Protein AF-A0A2S9YY58-F1 (afdb_monomer_lite)

Organism: NCBI:txid215803

Radius of gyration: 30.65 Å; chains: 1; bounding box: 73×44×86 Å

Foldseek 3Di:
DAQDFPVVQLVLQQLLLLQLLVLLVVFAPPLLQCLLVPNDQDDVLQCVQVDQAADFAEEEEQCFLCSNVLNSQVSHHAYEYEHQHPNSQVNNVVSCVSNVGDYHYDHDDLLVVLVVCLLVVAAGQEYEYEEPPQFSGSGLLSNLLSVLSRYAAFGKYKYKYWALVLVQAAQARHRDHDQCPVHQFDKDKAQQGDDNQSLVLACLSHVNHTDHDPDDRGRNGMHITTRHHPVNNVVSNVLSQWAWPDKDFDLKDRQGNRHPQWDFDPDPSRSITHHDPPDDGDRTMMMTMITRHNFWKKFWKAWQDPDPLFHFIEIETEDADDDDPVVLLCVQLVVQGQKYKYWYFDSDDDDPPPDAGEIEIWIYHNHGTDQDADRNVQVNFCCCCVRVNVVDQKYWYQTSVGIWIKGQDPVHSLKIKTKFFAFAWAFDDFDPLVCVQQVHGAPTWTDTQAIEGEHAAPVSQVPTDGNLVSLLPDPPSKYKYKYQYPDDPFGIEIWMARVVVPGGTGSDGPVVCSHVVVVSCVVVVHQWGWYWHPPPSIRIWIWGDDPRMIMTMRGMDTDDIDGDDD

pLDDT: mean 92.34, std 8.84, range [35.09, 98.88]

Secondary structure (DSSP, 8-state):
-PPPP-HHHHHHHHHHHHHHHHHHHHTBS-HHHHHHTT---S-HHHHHHH---TT-EEEEET-TTSHHHHHHHHTT-EEEEEES-HHHHHHHHHHHHHHT---EEEE--HHHHHHHHHHTT--EEEEEE-TT-GGG-S-HHHHHHHHHHHEEEEEEEEEEEE-TTGGGB-TTS-B-S-SS-SSTTEEEEETT-S--HHHHHGGGT-TT-B----S-----S-EEEEE--HHHHHHHHHHTTPEEEEEEEESEEES---STT-EE--SSS--EEEPPTTSPP---EEEEEEEPPSSEEEEEEEET-SSTT-SEEEEEEEESS---HHHHHHHHHHHTSSEEEEEEE---S-S-TTSPPEEEEEEE-SS-EES--HHHHHHHHHHIIIII-TT-SEEEEEETTEEEEEEEETTEEEEEEEEEE----EE----HHHHHHHTS--SEEEESSSEEEE-S-HHHHHH----HHHHTTSSS--EEEEEEPSSSS-SEEEEEEEGGGTEEEES--TTHHHHHHHHHHHHHT-SEEEEEE-SSS-EEEEEEEETTEEEEEE-EEEEEEEEE--

Structure (mmCIF, N/CA/C/O backbone):
data_AF-A0A2S9YY58-F1
#
_entry.id   AF-A0A2S9YY58-F1
#
loop_
_atom_site.group_PDB
_atom_site.id
_atom_site.type_symbol
_atom_site.label_atom_id
_atom_site.label_alt_id
_atom_site.label_comp_id
_atom_site.label_asym_id
_atom_site.label_entity_id
_atom_site.label_seq_id
_atom_site.pdbx_PDB_ins_code
_atom_site.Cartn_x
_atom_site.Cartn_y
_atom_site.Cartn_z
_atom_site.occupancy
_atom_site.B_iso_or_equiv
_atom_site.auth_seq_id
_atom_site.auth_comp_id
_atom_site.auth_asym_id
_atom_site.auth_atom_id
_atom_site.pdbx_PDB_model_num
ATOM 1 N N . MET A 1 1 ? 15.736 8.183 8.428 1.00 35.09 1 MET A N 1
ATOM 2 C CA . MET A 1 1 ? 14.800 9.236 7.977 1.00 35.09 1 MET A CA 1
ATOM 3 C C . MET A 1 1 ? 14.194 8.774 6.661 1.00 35.09 1 MET A C 1
ATOM 5 O O . MET A 1 1 ? 14.926 8.116 5.930 1.00 35.09 1 MET A O 1
ATOM 9 N N . PRO A 1 2 ? 12.905 9.017 6.372 1.00 46.75 2 PRO A N 1
ATOM 10 C CA . PRO A 1 2 ? 12.356 8.698 5.055 1.00 46.75 2 PRO A CA 1
ATOM 11 C C . PRO A 1 2 ? 13.152 9.444 3.974 1.00 46.75 2 PRO A C 1
ATOM 13 O O . PRO A 1 2 ? 13.561 10.590 4.184 1.00 46.75 2 PRO A O 1
ATOM 16 N N . ALA A 1 3 ? 13.432 8.773 2.855 1.00 57.12 3 ALA A N 1
ATOM 17 C CA . ALA A 1 3 ? 14.101 9.399 1.723 1.00 57.12 3 ALA A CA 1
ATOM 18 C C . ALA A 1 3 ? 13.210 10.537 1.204 1.00 57.12 3 ALA A C 1
ATOM 20 O O . ALA A 1 3 ? 12.019 10.360 0.979 1.00 57.12 3 ALA A O 1
ATOM 21 N N . ARG A 1 4 ? 13.762 11.743 1.077 1.00 75.00 4 ARG A N 1
ATOM 22 C CA . ARG A 1 4 ? 13.016 12.902 0.576 1.00 75.00 4 ARG A CA 1
ATOM 23 C C . ARG A 1 4 ? 13.064 12.885 -0.946 1.00 75.00 4 ARG A C 1
ATOM 25 O O . ARG A 1 4 ? 14.163 12.893 -1.489 1.00 75.00 4 ARG A O 1
ATOM 32 N N . ILE A 1 5 ? 11.910 12.958 -1.614 1.00 88.25 5 ILE A N 1
ATOM 33 C CA . ILE A 1 5 ? 11.826 13.108 -3.079 1.00 88.25 5 ILE A CA 1
ATOM 34 C C . ILE A 1 5 ? 12.713 14.286 -3.525 1.00 88.25 5 ILE A C 1
ATOM 36 O O . ILE A 1 5 ? 12.501 15.433 -3.113 1.00 88.25 5 ILE A O 1
ATOM 40 N N . ARG A 1 6 ? 13.725 13.999 -4.351 1.00 92.12 6 ARG A N 1
ATOM 41 C CA . ARG A 1 6 ? 14.793 14.931 -4.763 1.00 92.12 6 ARG A CA 1
ATOM 42 C C . ARG A 1 6 ? 14.487 15.607 -6.096 1.00 92.12 6 ARG A C 1
ATOM 44 O O . ARG A 1 6 ? 15.194 15.418 -7.082 1.00 92.12 6 ARG A O 1
ATOM 51 N N . ARG A 1 7 ? 13.427 16.418 -6.120 1.00 93.31 7 ARG A N 1
ATOM 52 C CA . ARG A 1 7 ? 12.951 17.110 -7.337 1.00 93.31 7 ARG A CA 1
ATOM 53 C C . ARG A 1 7 ? 14.014 17.980 -8.005 1.00 93.31 7 ARG A C 1
ATOM 55 O O . ARG A 1 7 ? 14.037 18.090 -9.223 1.00 93.31 7 ARG A O 1
ATOM 62 N N . ASP A 1 8 ? 14.902 18.564 -7.205 1.00 92.81 8 ASP A N 1
ATOM 63 C CA . ASP A 1 8 ? 16.070 19.309 -7.673 1.00 92.81 8 ASP A CA 1
ATOM 64 C C . ASP A 1 8 ? 16.979 18.452 -8.565 1.00 92.81 8 ASP A C 1
ATOM 66 O O . ASP A 1 8 ? 17.381 18.886 -9.643 1.00 92.81 8 ASP A O 1
ATOM 70 N N . LEU A 1 9 ? 17.253 17.215 -8.144 1.00 96.50 9 LEU A N 1
ATOM 71 C CA . LEU A 1 9 ? 18.092 16.280 -8.892 1.00 96.50 9 LEU A CA 1
ATOM 72 C C . LEU A 1 9 ? 17.353 15.690 -10.097 1.00 96.50 9 LEU A C 1
ATOM 74 O O . LEU A 1 9 ? 17.963 15.469 -11.138 1.00 96.50 9 LEU A O 1
ATOM 78 N N . HIS A 1 10 ? 16.039 15.473 -9.988 1.00 96.88 10 HIS A N 1
ATOM 79 C CA . HIS A 1 10 ? 15.229 15.009 -11.118 1.00 96.88 10 HIS A CA 1
ATOM 80 C C . HIS A 1 10 ? 15.206 16.027 -12.261 1.00 96.88 10 HIS A C 1
ATOM 82 O O . HIS A 1 10 ? 15.278 15.644 -13.423 1.00 96.88 10 HIS A O 1
ATOM 88 N N . GLU A 1 11 ? 15.149 17.321 -11.947 1.00 97.25 11 GLU A N 1
ATOM 89 C CA . GLU A 1 11 ? 15.201 18.377 -12.958 1.00 97.25 11 GLU A CA 1
ATOM 90 C C . GLU A 1 11 ? 16.559 18.415 -13.680 1.00 97.25 11 GLU A C 1
ATOM 92 O O . GLU A 1 11 ? 16.598 18.541 -14.904 1.00 97.25 11 GLU A O 1
ATOM 97 N N . ALA A 1 12 ? 17.672 18.227 -12.963 1.00 97.38 12 ALA A N 1
ATOM 98 C CA . ALA A 1 12 ? 18.986 18.062 -13.592 1.00 97.38 12 ALA A CA 1
ATOM 99 C C . ALA A 1 12 ? 19.031 16.810 -14.490 1.00 97.38 12 ALA A C 1
ATOM 101 O O . ALA A 1 12 ? 19.466 16.885 -15.642 1.00 97.38 12 ALA A O 1
ATOM 102 N N . ASN A 1 13 ? 18.479 15.688 -14.013 1.00 98.12 13 ASN A N 1
ATOM 103 C CA . ASN A 1 13 ? 18.355 14.460 -14.798 1.00 98.12 13 ASN A CA 1
ATOM 104 C C . ASN A 1 13 ? 17.521 14.664 -16.064 1.00 98.12 13 ASN A C 1
ATOM 106 O O . ASN A 1 13 ? 17.920 14.176 -17.115 1.00 98.12 13 ASN A O 1
ATOM 110 N N . ARG A 1 14 ? 16.411 15.410 -16.000 1.00 98.19 14 ARG A N 1
ATOM 111 C CA . ARG A 1 14 ? 15.592 15.750 -17.174 1.00 98.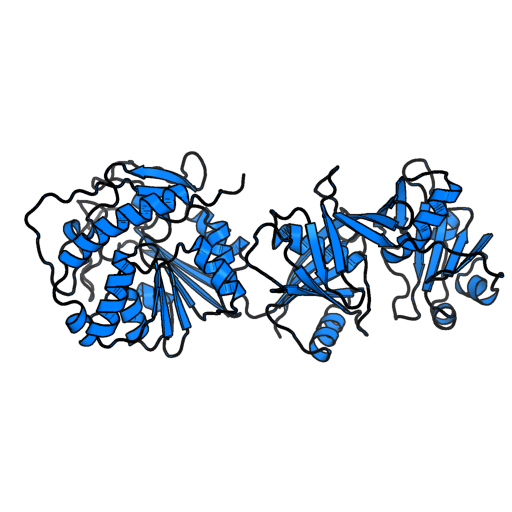19 14 ARG A CA 1
ATOM 112 C C . ARG A 1 14 ? 16.418 16.471 -18.232 1.00 98.19 14 ARG A C 1
ATOM 114 O O . ARG A 1 14 ? 16.404 16.079 -19.395 1.00 98.19 14 ARG A O 1
ATOM 121 N N . GLN A 1 15 ? 17.156 17.507 -17.834 1.00 98.25 15 GLN A N 1
ATOM 122 C CA . GLN A 1 15 ? 17.997 18.279 -18.752 1.00 98.25 15 GLN A CA 1
ATOM 123 C C . GLN A 1 15 ? 19.092 17.407 -19.379 1.00 98.25 15 GLN A C 1
ATOM 125 O O . GLN A 1 15 ? 19.327 17.478 -20.585 1.00 98.25 15 GLN A O 1
ATOM 130 N N . SER A 1 16 ? 19.716 16.545 -18.575 1.00 98.19 16 SER A N 1
ATOM 131 C CA . SER A 1 16 ? 20.728 15.597 -19.039 1.00 98.19 16 SER A CA 1
ATOM 132 C C . SER A 1 16 ? 20.150 14.564 -20.015 1.00 98.19 16 SER A C 1
ATOM 134 O O . SER A 1 16 ? 20.725 14.330 -21.080 1.00 98.19 16 SER A O 1
ATOM 136 N N . TRP A 1 17 ? 18.975 14.006 -19.716 1.00 97.94 17 TRP A N 1
ATOM 137 C CA . TRP A 1 17 ? 18.281 13.059 -20.588 1.00 97.94 17 TRP A CA 1
ATOM 138 C C . TRP A 1 17 ? 17.780 13.687 -21.886 1.00 97.94 17 TRP A C 1
ATOM 140 O O . TRP A 1 17 ? 17.816 13.005 -22.908 1.00 97.94 17 TRP A O 1
ATOM 150 N N . ASN A 1 18 ? 17.375 14.961 -21.900 1.00 98.06 18 ASN A N 1
ATOM 151 C CA . ASN A 1 18 ? 17.007 15.651 -23.142 1.00 98.06 18 ASN A CA 1
ATOM 152 C C . ASN A 1 18 ? 18.174 15.636 -24.150 1.00 98.06 18 ASN A C 1
ATOM 154 O O . ASN A 1 18 ? 17.978 15.331 -25.325 1.00 98.06 18 ASN A O 1
ATOM 158 N N . VAL A 1 19 ? 19.406 15.875 -23.682 1.00 97.12 19 VAL A N 1
ATOM 159 C CA . VAL A 1 19 ? 20.609 15.829 -24.532 1.00 97.12 19 VAL A CA 1
ATOM 160 C C . VAL A 1 19 ? 20.926 14.402 -24.982 1.00 97.12 19 VAL A C 1
ATOM 162 O O . VAL A 1 19 ? 21.142 14.168 -26.173 1.00 97.12 19 VAL A O 1
ATOM 165 N N . ALA A 1 20 ? 20.911 13.440 -24.056 1.00 96.50 20 ALA A N 1
ATOM 166 C CA . ALA A 1 20 ? 21.248 12.050 -24.366 1.00 96.50 20 ALA A CA 1
ATOM 167 C C . ALA A 1 20 ? 20.253 11.422 -25.349 1.00 96.50 20 ALA A C 1
ATOM 169 O O . ALA A 1 20 ? 20.649 10.758 -26.302 1.00 96.50 20 ALA A O 1
ATOM 170 N N . THR A 1 21 ? 18.961 11.704 -25.172 1.00 95.19 21 THR A N 1
ATOM 171 C CA . THR A 1 21 ? 17.880 11.170 -26.008 1.00 95.19 21 THR A CA 1
ATOM 172 C C . THR A 1 21 ? 18.046 11.555 -27.477 1.00 95.19 21 THR A C 1
ATOM 174 O O . THR A 1 21 ? 17.851 10.721 -28.366 1.00 95.19 21 THR A O 1
ATOM 177 N N . ALA A 1 22 ? 18.430 12.805 -27.749 1.00 92.62 22 ALA A N 1
ATOM 178 C CA . ALA A 1 22 ? 18.675 13.268 -29.110 1.00 92.62 22 ALA A CA 1
ATOM 179 C C . ALA A 1 22 ? 19.826 12.488 -29.774 1.00 92.62 22 ALA A C 1
ATOM 181 O O . ALA A 1 22 ? 19.691 12.048 -30.918 1.00 92.62 22 ALA A O 1
ATOM 182 N N . ALA A 1 23 ? 20.924 12.255 -29.045 1.00 93.44 23 ALA A N 1
ATOM 183 C CA . ALA A 1 23 ? 22.049 11.454 -29.529 1.00 93.44 23 ALA A CA 1
ATOM 184 C C . ALA A 1 23 ? 21.649 9.984 -29.747 1.00 93.44 23 ALA A C 1
ATOM 186 O O . ALA A 1 23 ? 21.819 9.448 -30.844 1.00 93.44 23 ALA A O 1
ATOM 187 N N . HIS A 1 24 ? 21.015 9.359 -28.749 1.00 94.12 24 HIS A N 1
ATOM 188 C CA . HIS A 1 24 ? 20.586 7.957 -28.789 1.00 94.12 24 HIS A CA 1
ATOM 189 C C . HIS A 1 24 ? 19.673 7.655 -29.978 1.00 94.12 24 HIS A C 1
ATOM 191 O O . HIS A 1 24 ? 19.837 6.632 -30.644 1.00 94.12 24 HIS A O 1
ATOM 197 N N . ASN A 1 25 ? 18.704 8.530 -30.263 1.00 93.12 25 ASN A N 1
ATOM 198 C CA . ASN A 1 25 ? 17.809 8.354 -31.407 1.00 93.12 25 ASN A CA 1
ATOM 199 C C . ASN A 1 25 ? 18.496 8.659 -32.740 1.00 93.12 25 ASN A C 1
ATOM 201 O O . ASN A 1 25 ? 18.140 8.053 -33.750 1.00 93.12 25 ASN A O 1
ATOM 205 N N . GLY A 1 26 ? 19.509 9.529 -32.747 1.00 91.81 26 GLY A N 1
ATOM 206 C CA . GLY A 1 26 ? 20.342 9.777 -33.918 1.00 91.81 26 GLY A CA 1
ATOM 207 C C . GLY A 1 26 ? 21.079 8.527 -34.403 1.00 91.81 26 GLY A C 1
ATOM 208 O O . GLY A 1 26 ? 21.307 8.390 -35.603 1.00 91.81 26 GLY A O 1
ATOM 209 N N . HIS A 1 27 ? 21.440 7.604 -33.509 1.00 92.44 27 HIS A N 1
ATOM 210 C CA . HIS A 1 27 ? 22.132 6.356 -33.860 1.00 92.44 27 HIS A CA 1
ATOM 211 C C . HIS A 1 27 ? 21.253 5.305 -34.544 1.00 92.44 27 HIS A C 1
ATOM 213 O O . HIS A 1 27 ? 21.760 4.255 -34.941 1.00 92.44 27 HIS A O 1
ATOM 219 N N . LYS A 1 28 ? 19.946 5.543 -34.665 1.00 92.06 28 LYS A N 1
ATOM 220 C CA . LYS A 1 28 ? 18.978 4.547 -35.126 1.00 92.06 28 LYS A CA 1
ATOM 221 C C . LYS A 1 28 ? 18.384 4.967 -36.465 1.00 92.06 28 LYS A C 1
ATOM 223 O O . LYS A 1 28 ? 17.808 6.045 -36.596 1.00 92.06 28 LYS A O 1
ATOM 228 N N . HIS A 1 29 ? 18.488 4.093 -37.457 1.00 89.75 29 HIS A N 1
ATOM 229 C CA . HIS A 1 29 ? 17.876 4.291 -38.765 1.00 89.75 29 HIS A CA 1
ATOM 230 C C . HIS A 1 29 ? 16.372 3.972 -38.736 1.00 89.75 29 HIS A C 1
ATOM 232 O O . HIS A 1 29 ? 15.949 3.164 -37.916 1.00 89.75 29 HIS A O 1
ATOM 238 N N . ASP A 1 30 ? 15.590 4.636 -39.598 1.00 90.19 30 ASP A N 1
ATOM 239 C CA . ASP A 1 30 ? 14.130 4.519 -39.816 1.00 90.19 30 ASP A CA 1
ATOM 240 C C . ASP A 1 30 ? 13.347 3.624 -38.825 1.00 90.19 30 ASP A C 1
ATOM 242 O O . ASP A 1 30 ? 12.850 2.541 -39.147 1.00 90.19 30 ASP A O 1
ATOM 246 N N . GLN A 1 31 ? 13.230 4.100 -37.583 1.00 94.88 31 GLN A N 1
ATOM 247 C CA . GLN A 1 31 ? 12.597 3.352 -36.494 1.00 94.88 31 GLN A CA 1
ATOM 248 C C . GLN A 1 31 ? 11.094 3.143 -36.732 1.00 94.88 31 GLN A C 1
ATOM 250 O O . GLN A 1 31 ? 10.535 2.131 -36.309 1.00 94.88 31 GLN A O 1
ATOM 255 N N . ALA A 1 32 ? 10.439 4.092 -37.406 1.00 95.69 32 ALA A N 1
ATOM 256 C CA . ALA A 1 32 ? 9.001 4.060 -37.639 1.00 95.69 32 ALA A CA 1
ATOM 257 C C . ALA A 1 32 ? 8.614 2.924 -38.592 1.00 95.69 32 ALA A C 1
ATOM 259 O O . ALA A 1 32 ? 7.719 2.137 -38.278 1.00 95.69 32 ALA A O 1
ATOM 260 N N . THR A 1 33 ? 9.309 2.807 -39.729 1.00 96.12 33 THR A N 1
ATOM 261 C CA . THR A 1 33 ? 9.082 1.705 -40.671 1.00 96.12 33 THR A CA 1
ATOM 262 C C . THR A 1 33 ? 9.453 0.368 -40.042 1.00 96.12 33 THR A C 1
ATOM 264 O O . THR A 1 33 ? 8.650 -0.561 -40.094 1.00 96.12 33 THR A O 1
ATOM 267 N N . TRP A 1 34 ? 10.599 0.292 -39.359 1.00 95.94 34 TRP A N 1
ATOM 268 C CA . TRP A 1 34 ? 11.047 -0.937 -38.701 1.00 95.94 34 TRP A CA 1
ATOM 269 C C . TRP A 1 34 ? 10.031 -1.466 -37.672 1.00 95.94 34 TRP A C 1
ATOM 271 O O . TRP A 1 34 ? 9.707 -2.655 -37.671 1.00 95.94 34 TRP A O 1
ATOM 281 N N . LEU A 1 35 ? 9.451 -0.594 -36.837 1.00 96.44 35 LEU A N 1
ATOM 282 C CA . LEU A 1 35 ? 8.389 -0.985 -35.903 1.00 96.44 35 LEU A CA 1
ATOM 283 C C . LEU A 1 35 ? 7.103 -1.410 -36.625 1.00 96.44 35 LEU A C 1
ATOM 285 O O . LEU A 1 35 ? 6.477 -2.396 -36.225 1.00 96.44 35 LEU A O 1
ATOM 289 N N . ARG A 1 36 ? 6.710 -0.708 -37.693 1.00 94.88 36 ARG A N 1
ATOM 290 C CA . ARG A 1 36 ? 5.518 -1.055 -38.485 1.00 94.88 36 ARG A CA 1
ATOM 291 C C . ARG A 1 36 ? 5.638 -2.440 -39.126 1.00 94.88 36 ARG A C 1
ATOM 293 O O . ARG A 1 36 ? 4.656 -3.170 -39.204 1.00 94.88 36 ARG A O 1
ATOM 300 N N . GLU A 1 37 ? 6.845 -2.820 -39.531 1.00 95.38 37 GLU A N 1
ATOM 301 C CA . GLU A 1 37 ? 7.158 -4.115 -40.148 1.00 95.38 37 GLU A CA 1
ATOM 302 C C . GLU A 1 37 ? 7.331 -5.260 -39.135 1.00 95.38 37 GLU A C 1
ATOM 304 O O . GLU A 1 37 ? 7.621 -6.392 -39.518 1.00 95.38 37 GLU A O 1
ATOM 309 N N . GLY A 1 38 ? 7.105 -5.000 -37.843 1.00 94.88 38 GLY A N 1
ATOM 310 C CA . GLY A 1 38 ? 7.143 -6.022 -36.797 1.00 94.88 38 GLY A CA 1
ATOM 311 C C . GLY A 1 38 ? 8.453 -6.087 -36.012 1.00 94.88 38 GLY A C 1
ATOM 312 O O . GLY A 1 38 ? 8.632 -7.024 -35.240 1.00 94.88 38 GLY A O 1
ATOM 313 N N . GLY A 1 39 ? 9.341 -5.097 -36.154 1.00 94.38 39 GLY A N 1
ATOM 314 C CA . GLY A 1 39 ? 10.593 -5.007 -35.403 1.00 94.38 39 GLY A CA 1
ATOM 315 C C . GLY A 1 39 ? 10.389 -5.075 -33.888 1.00 94.38 39 GLY A C 1
ATOM 316 O O . GLY A 1 39 ? 9.513 -4.406 -33.341 1.00 94.38 39 GLY A O 1
ATOM 317 N N . GLU A 1 40 ? 11.162 -5.907 -33.202 1.00 92.94 40 GLU A N 1
ATOM 318 C CA . GLU A 1 40 ? 10.993 -6.217 -31.781 1.00 92.94 40 GLU A CA 1
ATOM 319 C C . GLU A 1 40 ? 12.219 -5.766 -30.982 1.00 92.94 40 GLU A C 1
ATOM 321 O O . GLU A 1 40 ? 13.353 -6.067 -31.356 1.00 92.94 40 GLU A O 1
ATOM 326 N N . LEU A 1 41 ? 11.989 -5.006 -29.908 1.00 92.38 41 LEU A N 1
ATOM 327 C CA . LEU A 1 41 ? 13.045 -4.573 -28.985 1.00 92.38 41 LEU A CA 1
ATOM 328 C C . LEU A 1 41 ? 13.074 -5.414 -27.721 1.00 92.38 41 LEU A C 1
ATOM 330 O O . LEU A 1 41 ? 14.166 -5.698 -27.224 1.00 92.38 41 LEU A O 1
ATOM 334 N N . LEU A 1 42 ? 11.895 -5.799 -27.237 1.00 94.81 42 LEU A N 1
ATOM 335 C CA . LEU A 1 42 ? 11.727 -6.559 -26.011 1.00 94.81 42 LEU A CA 1
ATOM 336 C C . LEU A 1 42 ? 12.191 -7.999 -26.215 1.00 94.81 42 LEU A C 1
ATOM 338 O O . LEU A 1 42 ? 12.025 -8.580 -27.288 1.00 94.81 42 LEU A O 1
ATOM 342 N N . PHE A 1 43 ? 12.785 -8.563 -25.177 1.00 95.31 43 PHE A N 1
ATOM 343 C CA . PHE A 1 43 ? 13.308 -9.917 -25.164 1.00 95.31 43 PHE A CA 1
ATOM 344 C C . PHE A 1 43 ? 12.240 -10.886 -24.638 1.00 95.31 43 PHE A C 1
ATOM 346 O O . PHE A 1 43 ? 11.205 -10.480 -24.105 1.00 95.31 43 PHE A O 1
ATOM 353 N N . ASP A 1 44 ? 12.465 -12.190 -24.789 1.00 95.19 44 ASP A N 1
ATOM 354 C CA . ASP A 1 44 ? 11.509 -13.205 -24.326 1.00 95.19 44 ASP A CA 1
ATOM 355 C C . ASP A 1 44 ? 11.214 -13.086 -22.826 1.00 95.19 44 ASP A C 1
ATOM 357 O O . ASP A 1 44 ? 10.063 -13.211 -22.414 1.00 95.19 44 ASP A O 1
ATOM 361 N N . GLU A 1 45 ? 12.227 -12.759 -22.024 1.00 95.06 45 GLU A N 1
ATOM 362 C CA . GLU A 1 45 ? 12.125 -12.584 -20.576 1.00 95.06 45 GLU A CA 1
ATOM 363 C C . GLU A 1 45 ? 11.147 -11.458 -20.196 1.00 95.06 45 GLU A C 1
ATOM 365 O O . GLU A 1 45 ? 10.413 -11.576 -19.209 1.00 95.06 45 GLU A O 1
ATOM 370 N N . ASP A 1 46 ? 11.079 -10.390 -21.005 1.00 96.88 46 ASP A N 1
ATOM 371 C CA . ASP A 1 46 ? 10.086 -9.327 -20.838 1.00 96.88 46 ASP A CA 1
ATOM 372 C C . ASP A 1 46 ? 8.671 -9.911 -20.956 1.00 96.88 46 ASP A C 1
ATOM 374 O O . ASP A 1 46 ? 7.814 -9.703 -20.094 1.00 96.88 46 ASP A O 1
ATOM 378 N N . TYR A 1 47 ? 8.426 -10.691 -22.011 1.00 97.00 47 TYR A N 1
ATOM 379 C CA . TYR A 1 47 ? 7.113 -11.262 -22.303 1.00 97.00 47 TYR A CA 1
ATOM 380 C C . TYR A 1 47 ? 6.713 -12.393 -21.353 1.00 97.00 47 TYR A C 1
ATOM 382 O O . TYR A 1 47 ? 5.533 -12.508 -21.010 1.00 97.00 47 TYR A O 1
ATOM 390 N N . GLU A 1 48 ? 7.667 -13.198 -20.890 1.00 96.50 48 GLU A N 1
ATOM 391 C CA . GLU A 1 48 ? 7.443 -14.231 -19.878 1.00 96.50 48 GLU A CA 1
ATOM 392 C C . GLU A 1 48 ? 6.942 -13.635 -18.559 1.00 96.50 48 GLU A C 1
ATOM 394 O O . GLU A 1 48 ? 6.032 -14.189 -17.930 1.00 96.50 48 GLU A O 1
ATOM 399 N N . LEU A 1 49 ? 7.495 -12.485 -18.158 1.00 97.62 49 LEU A N 1
ATOM 400 C CA . LEU A 1 49 ? 7.073 -11.779 -16.953 1.00 97.62 49 LEU A CA 1
ATOM 401 C C . LEU A 1 49 ? 5.808 -10.945 -17.165 1.00 97.62 49 LEU A C 1
ATOM 403 O O . LEU A 1 49 ? 4.966 -10.899 -16.269 1.00 97.62 49 LEU A O 1
ATOM 407 N N . LEU A 1 50 ? 5.629 -10.304 -18.321 1.00 98.00 50 LEU A N 1
ATOM 408 C CA . LEU A 1 50 ? 4.422 -9.528 -18.636 1.00 98.00 50 LEU A CA 1
ATOM 409 C C . LEU A 1 50 ? 3.176 -10.413 -18.758 1.00 98.00 50 LEU A C 1
ATOM 411 O O . LEU A 1 50 ? 2.111 -10.061 -18.237 1.00 98.00 50 LEU A O 1
ATOM 415 N N . GLY A 1 51 ? 3.315 -11.577 -19.394 1.00 96.38 51 GLY A N 1
ATOM 416 C CA . GLY A 1 51 ? 2.200 -12.446 -19.745 1.00 96.38 51 GLY A CA 1
ATOM 417 C C . GLY A 1 51 ? 1.347 -11.888 -20.899 1.00 96.38 51 GLY A C 1
ATOM 418 O O . GLY A 1 51 ? 1.808 -11.057 -21.683 1.00 96.38 51 GLY A O 1
ATOM 419 N N . PRO A 1 52 ? 0.091 -12.352 -21.055 1.00 95.94 52 PRO A N 1
ATOM 420 C CA . PRO A 1 52 ? -0.776 -11.940 -22.160 1.00 95.94 52 PRO A CA 1
ATOM 421 C C . PRO A 1 52 ? -1.111 -10.439 -22.147 1.00 95.94 52 PRO A C 1
ATOM 423 O O . PRO A 1 52 ? -1.618 -9.926 -21.150 1.00 95.94 52 PRO A O 1
ATOM 426 N N . LEU A 1 53 ? -0.904 -9.763 -23.284 1.00 97.75 53 LEU A N 1
ATOM 427 C CA . LEU A 1 53 ? -1.034 -8.302 -23.415 1.00 97.75 53 LEU A CA 1
ATOM 428 C C . LEU A 1 53 ? -2.324 -7.820 -24.093 1.00 97.75 53 LEU A C 1
ATOM 430 O O . LEU A 1 53 ? -2.736 -6.683 -23.877 1.00 97.75 53 LEU A O 1
ATOM 434 N N . SER A 1 54 ? -2.967 -8.655 -24.911 1.00 97.69 54 SER A N 1
ATOM 435 C CA . SER A 1 54 ? -4.121 -8.235 -25.715 1.00 97.69 54 SER A CA 1
ATOM 436 C C . SER A 1 54 ? -5.259 -7.686 -24.841 1.00 97.69 54 SER A C 1
ATOM 438 O O . SER A 1 54 ? -5.724 -8.359 -23.920 1.00 97.69 54 SER A O 1
ATOM 440 N N . GLY A 1 55 ? -5.677 -6.446 -25.111 1.00 97.50 55 GLY A N 1
ATOM 441 C CA . GLY A 1 55 ? -6.728 -5.724 -24.389 1.00 97.50 55 GLY A CA 1
ATOM 442 C C . GLY A 1 55 ? -6.334 -5.207 -23.001 1.00 97.50 55 GLY A C 1
ATOM 443 O O . GLY A 1 55 ? -7.149 -4.562 -22.343 1.00 97.50 55 GLY A O 1
ATOM 444 N N . ARG A 1 56 ? -5.108 -5.466 -22.529 1.00 98.25 56 ARG A N 1
ATOM 445 C CA . ARG A 1 56 ? -4.644 -5.008 -21.212 1.00 98.25 56 ARG A CA 1
ATOM 446 C C . ARG A 1 56 ? -4.274 -3.532 -21.251 1.00 98.25 56 ARG A C 1
ATOM 448 O O . ARG A 1 56 ? -3.637 -3.068 -22.192 1.00 98.25 56 ARG A O 1
ATOM 455 N N . HIS A 1 57 ? -4.610 -2.810 -20.191 1.00 98.69 57 HIS A N 1
ATOM 456 C CA . HIS A 1 57 ? -4.120 -1.459 -19.949 1.00 98.69 57 HIS A CA 1
ATOM 457 C C . HIS A 1 57 ? -2.748 -1.530 -19.283 1.00 98.69 57 HIS A C 1
ATOM 459 O O . HIS A 1 57 ? -2.638 -1.996 -18.145 1.00 98.69 57 HIS A O 1
ATOM 465 N N . VAL A 1 58 ? -1.723 -1.051 -19.983 1.00 98.88 58 VAL A N 1
ATOM 466 C CA . VAL A 1 58 ? -0.330 -1.092 -19.532 1.00 98.88 58 VAL A CA 1
ATOM 467 C C . VAL A 1 58 ? 0.174 0.327 -19.309 1.00 98.88 58 VAL A C 1
ATOM 469 O O . VAL A 1 58 ? 0.130 1.163 -20.212 1.00 98.88 58 VAL A O 1
ATOM 472 N N . LEU A 1 59 ? 0.666 0.593 -18.106 1.00 98.88 59 LEU A N 1
ATOM 473 C CA . LEU A 1 59 ? 1.432 1.791 -17.791 1.00 98.88 59 LEU A CA 1
ATOM 474 C C . LEU A 1 59 ? 2.920 1.464 -17.912 1.00 98.88 59 LEU A C 1
ATOM 476 O O . LEU A 1 59 ? 3.426 0.670 -17.127 1.00 98.88 59 LEU A O 1
ATOM 480 N N . HIS A 1 60 ? 3.618 2.077 -18.862 1.00 98.81 60 HIS A N 1
ATOM 481 C CA . HIS A 1 60 ? 5.070 1.976 -18.980 1.00 98.81 60 HIS A CA 1
ATOM 482 C C . HIS A 1 60 ? 5.714 3.212 -18.337 1.00 98.81 60 HIS A C 1
ATOM 484 O O . HIS A 1 60 ? 5.606 4.319 -18.866 1.00 98.81 60 HIS A O 1
ATOM 490 N N . LEU A 1 61 ? 6.337 3.040 -17.171 1.00 98.62 61 LEU A N 1
ATOM 491 C CA . LEU A 1 61 ? 7.022 4.122 -16.460 1.00 98.62 61 LEU A CA 1
ATOM 492 C C . LEU A 1 61 ? 8.472 4.243 -16.926 1.00 98.62 61 LEU A C 1
ATOM 494 O O . LEU A 1 61 ? 9.119 3.230 -17.168 1.00 98.62 61 LEU A O 1
ATOM 498 N N . GLN A 1 62 ? 8.970 5.483 -16.991 1.00 97.31 62 GLN A N 1
ATOM 499 C CA . GLN A 1 62 ? 10.313 5.813 -17.487 1.00 97.31 62 GLN A CA 1
ATOM 500 C C . GLN A 1 62 ? 10.518 5.268 -18.906 1.00 97.31 62 GLN A C 1
ATOM 502 O O . GLN A 1 62 ? 11.520 4.631 -19.218 1.00 97.31 62 GLN A O 1
ATOM 507 N N . CYS A 1 63 ? 9.509 5.481 -19.759 1.00 97.25 63 CYS A N 1
ATOM 508 C CA . CYS A 1 63 ? 9.400 4.803 -21.048 1.00 97.25 63 CYS A CA 1
ATOM 509 C C . CYS A 1 63 ? 10.408 5.270 -22.107 1.00 97.25 63 CYS A C 1
ATOM 511 O O . CYS A 1 63 ? 10.367 4.772 -23.238 1.00 97.25 63 CYS A O 1
ATOM 513 N N . ASN A 1 64 ? 11.253 6.255 -21.785 1.00 95.75 64 ASN A N 1
ATOM 514 C CA . ASN A 1 64 ? 12.193 6.882 -22.700 1.00 95.75 64 ASN A CA 1
ATOM 515 C C . ASN A 1 64 ? 11.465 7.293 -23.999 1.00 95.75 64 ASN A C 1
ATOM 517 O O . ASN A 1 64 ? 10.362 7.842 -23.972 1.00 95.75 64 ASN A O 1
ATOM 521 N N . SER A 1 65 ? 12.065 7.001 -25.146 1.00 96.00 65 SER A N 1
ATOM 522 C CA . SER A 1 65 ? 11.617 7.360 -26.489 1.00 96.00 65 SER A CA 1
ATOM 523 C C . SER A 1 65 ? 10.484 6.461 -27.009 1.00 96.00 65 SER A C 1
ATOM 525 O O . SER A 1 65 ? 10.120 6.527 -28.184 1.00 96.00 65 SER A O 1
ATOM 527 N N . GLY A 1 66 ? 9.907 5.628 -26.136 1.00 96.75 66 GLY A N 1
ATOM 528 C CA . GLY A 1 66 ? 8.653 4.919 -26.360 1.00 96.75 66 GLY A CA 1
ATOM 529 C C . GLY A 1 66 ? 8.730 3.689 -27.256 1.00 96.75 66 GLY A C 1
ATOM 530 O O . GLY A 1 66 ? 7.690 3.086 -27.507 1.00 96.75 66 GLY A O 1
ATOM 531 N N . GLN A 1 67 ? 9.906 3.275 -27.730 1.00 96.12 67 GLN A N 1
ATOM 532 C CA . GLN A 1 67 ? 9.997 2.143 -28.653 1.00 96.12 67 GLN A CA 1
ATOM 533 C C . GLN A 1 67 ? 9.480 0.837 -28.020 1.00 96.12 67 GLN A C 1
ATOM 535 O O . GLN A 1 67 ? 8.645 0.161 -28.621 1.00 96.12 67 GLN A O 1
ATOM 540 N N . ASP A 1 68 ? 9.874 0.540 -26.778 1.00 97.12 68 ASP A N 1
ATOM 541 C CA . ASP A 1 68 ? 9.364 -0.610 -26.017 1.00 97.12 68 ASP A CA 1
ATOM 542 C C . ASP A 1 68 ? 7.838 -0.520 -25.832 1.00 97.12 68 ASP A C 1
ATOM 544 O O . ASP A 1 68 ? 7.115 -1.495 -26.040 1.00 97.12 68 ASP A O 1
ATOM 548 N N . SER A 1 69 ? 7.317 0.678 -25.524 1.00 98.50 69 SER A N 1
ATOM 549 C CA . SER A 1 69 ? 5.871 0.928 -25.410 1.00 98.50 69 SER A CA 1
ATOM 550 C C . SER A 1 69 ? 5.122 0.573 -26.695 1.00 98.50 69 SER A C 1
ATOM 552 O O . SER A 1 69 ? 4.015 0.038 -26.638 1.00 98.50 69 SER A O 1
ATOM 554 N N . LEU A 1 70 ? 5.709 0.856 -27.860 1.00 98.50 70 LEU A N 1
ATOM 555 C CA . LEU A 1 70 ? 5.101 0.552 -29.154 1.00 98.50 70 LEU A CA 1
ATOM 556 C C . LEU A 1 70 ? 5.171 -0.944 -29.489 1.00 98.50 70 LEU A C 1
ATOM 558 O O . LEU A 1 70 ? 4.223 -1.468 -30.076 1.00 98.50 70 LEU A O 1
ATOM 562 N N . CYS A 1 71 ? 6.211 -1.663 -29.053 1.00 98.12 71 CYS A N 1
ATOM 563 C CA . CYS A 1 71 ? 6.244 -3.128 -29.123 1.00 98.12 71 CYS A CA 1
ATOM 564 C C . CYS A 1 71 ? 5.094 -3.754 -28.311 1.00 98.12 71 CYS A C 1
ATOM 566 O O . CYS A 1 71 ? 4.371 -4.616 -28.822 1.00 98.12 71 CYS A O 1
ATOM 568 N N . LEU A 1 72 ? 4.854 -3.257 -27.091 1.00 98.44 72 LEU A N 1
ATOM 569 C CA . LEU A 1 72 ? 3.724 -3.680 -26.254 1.00 98.44 72 LEU A CA 1
ATOM 570 C C . LEU A 1 72 ? 2.372 -3.366 -26.914 1.00 98.44 72 LEU A C 1
ATOM 572 O O . LEU A 1 72 ? 1.492 -4.229 -26.972 1.00 98.44 72 LEU A O 1
ATOM 576 N N . ALA A 1 73 ? 2.211 -2.154 -27.454 1.00 98.31 73 ALA A N 1
ATOM 577 C CA . ALA A 1 73 ? 0.978 -1.721 -28.110 1.00 98.31 73 ALA A CA 1
ATOM 578 C C . ALA A 1 73 ? 0.657 -2.557 -29.358 1.00 98.31 73 ALA A C 1
ATOM 580 O O . ALA A 1 73 ? -0.481 -2.990 -29.546 1.00 98.31 73 ALA A O 1
ATOM 581 N N . ARG A 1 74 ? 1.667 -2.881 -30.177 1.00 97.25 74 ARG A N 1
ATOM 582 C CA . ARG A 1 74 ? 1.515 -3.750 -31.356 1.00 97.25 74 ARG A CA 1
ATOM 583 C C . ARG A 1 74 ? 1.058 -5.167 -30.991 1.00 97.25 74 ARG A C 1
ATOM 585 O O . ARG A 1 74 ? 0.381 -5.814 -31.786 1.00 97.25 74 ARG A O 1
ATOM 592 N N . ARG A 1 75 ? 1.364 -5.640 -29.777 1.00 96.56 75 ARG A N 1
ATOM 593 C CA . ARG A 1 75 ? 0.846 -6.907 -29.221 1.00 96.56 75 ARG A CA 1
ATOM 594 C C . ARG A 1 75 ? -0.562 -6.788 -28.616 1.00 96.56 75 ARG A C 1
ATOM 596 O O . ARG A 1 75 ? -1.052 -7.725 -27.986 1.00 96.56 75 ARG A O 1
ATOM 603 N N . GLY A 1 76 ? -1.237 -5.664 -28.849 1.00 97.25 76 GLY A N 1
ATOM 604 C CA . GLY A 1 76 ? -2.641 -5.440 -28.521 1.00 97.25 76 GLY A CA 1
ATOM 605 C C . GLY A 1 76 ? -2.891 -4.821 -27.148 1.00 97.25 76 GLY A C 1
ATOM 606 O O . GLY A 1 76 ? -4.044 -4.808 -26.722 1.00 97.25 76 GLY A O 1
ATOM 607 N N . ALA A 1 77 ? -1.861 -4.338 -26.448 1.00 98.56 77 ALA A N 1
ATOM 608 C CA . ALA A 1 77 ? -2.039 -3.593 -25.204 1.00 98.56 77 ALA A CA 1
ATOM 609 C C . ALA A 1 77 ? -2.488 -2.143 -25.458 1.00 98.56 77 ALA A C 1
ATOM 611 O O . ALA A 1 77 ? -2.085 -1.504 -26.428 1.00 98.56 77 ALA A O 1
ATOM 612 N N . HIS A 1 78 ? -3.255 -1.584 -24.527 1.00 98.62 78 HIS A N 1
ATOM 613 C CA . HIS A 1 78 ? -3.521 -0.151 -24.438 1.00 98.62 78 HIS A CA 1
ATOM 614 C C . HIS A 1 78 ? -2.435 0.504 -23.583 1.00 98.62 78 HIS A C 1
ATOM 616 O O . HIS A 1 78 ? -2.488 0.443 -22.353 1.00 98.62 78 HIS A O 1
ATOM 622 N N . VAL A 1 79 ? -1.435 1.104 -24.232 1.00 98.81 79 VAL A N 1
ATOM 623 C CA . VAL A 1 79 ? -0.222 1.572 -23.551 1.00 98.81 79 VAL A CA 1
ATOM 624 C C . VAL A 1 79 ? -0.276 3.068 -23.253 1.00 98.81 79 VAL A C 1
ATOM 626 O O . VAL A 1 79 ? -0.556 3.889 -24.129 1.00 98.81 79 VAL A O 1
ATOM 629 N N . THR A 1 80 ? 0.034 3.423 -22.006 1.00 98.81 80 THR A N 1
ATOM 630 C CA . THR A 1 80 ? 0.416 4.780 -21.607 1.00 98.81 80 THR A CA 1
ATOM 631 C C . THR A 1 80 ? 1.871 4.785 -21.155 1.00 98.81 80 THR A C 1
ATOM 633 O O . THR A 1 80 ? 2.199 4.130 -20.171 1.00 98.81 80 THR A O 1
ATOM 636 N N . GLY A 1 81 ? 2.735 5.507 -21.864 1.00 98.75 81 GLY A N 1
ATOM 637 C CA . GLY A 1 81 ? 4.112 5.776 -21.462 1.00 98.75 81 GLY A CA 1
ATOM 638 C C . GLY A 1 81 ? 4.223 7.068 -20.654 1.00 98.75 81 GLY A C 1
ATOM 639 O O . GLY A 1 81 ? 3.563 8.056 -20.977 1.00 98.75 81 GLY A O 1
ATOM 640 N N . VAL A 1 82 ? 5.056 7.077 -19.618 1.00 98.75 82 VAL A N 1
ATOM 641 C CA . VAL A 1 82 ? 5.363 8.277 -18.827 1.00 98.75 82 VAL A CA 1
ATOM 642 C C . VAL A 1 82 ? 6.870 8.435 -18.731 1.00 98.75 82 VAL A C 1
ATOM 644 O O . VAL A 1 82 ? 7.555 7.498 -18.326 1.00 98.75 82 VAL A O 1
ATOM 647 N N . ASP A 1 83 ? 7.378 9.619 -19.060 1.00 98.62 83 ASP A N 1
ATOM 648 C CA . ASP A 1 83 ? 8.798 9.944 -18.926 1.00 98.62 83 ASP A CA 1
ATOM 649 C C . ASP A 1 83 ? 8.993 11.413 -18.527 1.00 98.62 83 ASP A C 1
ATOM 651 O O . ASP A 1 83 ? 8.135 12.263 -18.779 1.00 98.62 83 ASP A O 1
ATOM 655 N N . ILE A 1 84 ? 10.119 11.722 -17.888 1.00 97.81 84 ILE A N 1
ATOM 656 C CA . ILE A 1 84 ? 10.439 13.082 -17.452 1.00 97.81 84 ILE A CA 1
ATOM 657 C C . ILE A 1 84 ? 10.981 13.943 -18.603 1.00 97.81 84 ILE A C 1
ATOM 659 O O . ILE A 1 84 ? 10.777 15.158 -18.588 1.00 97.81 84 ILE A O 1
ATOM 663 N N . SER A 1 85 ? 11.644 13.320 -19.584 1.00 98.25 85 SER A N 1
ATOM 664 C CA . SER A 1 85 ? 12.323 13.961 -20.714 1.00 98.25 85 SER A CA 1
ATOM 665 C C . SER A 1 85 ? 11.329 14.483 -21.753 1.00 98.25 85 SER A C 1
ATOM 667 O O . SER A 1 85 ? 10.490 13.746 -22.277 1.00 98.25 85 SER A O 1
ATOM 669 N N . ASP A 1 86 ? 11.430 15.772 -22.076 1.00 97.94 86 ASP A N 1
ATOM 670 C CA . ASP A 1 86 ? 10.604 16.407 -23.106 1.00 97.94 86 ASP A CA 1
ATOM 671 C C . ASP A 1 86 ? 10.957 15.861 -24.485 1.00 97.94 86 ASP A C 1
ATOM 673 O O . ASP A 1 86 ? 10.060 15.574 -25.275 1.00 97.94 86 ASP A O 1
ATOM 677 N N . GLU A 1 87 ? 12.254 15.678 -24.750 1.00 98.00 87 GLU A N 1
ATOM 678 C CA . GLU A 1 87 ? 12.745 15.154 -26.026 1.00 98.00 87 GLU A CA 1
ATOM 679 C C . GLU A 1 87 ? 12.303 13.704 -26.226 1.00 98.00 87 GLU A C 1
ATOM 681 O O . GLU A 1 87 ? 11.863 13.332 -27.314 1.00 98.00 87 GLU A O 1
ATOM 686 N N . ALA A 1 88 ? 12.336 12.891 -25.166 1.00 98.00 88 ALA A N 1
ATOM 687 C CA . ALA A 1 88 ? 11.906 11.498 -25.231 1.00 98.00 88 ALA A CA 1
ATOM 688 C C . ALA A 1 88 ? 10.407 11.376 -25.503 1.00 98.00 88 ALA A C 1
ATOM 690 O O . ALA A 1 88 ? 10.000 10.639 -26.400 1.00 98.00 88 ALA A O 1
ATOM 691 N N . VAL A 1 89 ? 9.579 12.149 -24.796 1.00 98.56 89 VAL A N 1
ATOM 692 C CA . VAL A 1 89 ? 8.122 12.128 -24.989 1.00 98.56 89 VAL A CA 1
ATOM 693 C C . VAL A 1 89 ? 7.734 12.706 -26.348 1.00 98.56 89 VAL A C 1
ATOM 695 O O . VAL A 1 89 ? 6.879 12.138 -27.030 1.00 98.56 89 VAL A O 1
ATOM 698 N N . ALA A 1 90 ? 8.362 13.804 -26.777 1.00 98.50 90 ALA A N 1
ATOM 699 C CA . ALA A 1 90 ? 8.126 14.377 -28.100 1.00 98.50 90 ALA A CA 1
ATOM 700 C C . ALA A 1 90 ? 8.492 13.381 -29.210 1.00 98.50 90 ALA A C 1
ATOM 702 O O . ALA A 1 90 ? 7.715 13.197 -30.153 1.00 98.50 90 ALA A O 1
ATOM 703 N N . PHE A 1 91 ? 9.630 12.694 -29.069 1.00 98.31 91 PHE A N 1
ATOM 704 C CA . PHE A 1 91 ? 10.043 11.642 -29.989 1.00 98.31 91 PHE A CA 1
ATOM 705 C C . PHE A 1 91 ? 9.066 10.463 -29.979 1.00 98.31 91 PHE A C 1
ATOM 707 O O . PHE A 1 91 ? 8.644 10.025 -31.044 1.00 98.31 91 PHE A O 1
ATOM 714 N N . ALA A 1 92 ? 8.647 9.986 -28.806 1.00 98.44 92 ALA A N 1
ATOM 715 C CA . ALA A 1 92 ? 7.708 8.874 -28.672 1.00 98.44 92 ALA A CA 1
ATOM 716 C C . ALA A 1 92 ? 6.355 9.168 -29.343 1.00 98.44 92 ALA A C 1
ATOM 718 O O . ALA A 1 92 ? 5.819 8.327 -30.065 1.00 98.44 92 ALA A O 1
ATOM 719 N N . LEU A 1 93 ? 5.826 10.386 -29.170 1.00 98.50 93 LEU A N 1
ATOM 720 C CA . LEU A 1 93 ? 4.602 10.842 -29.839 1.00 98.50 93 LEU A CA 1
ATOM 721 C C . LEU A 1 93 ? 4.760 10.878 -31.365 1.00 98.50 93 LEU A C 1
ATOM 723 O O . LEU A 1 93 ? 3.857 10.454 -32.090 1.00 98.50 93 LEU A O 1
ATOM 727 N N . ALA A 1 94 ? 5.896 11.380 -31.859 1.00 98.12 94 ALA A N 1
ATOM 728 C CA . ALA A 1 94 ? 6.193 11.386 -33.287 1.00 98.12 94 ALA A CA 1
ATOM 729 C C . ALA A 1 94 ? 6.324 9.958 -33.830 1.00 98.12 94 ALA A C 1
ATOM 731 O O . ALA A 1 94 ? 5.684 9.629 -34.823 1.00 98.12 94 ALA A O 1
ATOM 732 N N . LEU A 1 95 ? 7.064 9.093 -33.139 1.00 98.00 95 LEU A N 1
ATOM 733 C CA . LEU A 1 95 ? 7.280 7.709 -33.531 1.00 98.00 95 LEU A CA 1
ATOM 734 C C . LEU A 1 95 ? 5.977 6.907 -33.558 1.00 98.00 95 LEU A C 1
ATOM 736 O O . LEU A 1 95 ? 5.759 6.151 -34.499 1.00 98.00 95 LEU A O 1
ATOM 740 N N . ALA A 1 96 ? 5.093 7.081 -32.576 1.00 98.25 96 ALA A N 1
ATOM 741 C CA . ALA A 1 96 ? 3.784 6.427 -32.545 1.00 98.25 96 ALA A CA 1
ATOM 742 C C . ALA A 1 96 ? 2.928 6.812 -33.759 1.00 98.25 96 ALA A C 1
ATOM 744 O O . ALA A 1 96 ? 2.400 5.947 -34.458 1.00 98.25 96 ALA A O 1
ATOM 745 N N . ARG A 1 97 ? 2.856 8.118 -34.057 1.00 98.06 97 ARG A N 1
ATOM 746 C CA . ARG A 1 97 ? 2.159 8.642 -35.238 1.00 98.06 97 ARG A CA 1
ATOM 747 C C . ARG A 1 97 ? 2.778 8.112 -36.528 1.00 98.06 97 ARG A C 1
ATOM 749 O O . ARG A 1 97 ? 2.058 7.660 -37.410 1.00 98.06 97 ARG A O 1
ATOM 756 N N . ASP A 1 98 ? 4.099 8.180 -36.639 1.00 97.81 98 ASP A N 1
ATOM 757 C CA . ASP A 1 98 ? 4.802 7.872 -37.879 1.00 97.81 98 ASP A CA 1
ATOM 758 C C . ASP A 1 98 ? 4.847 6.357 -38.128 1.00 97.81 98 ASP A C 1
ATOM 760 O O . ASP A 1 98 ? 4.821 5.938 -39.280 1.00 97.81 98 ASP A O 1
ATOM 764 N N . SER A 1 99 ? 4.847 5.518 -37.086 1.00 97.69 99 SER A N 1
ATOM 765 C CA . SER A 1 99 ? 4.742 4.051 -37.198 1.00 97.69 99 SER A CA 1
ATOM 766 C C . SER A 1 99 ? 3.308 3.537 -37.374 1.00 97.69 99 SER A C 1
ATOM 768 O O . SER A 1 99 ? 3.146 2.380 -37.753 1.00 97.69 99 SER A O 1
ATOM 770 N N . ASP A 1 100 ? 2.290 4.385 -37.177 1.00 97.56 100 ASP A N 1
ATOM 771 C CA . ASP A 1 100 ? 0.865 4.012 -37.132 1.00 97.56 100 ASP A CA 1
ATOM 772 C C . ASP A 1 100 ? 0.548 2.983 -36.024 1.00 97.56 100 ASP A C 1
ATOM 774 O O . ASP A 1 100 ? -0.245 2.057 -36.193 1.00 97.56 100 ASP A O 1
ATOM 778 N N . ILE A 1 101 ? 1.202 3.129 -34.865 1.00 98.12 101 ILE A N 1
ATOM 779 C CA . ILE A 1 101 ? 0.997 2.281 -33.683 1.00 98.12 101 ILE A CA 1
ATOM 780 C C . ILE A 1 101 ? 0.408 3.136 -32.559 1.00 98.12 101 ILE A C 1
ATOM 782 O O . ILE A 1 101 ? 1.017 4.096 -32.087 1.00 98.12 101 ILE A O 1
ATOM 786 N N . ALA A 1 102 ? -0.792 2.776 -32.102 1.00 97.31 102 ALA A N 1
ATOM 787 C CA . ALA A 1 102 ? -1.527 3.553 -31.111 1.00 97.31 102 ALA A CA 1
ATOM 788 C C . ALA A 1 102 ? -0.967 3.374 -29.686 1.00 97.31 102 ALA A C 1
ATOM 790 O O . ALA A 1 102 ? -1.151 2.332 -29.060 1.00 97.31 102 ALA A O 1
ATOM 791 N N . ALA A 1 103 ? -0.359 4.429 -29.143 1.00 98.12 103 ALA A N 1
ATOM 792 C CA . ALA A 1 103 ? 0.013 4.553 -27.734 1.00 98.12 103 ALA A CA 1
ATOM 793 C C . ALA A 1 103 ? -0.080 6.022 -27.289 1.00 98.12 103 ALA A C 1
ATOM 795 O O . ALA A 1 103 ? -0.047 6.936 -28.113 1.00 98.12 103 ALA A O 1
ATOM 796 N N . SER A 1 104 ? -0.224 6.256 -25.985 1.00 98.25 104 SER A N 1
ATOM 797 C CA . SER A 1 104 ? -0.217 7.603 -25.394 1.00 98.25 104 SER A CA 1
ATOM 798 C C . SER A 1 104 ? 1.061 7.829 -24.600 1.00 98.25 104 SER A C 1
ATOM 800 O O . SER A 1 104 ? 1.547 6.899 -23.962 1.00 98.25 104 SER A O 1
ATOM 802 N N . PHE A 1 105 ? 1.581 9.055 -24.608 1.00 98.81 105 PHE A N 1
ATOM 803 C CA . PHE A 1 105 ? 2.793 9.420 -23.878 1.00 98.81 105 PHE A CA 1
ATOM 804 C C . PHE A 1 105 ? 2.585 10.717 -23.109 1.00 98.81 105 PHE A C 1
ATOM 806 O O . PHE A 1 105 ? 2.033 11.681 -23.642 1.00 98.81 105 PHE A O 1
ATOM 813 N N . GLU A 1 106 ? 3.024 10.736 -21.856 1.00 98.56 106 GLU A N 1
ATOM 814 C CA . GLU A 1 106 ? 2.849 11.861 -20.948 1.00 98.56 106 GLU A CA 1
ATOM 815 C C . GLU A 1 106 ? 4.202 12.283 -20.379 1.00 98.56 106 GLU A C 1
ATOM 817 O O . GLU A 1 106 ? 4.873 11.523 -19.683 1.00 98.56 106 GLU A O 1
ATOM 822 N N . ARG A 1 107 ? 4.589 13.532 -20.651 1.00 98.31 107 ARG A N 1
ATOM 823 C CA . ARG A 1 107 ? 5.741 14.161 -20.006 1.00 98.31 107 ARG A CA 1
ATOM 824 C C . ARG A 1 107 ? 5.355 14.426 -18.560 1.00 98.31 107 ARG A C 1
ATOM 826 O O . ARG A 1 107 ? 4.392 15.164 -18.339 1.00 98.31 107 ARG A O 1
ATOM 833 N N . ALA A 1 108 ? 6.064 13.839 -17.600 1.00 97.88 108 ALA A N 1
ATOM 834 C CA . ALA A 1 108 ? 5.909 14.079 -16.167 1.00 97.88 108 ALA A CA 1
ATOM 835 C C . ALA A 1 108 ? 7.065 13.479 -15.352 1.00 97.88 108 ALA A C 1
ATOM 837 O O . ALA A 1 108 ? 7.586 12.419 -15.684 1.00 97.88 108 ALA A O 1
ATOM 838 N N . ASP A 1 109 ? 7.403 14.111 -14.225 1.00 97.38 109 ASP A N 1
ATOM 839 C CA . ASP A 1 109 ? 8.079 13.392 -13.144 1.00 97.38 109 ASP A CA 1
ATOM 840 C C . ASP A 1 109 ? 7.073 12.387 -12.556 1.00 97.38 109 ASP A C 1
ATOM 842 O O . ASP A 1 109 ? 5.949 12.749 -12.190 1.00 97.38 109 ASP A O 1
ATOM 846 N N . ILE A 1 110 ? 7.457 11.115 -12.480 1.00 96.62 110 ILE A N 1
ATOM 847 C CA . ILE A 1 110 ? 6.588 10.036 -12.002 1.00 96.62 110 ILE A CA 1
ATOM 848 C C . ILE A 1 110 ? 6.111 10.256 -10.560 1.00 96.62 110 ILE A C 1
ATOM 850 O O . ILE A 1 110 ? 5.016 9.813 -10.210 1.00 96.62 110 ILE A O 1
ATOM 854 N N . TYR A 1 111 ? 6.882 10.980 -9.739 1.00 95.38 111 TYR A N 1
ATOM 855 C CA . TYR A 1 111 ? 6.493 11.321 -8.370 1.00 95.38 111 TYR A CA 1
ATOM 856 C C . TYR A 1 111 ? 5.357 12.349 -8.308 1.00 95.38 111 TYR A C 1
ATOM 858 O O . TYR A 1 111 ? 4.680 12.439 -7.286 1.00 95.38 111 TYR A O 1
ATOM 866 N N . ASP A 1 112 ? 5.110 13.089 -9.392 1.00 94.44 112 ASP A N 1
ATOM 867 C CA . ASP A 1 112 ? 3.915 13.928 -9.556 1.00 94.44 112 ASP A CA 1
ATOM 868 C C . ASP A 1 112 ? 2.803 13.177 -10.282 1.00 94.44 112 ASP A C 1
ATOM 870 O O . ASP A 1 112 ? 1.622 13.293 -9.942 1.00 94.44 112 ASP A O 1
ATOM 874 N N . TRP A 1 113 ? 3.184 12.378 -11.277 1.00 97.44 113 TRP A N 1
ATOM 875 C CA . TRP A 1 113 ? 2.244 11.672 -12.130 1.00 97.44 113 TRP A CA 1
ATOM 876 C C . TRP A 1 113 ? 1.451 10.606 -11.377 1.00 97.44 113 TRP A C 1
ATOM 878 O O . TRP A 1 113 ? 0.227 10.606 -11.453 1.00 97.44 113 TRP A O 1
ATOM 888 N N . LEU A 1 114 ? 2.117 9.722 -10.624 1.00 96.38 114 LEU A N 1
ATOM 889 C CA . LEU A 1 114 ? 1.478 8.598 -9.926 1.00 96.38 114 LEU A CA 1
ATOM 890 C C . LEU A 1 114 ? 0.374 9.042 -8.951 1.00 96.38 114 LEU A C 1
ATOM 892 O O . LEU A 1 114 ? -0.748 8.545 -9.085 1.00 96.38 114 LEU A O 1
ATOM 896 N N . PRO A 1 115 ? 0.613 9.980 -8.007 1.00 88.06 115 PRO A N 1
ATOM 897 C CA . PRO A 1 115 ? -0.449 10.439 -7.114 1.00 88.06 115 PRO A CA 1
ATOM 898 C C . PRO A 1 115 ? -1.573 11.158 -7.871 1.00 88.06 115 PRO A C 1
ATOM 900 O O . PRO A 1 115 ? -2.745 10.948 -7.554 1.00 88.06 115 PRO A O 1
ATOM 903 N N . THR A 1 116 ? -1.247 11.942 -8.906 1.00 89.81 116 THR A N 1
ATOM 904 C CA . THR A 1 116 ? -2.249 12.634 -9.736 1.00 89.81 116 THR A CA 1
ATOM 905 C C . THR A 1 116 ? -3.125 11.639 -10.502 1.00 89.81 116 THR A C 1
ATOM 907 O O . THR A 1 116 ? -4.349 11.755 -10.503 1.00 89.81 116 THR A O 1
ATOM 910 N N . ALA A 1 117 ? -2.521 10.621 -11.115 1.00 92.38 117 ALA A N 1
ATOM 911 C CA . ALA A 1 117 ? -3.213 9.572 -11.853 1.00 92.38 117 ALA A CA 1
ATOM 912 C C . ALA A 1 117 ? -4.099 8.725 -10.930 1.00 92.38 117 ALA A C 1
ATOM 914 O O . ALA A 1 117 ? -5.256 8.459 -11.263 1.00 92.38 117 ALA A O 1
ATOM 915 N N . ALA A 1 118 ? -3.584 8.351 -9.756 1.00 88.19 118 ALA A N 1
ATOM 916 C CA . ALA A 1 118 ? -4.343 7.617 -8.753 1.00 88.19 118 ALA A CA 1
ATOM 917 C C . ALA A 1 118 ? -5.573 8.412 -8.286 1.00 88.19 118 ALA A C 1
ATOM 919 O O . ALA A 1 118 ? -6.671 7.848 -8.249 1.00 88.19 118 ALA A O 1
ATOM 920 N N . ALA A 1 119 ? -5.400 9.712 -8.006 1.00 81.94 119 ALA A N 1
ATOM 921 C CA . ALA A 1 119 ? -6.469 10.627 -7.603 1.00 81.94 119 ALA A CA 1
ATOM 922 C C . ALA A 1 119 ? -7.507 10.867 -8.709 1.00 81.94 119 ALA A C 1
ATOM 924 O O . ALA A 1 119 ? -8.692 11.006 -8.423 1.00 81.94 119 ALA A O 1
ATOM 925 N N . ALA A 1 120 ? -7.086 10.845 -9.974 1.00 85.88 120 ALA A N 1
ATOM 926 C CA . ALA A 1 120 ? -7.978 10.902 -11.130 1.00 85.88 120 ALA A CA 1
ATOM 927 C C . ALA A 1 120 ? -8.694 9.565 -11.424 1.00 85.88 120 ALA A C 1
ATOM 929 O O . ALA A 1 120 ? -9.361 9.439 -12.449 1.00 85.88 120 ALA A O 1
ATOM 930 N N . GLY A 1 121 ? -8.534 8.543 -10.573 1.00 85.31 121 GLY A N 1
ATOM 931 C CA . GLY A 1 121 ? -9.171 7.237 -10.752 1.00 85.31 121 GLY A CA 1
ATOM 932 C C . GLY A 1 121 ? -8.572 6.389 -11.879 1.00 85.31 121 GLY A C 1
ATOM 933 O O . GLY A 1 121 ? -9.169 5.388 -12.272 1.00 85.31 121 GLY A O 1
ATOM 934 N N . ARG A 1 122 ? -7.393 6.744 -12.411 1.00 93.81 122 ARG A N 1
ATOM 935 C CA . ARG A 1 122 ? -6.726 5.941 -13.447 1.00 93.81 122 ARG A CA 1
ATOM 936 C C . ARG A 1 122 ? -6.253 4.624 -12.844 1.00 93.81 122 ARG A C 1
ATOM 938 O O . ARG A 1 122 ? -5.660 4.613 -11.763 1.00 93.81 122 ARG A O 1
ATOM 945 N N . ARG A 1 123 ? -6.526 3.517 -13.539 1.00 94.69 123 ARG A N 1
ATOM 946 C CA . ARG A 1 123 ? -6.155 2.166 -13.107 1.00 94.69 123 ARG A CA 1
ATOM 947 C C . ARG A 1 123 ? -5.669 1.318 -14.280 1.00 94.69 123 ARG A C 1
ATOM 949 O O . ARG A 1 123 ? -6.270 1.362 -15.354 1.00 94.69 123 ARG A O 1
ATOM 956 N N . PHE A 1 124 ? -4.632 0.522 -14.042 1.00 98.38 124 PHE A N 1
ATOM 957 C CA . PHE A 1 124 ? -3.949 -0.301 -15.041 1.00 98.38 124 PHE A CA 1
ATOM 958 C C . PHE A 1 124 ? -3.924 -1.774 -14.630 1.00 98.38 124 PHE A C 1
ATOM 960 O O . PHE A 1 124 ? -3.927 -2.098 -13.440 1.00 98.38 124 PHE A O 1
ATOM 967 N N . ASP A 1 125 ? -3.903 -2.664 -15.622 1.00 98.44 125 ASP A N 1
ATOM 968 C CA . ASP A 1 125 ? -3.730 -4.104 -15.401 1.00 98.44 125 ASP A CA 1
ATOM 969 C C . ASP A 1 125 ? -2.265 -4.447 -15.133 1.00 98.44 125 ASP A C 1
ATOM 971 O O . ASP A 1 125 ? -1.969 -5.343 -14.342 1.00 98.44 125 ASP A O 1
ATOM 975 N N . LEU A 1 126 ? -1.360 -3.736 -15.813 1.00 98.69 126 LEU A N 1
ATOM 976 C CA . LEU A 1 126 ? 0.079 -3.910 -15.699 1.00 98.69 126 LEU A CA 1
ATOM 977 C C . LEU A 1 126 ? 0.772 -2.556 -15.548 1.00 98.69 126 LEU A C 1
ATOM 979 O O . LEU A 1 126 ? 0.453 -1.604 -16.261 1.00 98.69 126 LEU A O 1
ATOM 983 N N . VAL A 1 127 ? 1.753 -2.499 -14.654 1.00 98.81 127 VAL A N 1
ATOM 984 C CA . VAL A 1 127 ? 2.782 -1.456 -14.643 1.00 98.81 127 VAL A CA 1
ATOM 985 C C . VAL A 1 127 ? 4.087 -2.109 -15.072 1.00 98.81 127 VAL A C 1
ATOM 987 O O . VAL A 1 127 ? 4.460 -3.143 -14.532 1.00 98.81 127 VAL A O 1
ATOM 990 N N . TYR A 1 128 ? 4.767 -1.534 -16.049 1.00 98.81 128 TYR A N 1
ATOM 991 C CA . TYR A 1 128 ? 6.014 -2.052 -16.589 1.00 98.81 128 TYR A CA 1
ATOM 992 C C . TYR A 1 128 ? 7.108 -0.997 -16.445 1.00 98.81 128 TYR A C 1
ATOM 994 O O . TYR A 1 128 ? 6.860 0.177 -16.726 1.00 98.81 128 TYR A O 1
ATOM 1002 N N . CYS A 1 129 ? 8.292 -1.416 -16.009 1.00 98.25 129 CYS A N 1
ATOM 1003 C CA . CYS A 1 129 ? 9.520 -0.634 -16.092 1.00 98.25 129 CYS A CA 1
ATOM 1004 C C . CYS A 1 129 ? 10.573 -1.492 -16.792 1.00 98.25 129 CYS A C 1
ATOM 1006 O O . CYS A 1 129 ? 10.926 -2.563 -16.281 1.00 98.25 129 CYS A O 1
ATOM 1008 N N . SER A 1 130 ? 11.048 -1.032 -17.949 1.00 93.12 130 SER A N 1
ATOM 1009 C CA . SER A 1 130 ? 12.145 -1.682 -18.660 1.00 93.12 130 SER A CA 1
ATOM 1010 C C . SER A 1 130 ? 13.508 -1.267 -18.085 1.00 93.12 130 SER A C 1
ATOM 1012 O O . SER A 1 130 ? 13.603 -0.655 -17.021 1.00 93.12 130 SER A O 1
ATOM 1014 N N . TYR A 1 131 ? 14.574 -1.663 -18.770 1.00 92.19 131 TYR A N 1
ATOM 1015 C CA . TYR A 1 131 ? 15.970 -1.557 -18.353 1.00 92.19 131 TYR A CA 1
ATOM 1016 C C . TYR A 1 131 ? 16.373 -0.150 -17.876 1.00 92.19 131 TYR A C 1
ATOM 1018 O O . TYR A 1 131 ? 16.101 0.850 -18.538 1.00 92.19 131 TYR A O 1
ATOM 1026 N N . GLY A 1 132 ? 17.105 -0.073 -16.762 1.00 89.06 132 GLY A N 1
ATOM 1027 C CA . GLY A 1 132 ? 17.664 1.171 -16.240 1.00 89.06 132 GLY A CA 1
ATOM 1028 C C . GLY A 1 132 ? 16.678 2.049 -15.473 1.00 89.06 132 GLY A C 1
ATOM 1029 O O . GLY A 1 132 ? 16.960 3.228 -15.304 1.00 89.06 132 GLY A O 1
ATOM 1030 N N . TRP A 1 133 ? 15.537 1.538 -15.007 1.00 92.38 133 TRP A N 1
ATOM 1031 C CA . TRP A 1 133 ? 14.546 2.319 -14.258 1.00 92.38 133 TRP A CA 1
ATOM 1032 C C . TRP A 1 133 ? 15.003 2.676 -12.833 1.00 92.38 133 TRP A C 1
ATOM 1034 O O . TRP A 1 133 ? 14.775 3.795 -12.360 1.00 92.38 133 TRP A O 1
ATOM 1044 N N . ARG A 1 134 ? 15.662 1.745 -12.131 1.00 93.50 134 ARG A N 1
ATOM 1045 C CA . ARG A 1 134 ? 15.925 1.829 -10.682 1.00 93.50 134 ARG A CA 1
ATOM 1046 C C . ARG A 1 134 ? 16.849 2.991 -10.289 1.00 93.50 134 ARG A C 1
ATOM 1048 O O . ARG A 1 134 ? 16.544 3.646 -9.288 1.00 93.50 134 ARG A O 1
ATOM 1055 N N . PRO A 1 135 ? 17.945 3.286 -11.020 1.00 93.94 135 PRO A N 1
ATOM 1056 C CA . PRO A 1 135 ? 18.864 4.360 -10.648 1.00 93.94 135 PRO A CA 1
ATOM 1057 C C . PRO A 1 135 ? 18.255 5.764 -10.696 1.00 93.94 135 PRO A C 1
ATOM 1059 O O . PRO A 1 135 ? 18.853 6.685 -10.162 1.00 93.94 135 PRO A O 1
ATOM 1062 N N . TRP A 1 136 ? 17.074 5.977 -11.277 1.00 95.81 136 TRP A N 1
ATOM 1063 C CA . TRP A 1 136 ? 16.486 7.323 -11.383 1.00 95.81 136 TRP A CA 1
ATOM 1064 C C . TRP A 1 136 ? 15.458 7.642 -10.290 1.00 95.81 136 TRP A C 1
ATOM 1066 O O . TRP A 1 136 ? 14.864 8.720 -10.295 1.00 95.81 136 TRP A O 1
ATOM 1076 N N . LEU A 1 137 ? 15.249 6.727 -9.341 1.00 95.50 137 LEU A N 1
ATOM 1077 C CA . LEU A 1 137 ? 14.266 6.873 -8.270 1.00 95.50 137 LEU A CA 1
ATOM 1078 C C . LEU A 1 137 ? 14.895 7.448 -7.001 1.00 95.50 137 LEU A C 1
ATOM 1080 O O . LEU A 1 137 ? 15.667 6.764 -6.338 1.00 95.50 137 LEU A O 1
ATOM 1084 N N . SER A 1 138 ? 14.529 8.666 -6.596 1.00 94.44 138 SER A N 1
ATOM 1085 C CA . SER A 1 138 ? 15.034 9.237 -5.333 1.00 94.44 138 SER A CA 1
ATOM 1086 C C . SER A 1 138 ? 14.372 8.681 -4.069 1.00 94.44 138 SER A C 1
ATOM 1088 O O . SER A 1 138 ? 14.927 8.806 -2.979 1.00 94.44 138 SER A O 1
ATOM 1090 N N . ASP A 1 139 ? 13.203 8.052 -4.199 1.00 93.31 139 ASP A N 1
ATOM 1091 C CA . ASP A 1 139 ? 12.503 7.345 -3.124 1.00 93.31 139 ASP A CA 1
ATOM 1092 C C . ASP A 1 139 ? 11.751 6.127 -3.683 1.00 93.31 139 ASP A C 1
ATOM 1094 O O . ASP A 1 139 ? 10.664 6.234 -4.265 1.00 93.31 139 ASP A O 1
ATOM 1098 N N . LEU A 1 140 ? 12.334 4.946 -3.487 1.00 92.81 140 LEU A N 1
ATOM 1099 C CA . LEU A 1 140 ? 11.785 3.684 -3.973 1.00 92.81 140 LEU A CA 1
ATOM 1100 C C . LEU A 1 140 ? 10.453 3.307 -3.301 1.00 92.81 140 LEU A C 1
ATOM 1102 O O . LEU A 1 140 ? 9.600 2.678 -3.924 1.00 92.81 140 LEU A O 1
ATOM 1106 N N . ARG A 1 141 ? 10.230 3.716 -2.045 1.00 91.81 141 ARG A N 1
ATOM 1107 C CA . ARG A 1 141 ? 9.000 3.399 -1.299 1.00 91.81 141 ARG A CA 1
ATOM 1108 C C . ARG A 1 141 ? 7.842 4.283 -1.737 1.00 91.81 141 ARG A C 1
ATOM 1110 O O . ARG A 1 141 ? 6.733 3.782 -1.912 1.00 91.81 141 ARG A O 1
ATOM 1117 N N . ALA A 1 142 ? 8.085 5.580 -1.928 1.00 91.69 142 ALA A N 1
ATOM 1118 C CA . ALA A 1 142 ? 7.077 6.482 -2.484 1.00 91.69 142 ALA A CA 1
ATOM 1119 C C . ALA A 1 142 ? 6.669 6.053 -3.899 1.00 91.69 142 ALA A C 1
ATOM 1121 O O . ALA A 1 142 ? 5.476 6.022 -4.206 1.00 91.69 142 ALA A O 1
ATOM 1122 N N . TRP A 1 143 ? 7.639 5.638 -4.719 1.00 96.31 143 TRP A N 1
ATOM 1123 C CA . TRP A 1 143 ? 7.374 5.066 -6.038 1.00 96.31 143 TRP A CA 1
ATOM 1124 C C . TRP A 1 143 ? 6.516 3.794 -5.951 1.00 96.31 143 TRP A C 1
ATOM 1126 O O . TRP A 1 143 ? 5.459 3.735 -6.579 1.00 96.31 143 TRP A O 1
ATOM 1136 N N . ALA A 1 144 ? 6.893 2.819 -5.115 1.00 96.94 144 ALA A N 1
ATOM 1137 C CA . ALA A 1 144 ? 6.158 1.558 -4.987 1.00 96.94 144 ALA A CA 1
ATOM 1138 C C . ALA A 1 144 ? 4.709 1.764 -4.504 1.00 96.94 144 ALA A C 1
ATOM 1140 O O . ALA A 1 144 ? 3.788 1.143 -5.038 1.00 96.94 144 ALA A O 1
ATOM 1141 N N . ARG A 1 145 ? 4.478 2.686 -3.552 1.00 93.62 145 ARG A N 1
ATOM 1142 C CA . ARG A 1 145 ? 3.119 3.082 -3.131 1.00 93.62 145 ARG A CA 1
ATOM 1143 C C . ARG A 1 145 ? 2.315 3.683 -4.285 1.00 93.62 145 ARG A C 1
ATOM 1145 O O . ARG A 1 145 ? 1.146 3.347 -4.451 1.00 93.62 145 ARG A O 1
ATOM 1152 N N . GLY A 1 146 ? 2.936 4.545 -5.092 1.00 94.75 146 GLY A N 1
ATOM 1153 C CA . GLY A 1 146 ? 2.308 5.124 -6.280 1.00 94.75 146 GLY A CA 1
ATOM 1154 C C . GLY A 1 146 ? 1.921 4.063 -7.314 1.00 94.75 146 GLY A C 1
ATOM 1155 O O . GLY A 1 146 ? 0.796 4.076 -7.808 1.00 94.75 146 GLY A O 1
ATOM 1156 N N . VAL A 1 147 ? 2.813 3.103 -7.582 1.00 98.19 147 VAL A N 1
ATOM 1157 C CA . VAL A 1 147 ? 2.553 1.950 -8.462 1.00 98.19 147 VAL A CA 1
ATOM 1158 C C . VAL A 1 147 ? 1.367 1.125 -7.955 1.00 98.19 147 VAL A C 1
ATOM 1160 O O . VAL A 1 147 ? 0.431 0.867 -8.712 1.00 98.19 147 VAL A O 1
ATOM 1163 N N . ALA A 1 148 ? 1.350 0.761 -6.670 1.00 95.50 148 ALA A N 1
ATOM 1164 C CA . ALA A 1 148 ? 0.244 0.009 -6.076 1.00 95.50 148 ALA A CA 1
ATOM 1165 C C . ALA A 1 148 ? -1.101 0.763 -6.155 1.00 95.50 148 ALA A C 1
ATOM 1167 O O . ALA A 1 148 ? -2.149 0.150 -6.366 1.00 95.50 148 ALA A O 1
ATOM 1168 N N . ALA A 1 149 ? -1.083 2.095 -6.042 1.00 91.94 149 ALA A N 1
ATOM 1169 C CA . ALA A 1 149 ? -2.284 2.928 -6.107 1.00 91.94 149 ALA A CA 1
ATOM 1170 C C . ALA A 1 149 ? -2.910 3.006 -7.514 1.00 91.94 149 ALA A C 1
ATOM 1172 O O . ALA A 1 149 ? -4.125 3.175 -7.635 1.00 91.94 149 ALA A O 1
ATOM 1173 N N . VAL A 1 150 ? -2.107 2.871 -8.576 1.00 96.12 150 VAL A N 1
ATOM 1174 C CA . VAL A 1 150 ? -2.596 2.873 -9.967 1.00 96.12 150 VAL A CA 1
ATOM 1175 C C . VAL A 1 150 ? -2.853 1.467 -10.519 1.00 96.12 150 VAL A C 1
ATOM 1177 O O . VAL A 1 150 ? -3.426 1.336 -11.598 1.00 96.12 150 VAL A O 1
ATOM 1180 N N . LEU A 1 151 ? -2.490 0.404 -9.800 1.00 97.06 151 LEU A N 1
ATOM 1181 C CA . LEU A 1 151 ? -2.846 -0.966 -10.172 1.00 97.06 151 LEU A CA 1
ATOM 1182 C C . LEU A 1 151 ? -4.306 -1.286 -9.819 1.00 97.06 151 LEU A C 1
ATOM 1184 O O . LEU A 1 151 ? -4.799 -0.969 -8.728 1.00 97.06 151 LEU A O 1
ATOM 1188 N N . ARG A 1 152 ? -4.997 -1.969 -10.738 1.00 93.94 152 ARG A N 1
ATOM 1189 C CA . ARG A 1 152 ? -6.263 -2.655 -10.434 1.00 93.94 152 ARG A CA 1
ATOM 1190 C C . ARG A 1 152 ? -6.011 -3.779 -9.419 1.00 93.94 152 ARG A C 1
ATOM 1192 O O . ARG A 1 152 ? -4.919 -4.352 -9.435 1.00 93.94 152 ARG A O 1
ATOM 1199 N N . PRO A 1 153 ? -6.990 -4.135 -8.570 1.00 90.56 153 PRO A N 1
ATOM 1200 C CA . PRO A 1 153 ? -6.931 -5.388 -7.822 1.00 90.56 153 PRO A CA 1
ATOM 1201 C C . PRO A 1 153 ? -6.655 -6.566 -8.770 1.00 90.56 153 PRO A C 1
ATOM 1203 O O . PRO A 1 153 ? -7.250 -6.655 -9.845 1.00 90.56 153 PRO A O 1
ATOM 1206 N N . GLY A 1 154 ? -5.694 -7.422 -8.421 1.00 93.00 154 GLY A N 1
ATOM 1207 C CA . GLY A 1 154 ? -5.209 -8.511 -9.279 1.00 93.00 154 GLY A CA 1
ATOM 1208 C C . GLY A 1 154 ? -4.256 -8.092 -10.411 1.00 93.00 154 GLY A C 1
ATOM 1209 O O . GLY A 1 154 ? -3.725 -8.961 -11.103 1.00 93.00 154 GLY A O 1
ATOM 1210 N N . GLY A 1 155 ? -4.016 -6.792 -10.613 1.00 96.88 155 GLY A N 1
ATOM 1211 C CA . GLY A 1 155 ? -3.003 -6.279 -11.539 1.00 96.88 155 GLY A CA 1
ATOM 1212 C C . GLY A 1 155 ? -1.577 -6.530 -11.039 1.00 96.88 155 GLY A C 1
ATOM 1213 O O . GLY A 1 155 ? -1.374 -6.882 -9.877 1.00 96.88 155 GLY A O 1
ATOM 1214 N N . ALA A 1 156 ? -0.571 -6.345 -11.896 1.00 98.50 156 ALA A N 1
ATOM 1215 C CA . ALA A 1 156 ? 0.824 -6.619 -11.539 1.00 98.50 156 ALA A CA 1
ATOM 1216 C C . ALA A 1 156 ? 1.806 -5.539 -12.001 1.00 98.50 156 ALA A C 1
ATOM 1218 O O . ALA A 1 156 ? 1.627 -4.918 -13.043 1.00 98.50 156 ALA A O 1
ATOM 1219 N N . VAL A 1 157 ? 2.880 -5.359 -11.239 1.00 98.75 157 VAL A N 1
ATOM 1220 C CA . VAL A 1 157 ? 4.075 -4.641 -11.677 1.00 98.75 157 VAL A CA 1
ATOM 1221 C C . VAL A 1 157 ? 5.119 -5.636 -12.182 1.00 98.75 157 VAL A C 1
ATOM 1223 O O . VAL A 1 157 ? 5.339 -6.680 -11.562 1.00 98.75 157 VAL A O 1
ATOM 1226 N N . VAL A 1 158 ? 5.746 -5.308 -13.308 1.00 98.69 158 VAL A N 1
ATOM 1227 C CA . VAL A 1 158 ? 6.821 -6.071 -13.944 1.00 98.69 158 VAL A CA 1
ATOM 1228 C C . VAL A 1 158 ? 8.028 -5.163 -14.124 1.00 98.69 158 VAL A C 1
ATOM 1230 O O . VAL A 1 158 ? 7.916 -4.087 -14.708 1.00 98.69 158 VAL A O 1
ATOM 1233 N N . LEU A 1 159 ? 9.171 -5.595 -13.604 1.00 98.25 159 LEU A N 1
ATOM 1234 C CA . LEU A 1 159 ? 10.408 -4.822 -13.568 1.00 98.25 159 LEU A CA 1
ATOM 1235 C C . LEU A 1 159 ? 11.524 -5.665 -14.168 1.00 98.25 159 LEU A C 1
ATOM 1237 O O . LEU A 1 159 ? 11.776 -6.762 -13.667 1.00 98.25 159 LEU A O 1
ATOM 1241 N N . LEU A 1 160 ? 12.202 -5.156 -15.193 1.00 96.88 160 LEU A N 1
ATOM 1242 C CA . LEU A 1 160 ? 13.440 -5.742 -15.709 1.00 96.88 160 LEU A CA 1
ATOM 1243 C C . LEU A 1 160 ? 14.588 -4.753 -15.539 1.00 96.88 160 LEU A C 1
ATOM 1245 O O . LEU A 1 160 ? 14.430 -3.559 -15.776 1.00 96.88 160 LEU A O 1
ATOM 1249 N N . GLU A 1 161 ? 15.738 -5.236 -15.073 1.00 94.56 161 GLU A N 1
ATOM 1250 C CA . GLU A 1 161 ? 16.860 -4.364 -14.723 1.00 94.56 161 GLU A CA 1
ATOM 1251 C C . GLU A 1 161 ? 18.205 -5.092 -14.770 1.00 94.56 161 GLU A C 1
ATOM 1253 O O . GLU A 1 161 ? 18.283 -6.293 -14.498 1.00 94.56 161 GLU A O 1
ATOM 1258 N N . PHE A 1 162 ? 19.283 -4.354 -15.041 1.00 95.81 162 PHE A N 1
ATOM 1259 C CA . PHE A 1 162 ? 20.636 -4.864 -14.836 1.00 95.81 162 PHE A CA 1
ATOM 1260 C C . PHE A 1 162 ? 20.867 -5.150 -13.354 1.00 95.81 162 PHE A C 1
ATOM 1262 O O . PHE A 1 162 ? 20.545 -4.348 -12.470 1.00 95.81 162 PHE A O 1
ATOM 1269 N N . HIS A 1 163 ? 21.445 -6.309 -13.059 1.00 95.75 163 HIS A N 1
ATOM 1270 C CA . HIS A 1 163 ? 21.596 -6.727 -11.680 1.00 95.75 163 HIS A CA 1
ATOM 1271 C C . HIS A 1 163 ? 22.548 -5.757 -10.940 1.00 95.75 163 HIS A C 1
ATOM 1273 O O . HIS A 1 163 ? 23.688 -5.586 -11.375 1.00 95.75 163 HIS A O 1
ATOM 1279 N N . PRO A 1 164 ? 22.161 -5.149 -9.795 1.00 93.56 164 PRO A N 1
ATOM 1280 C CA . PRO A 1 164 ? 22.972 -4.118 -9.138 1.00 93.56 164 PRO A CA 1
ATOM 1281 C C . PRO A 1 164 ? 24.365 -4.608 -8.718 1.00 93.56 164 PRO A C 1
ATOM 1283 O O . PRO A 1 164 ? 25.297 -3.818 -8.636 1.00 93.56 164 PRO A O 1
ATOM 1286 N N . TYR A 1 165 ? 24.517 -5.915 -8.477 1.00 93.56 165 TYR A N 1
ATOM 1287 C CA . TYR A 1 165 ? 25.828 -6.543 -8.275 1.00 93.56 165 TYR A CA 1
ATOM 1288 C C . TYR A 1 165 ? 26.735 -6.424 -9.506 1.00 93.56 165 TYR A C 1
ATOM 1290 O O . TYR A 1 165 ? 27.923 -6.192 -9.343 1.00 93.56 165 TYR A O 1
ATOM 1298 N N . ALA A 1 166 ? 26.213 -6.567 -10.725 1.00 94.31 166 ALA A N 1
ATOM 1299 C CA . ALA A 1 166 ? 27.012 -6.379 -11.933 1.00 94.31 166 ALA A CA 1
ATOM 1300 C C . ALA A 1 166 ? 27.425 -4.906 -12.106 1.00 94.31 166 ALA A C 1
ATOM 1302 O O . ALA A 1 166 ? 28.536 -4.608 -12.528 1.00 94.31 166 ALA A O 1
ATOM 1303 N N . CYS A 1 167 ? 26.570 -3.976 -11.682 1.00 93.00 167 CYS A N 1
ATOM 1304 C CA . CYS A 1 167 ? 26.821 -2.539 -11.784 1.00 93.00 167 CYS A CA 1
ATOM 1305 C C . CYS A 1 167 ? 27.835 -1.985 -10.763 1.00 93.00 167 CYS A C 1
ATOM 1307 O O . CYS A 1 167 ? 28.069 -0.782 -10.759 1.00 93.00 167 CYS A O 1
ATOM 1309 N N . ILE A 1 168 ? 28.432 -2.803 -9.883 1.00 93.69 168 ILE A N 1
ATOM 1310 C CA . ILE A 1 168 ? 29.482 -2.319 -8.959 1.00 93.69 168 ILE A CA 1
ATOM 1311 C C . ILE A 1 168 ? 30.861 -2.240 -9.610 1.00 93.69 168 ILE A C 1
ATOM 1313 O O . ILE A 1 168 ? 31.794 -1.669 -9.036 1.00 93.69 168 ILE A O 1
ATOM 1317 N N . PHE A 1 169 ? 31.010 -2.861 -10.775 1.00 94.75 169 PHE A N 1
ATOM 1318 C CA . PHE A 1 169 ? 32.262 -2.911 -11.502 1.00 94.75 169 PHE A CA 1
ATOM 1319 C C . PHE A 1 169 ? 32.271 -1.899 -12.647 1.00 94.75 169 PHE A C 1
ATOM 1321 O O . PHE A 1 169 ? 31.227 -1.589 -13.215 1.00 94.75 169 PHE A O 1
ATOM 1328 N N . ASP A 1 170 ? 33.460 -1.420 -12.999 1.00 94.06 170 ASP A N 1
ATOM 1329 C CA . ASP A 1 170 ? 33.678 -0.766 -14.287 1.00 94.06 170 ASP A CA 1
ATOM 1330 C C . ASP A 1 170 ? 33.759 -1.786 -15.438 1.00 94.06 170 ASP A C 1
ATOM 1332 O O . ASP A 1 170 ? 33.739 -3.004 -15.234 1.00 94.06 170 ASP A O 1
ATOM 1336 N N . GLU A 1 171 ? 33.896 -1.282 -16.663 1.00 92.81 171 GLU A N 1
ATOM 1337 C CA . GLU A 1 171 ? 33.982 -2.070 -17.901 1.00 92.81 171 GLU A CA 1
ATOM 1338 C C . GLU A 1 171 ? 35.126 -3.106 -17.886 1.00 92.81 171 GLU A C 1
ATOM 1340 O O . GLU A 1 171 ? 35.047 -4.140 -18.553 1.00 92.81 171 GLU A O 1
ATOM 1345 N N . GLN A 1 172 ? 36.175 -2.887 -17.081 1.00 94.44 172 GLN A N 1
ATOM 1346 C CA . GLN A 1 172 ? 37.310 -3.804 -16.911 1.00 94.44 172 GLN A CA 1
ATOM 1347 C C . GLN A 1 172 ? 37.159 -4.738 -15.696 1.00 94.44 172 GLN A C 1
ATOM 1349 O O . GLN A 1 172 ? 38.127 -5.387 -15.287 1.00 94.44 172 GLN A O 1
ATOM 1354 N N . ARG A 1 173 ? 35.956 -4.833 -15.116 1.00 91.56 173 ARG A N 1
ATOM 1355 C CA . ARG A 1 173 ? 35.620 -5.643 -13.933 1.00 91.56 173 ARG A CA 1
ATOM 1356 C C . ARG A 1 173 ? 36.354 -5.240 -12.653 1.00 91.56 173 ARG A C 1
ATOM 1358 O O . ARG A 1 173 ? 36.531 -6.061 -11.746 1.00 91.56 173 ARG A O 1
ATOM 1365 N N . ARG A 1 174 ? 36.803 -3.992 -12.539 1.00 95.31 174 ARG A N 1
ATOM 1366 C CA . ARG A 1 174 ? 37.379 -3.475 -11.290 1.00 95.31 174 ARG A CA 1
ATOM 1367 C C . ARG A 1 174 ? 36.255 -2.902 -10.445 1.00 95.31 174 ARG A C 1
ATOM 1369 O O . ARG A 1 174 ? 35.371 -2.236 -10.967 1.00 95.31 174 ARG A O 1
ATOM 1376 N N . LEU A 1 175 ? 36.286 -3.158 -9.138 1.00 94.88 175 LEU A N 1
ATOM 1377 C CA . LEU A 1 175 ? 35.307 -2.585 -8.215 1.00 94.88 175 LEU A CA 1
ATOM 1378 C C . LEU A 1 175 ? 35.415 -1.054 -8.261 1.00 94.88 175 LEU A C 1
ATOM 1380 O O . LEU A 1 175 ? 36.457 -0.507 -7.898 1.00 94.88 175 LEU A O 1
ATOM 1384 N N . ALA A 1 176 ? 34.352 -0.392 -8.707 1.00 93.12 176 ALA A N 1
ATOM 1385 C CA . ALA A 1 176 ? 34.341 1.043 -8.981 1.00 93.12 176 ALA A CA 1
ATOM 1386 C C . ALA A 1 176 ? 33.185 1.767 -8.280 1.00 93.12 176 ALA A C 1
ATOM 1388 O O . ALA A 1 176 ? 33.349 2.913 -7.860 1.00 93.12 176 ALA A O 1
ATOM 1389 N N . TYR A 1 177 ? 32.047 1.093 -8.091 1.00 90.88 177 TYR A N 1
ATOM 1390 C CA . TYR A 1 177 ? 30.810 1.714 -7.621 1.00 90.88 177 TYR A CA 1
ATOM 1391 C C . TYR A 1 177 ? 30.232 0.994 -6.393 1.00 90.88 177 TYR A C 1
ATOM 1393 O O . TYR A 1 177 ? 30.417 -0.214 -6.224 1.00 90.88 177 TYR A O 1
ATOM 1401 N N . PRO A 1 178 ? 29.551 1.715 -5.486 1.00 89.06 178 PRO A N 1
ATOM 1402 C CA . PRO A 1 178 ? 29.013 1.122 -4.269 1.00 89.06 178 PRO A CA 1
ATOM 1403 C C . PRO A 1 178 ? 27.719 0.336 -4.532 1.00 89.06 178 PRO A C 1
ATOM 1405 O O . PRO A 1 178 ? 26.826 0.809 -5.226 1.00 89.06 178 PRO A O 1
ATOM 1408 N N . TYR A 1 179 ? 27.569 -0.821 -3.878 1.00 88.69 179 TYR A N 1
ATOM 1409 C CA . TYR A 1 179 ? 26.305 -1.576 -3.883 1.00 88.69 179 TYR A CA 1
ATOM 1410 C C . TYR A 1 179 ? 25.244 -0.981 -2.935 1.00 88.69 179 TYR A C 1
ATOM 1412 O O . TYR A 1 179 ? 24.075 -0.886 -3.293 1.00 88.69 179 TYR A O 1
ATOM 1420 N N . PHE A 1 180 ? 25.643 -0.602 -1.711 1.00 82.88 180 PHE A N 1
ATOM 1421 C CA . PHE A 1 180 ? 24.731 -0.162 -0.637 1.00 82.88 180 PHE A CA 1
ATOM 1422 C C . PHE A 1 180 ? 24.644 1.363 -0.458 1.00 82.88 180 PHE A C 1
ATOM 1424 O O . PHE A 1 180 ? 23.824 1.830 0.330 1.00 82.88 180 PHE A O 1
ATOM 1431 N N . GLY A 1 181 ? 25.513 2.129 -1.127 1.00 67.50 181 GLY A N 1
ATOM 1432 C CA . GLY A 1 181 ? 25.783 3.520 -0.749 1.00 67.50 181 GLY A CA 1
ATOM 1433 C C . GLY A 1 181 ? 26.316 3.652 0.692 1.00 67.50 181 GLY A C 1
ATOM 1434 O O . GLY A 1 181 ? 26.463 2.673 1.424 1.00 67.50 181 GLY A O 1
ATOM 1435 N N . ALA A 1 182 ? 26.632 4.876 1.111 1.00 60.41 182 ALA A N 1
ATOM 1436 C CA . ALA A 1 182 ? 26.828 5.230 2.518 1.00 60.41 182 ALA A CA 1
ATOM 1437 C C . ALA A 1 182 ? 25.499 5.174 3.295 1.00 60.41 182 ALA A C 1
ATOM 1439 O O . ALA A 1 182 ? 25.487 4.879 4.488 1.00 60.41 182 ALA A O 1
ATOM 1440 N N . GLU A 1 183 ? 24.390 5.422 2.594 1.00 76.06 183 GLU A N 1
ATOM 1441 C CA . GLU A 1 183 ? 23.010 5.259 3.046 1.00 76.06 183 GLU A CA 1
ATOM 1442 C C . GLU A 1 183 ? 22.176 4.705 1.873 1.00 76.06 183 GLU A C 1
ATOM 1444 O O . GLU A 1 183 ? 22.466 5.013 0.714 1.00 76.06 183 GLU A O 1
ATOM 1449 N N . SER A 1 184 ? 21.145 3.898 2.156 1.00 78.00 184 SER A N 1
ATOM 1450 C CA . SER A 1 184 ? 20.246 3.350 1.123 1.00 78.00 184 SER A CA 1
ATOM 1451 C C . SER A 1 184 ? 19.555 4.490 0.364 1.00 78.00 184 SER A C 1
ATOM 1453 O O . SER A 1 184 ? 18.963 5.378 0.984 1.00 78.00 184 SER A O 1
ATOM 1455 N N . GLY A 1 185 ? 19.662 4.489 -0.967 1.00 83.00 185 GLY A N 1
ATOM 1456 C CA . GLY A 1 185 ? 19.177 5.574 -1.820 1.00 83.00 185 GLY A CA 1
ATOM 1457 C C . GLY A 1 185 ? 20.136 6.756 -1.952 1.00 83.00 185 GLY A C 1
ATOM 1458 O O . GLY A 1 185 ? 19.709 7.839 -2.354 1.00 83.00 185 GLY A O 1
ATOM 1459 N N . GLN A 1 186 ? 21.422 6.599 -1.616 1.00 88.38 186 GLN A N 1
ATOM 1460 C CA . GLN A 1 186 ? 22.409 7.660 -1.820 1.00 88.38 186 GLN A CA 1
ATOM 1461 C C . GLN A 1 186 ? 22.478 8.052 -3.302 1.00 88.38 186 GLN A C 1
ATOM 1463 O O . GLN A 1 186 ? 22.626 7.191 -4.173 1.00 88.38 186 GLN A O 1
ATOM 1468 N N . ALA A 1 187 ? 22.440 9.364 -3.555 1.00 92.44 187 ALA A N 1
ATOM 1469 C CA . ALA A 1 187 ? 22.689 9.943 -4.867 1.00 92.44 187 ALA A CA 1
ATOM 1470 C C . ALA A 1 187 ? 24.192 9.936 -5.204 1.00 92.44 187 ALA A C 1
ATOM 1472 O O . ALA A 1 187 ? 25.009 10.485 -4.457 1.00 92.44 187 ALA A O 1
ATOM 1473 N N . LEU A 1 188 ? 24.534 9.351 -6.345 1.00 92.69 188 LEU A N 1
ATOM 1474 C CA . LEU A 1 188 ? 25.805 9.470 -7.047 1.00 92.69 188 LEU A CA 1
ATOM 1475 C C . LEU A 1 188 ? 25.653 10.545 -8.121 1.00 92.69 188 LEU A C 1
ATOM 1477 O O . LEU A 1 188 ? 24.659 10.557 -8.837 1.00 92.69 188 LEU A O 1
ATOM 1481 N N . THR A 1 189 ? 26.615 11.458 -8.215 1.00 95.25 189 THR A N 1
ATOM 1482 C CA . THR A 1 189 ? 26.581 12.561 -9.183 1.00 95.25 189 THR A CA 1
ATOM 1483 C C . THR A 1 189 ? 27.633 12.340 -10.253 1.00 95.25 189 THR A C 1
ATOM 1485 O O . THR A 1 189 ? 28.800 12.137 -9.922 1.00 95.25 189 THR A O 1
ATOM 1488 N N . TRP A 1 190 ? 27.216 12.490 -11.505 1.00 95.62 190 TRP A N 1
ATOM 1489 C CA . TRP A 1 190 ? 28.034 12.364 -12.703 1.00 95.62 190 TRP A CA 1
ATOM 1490 C C . TRP A 1 190 ? 28.106 13.727 -13.399 1.00 95.62 190 TRP A C 1
ATOM 1492 O O . TRP A 1 190 ? 27.150 14.125 -14.075 1.00 95.62 190 TRP A O 1
ATOM 1502 N N . PRO A 1 191 ? 29.183 14.507 -13.191 1.00 96.88 191 PRO A N 1
ATOM 1503 C CA . PRO A 1 191 ? 29.358 15.816 -13.825 1.00 96.88 191 PRO A CA 1
ATOM 1504 C C . PRO A 1 191 ? 29.280 15.791 -15.357 1.00 96.88 191 PRO A C 1
ATOM 1506 O O . PRO A 1 191 ? 28.899 16.785 -15.967 1.00 96.88 191 PRO A O 1
ATOM 1509 N N . GLU A 1 192 ? 29.644 14.664 -15.960 1.00 95.94 192 GLU A N 1
ATOM 1510 C CA . GLU A 1 192 ? 29.622 14.379 -17.392 1.00 95.94 192 GLU A CA 1
ATOM 1511 C C . GLU A 1 192 ? 28.223 14.112 -17.957 1.00 95.94 192 GLU A C 1
ATOM 1513 O O . GLU A 1 192 ? 28.079 14.043 -19.175 1.00 95.94 192 GLU A O 1
ATOM 1518 N N . GLY A 1 193 ? 27.208 13.984 -17.096 1.00 96.81 193 GLY A N 1
ATOM 1519 C CA . GLY A 1 193 ? 25.828 13.726 -17.491 1.00 96.81 193 GLY A CA 1
ATOM 1520 C C . GLY A 1 193 ? 25.561 12.302 -17.967 1.00 96.81 193 GLY A C 1
ATOM 1521 O O . GLY A 1 193 ? 26.409 11.417 -17.900 1.00 96.81 193 GLY A O 1
ATOM 1522 N N . VAL A 1 194 ? 24.345 12.076 -18.469 1.00 96.56 194 VAL A N 1
ATOM 1523 C CA . VAL A 1 194 ? 23.967 10.801 -19.086 1.00 96.56 194 VAL A CA 1
ATOM 1524 C C . VAL A 1 194 ? 24.812 10.589 -20.343 1.00 96.56 194 VAL A C 1
ATOM 1526 O O . VAL A 1 194 ? 24.815 11.434 -21.245 1.00 96.56 194 VAL A O 1
ATOM 1529 N N . GLY A 1 195 ? 25.518 9.459 -20.395 1.00 93.62 195 GLY A N 1
ATOM 1530 C CA . GLY A 1 195 ? 26.378 9.064 -21.510 1.00 93.62 195 GLY A CA 1
ATOM 1531 C C . GLY A 1 195 ? 25.623 8.564 -22.748 1.00 93.62 195 GLY A C 1
ATOM 1532 O O . GLY A 1 195 ? 24.442 8.210 -22.705 1.00 93.62 195 GLY A O 1
ATOM 1533 N N . ASP A 1 196 ? 26.334 8.477 -23.870 1.00 92.31 196 ASP A N 1
ATOM 1534 C CA . ASP A 1 196 ? 25.826 7.915 -25.125 1.00 92.31 196 ASP A CA 1
ATOM 1535 C C . ASP A 1 196 ? 26.069 6.398 -25.217 1.00 92.31 196 ASP A C 1
ATOM 1537 O O . ASP A 1 196 ? 26.841 5.885 -26.031 1.00 92.31 196 ASP A O 1
ATOM 1541 N N . TYR A 1 197 ? 25.409 5.653 -24.327 1.00 89.00 197 TYR A N 1
ATOM 1542 C CA . TYR A 1 197 ? 25.547 4.196 -24.271 1.00 89.00 197 TYR A CA 1
ATOM 1543 C C . TYR A 1 197 ? 24.949 3.488 -25.498 1.00 89.00 197 TYR A C 1
ATOM 1545 O O . TYR A 1 197 ? 25.330 2.353 -25.792 1.00 89.00 197 TYR A O 1
ATOM 1553 N N . VAL A 1 198 ? 24.029 4.130 -26.234 1.00 88.94 198 VAL A N 1
ATOM 1554 C CA . VAL A 1 198 ? 23.496 3.589 -27.496 1.00 88.94 198 VAL A CA 1
ATOM 1555 C C . VAL A 1 198 ? 24.570 3.638 -28.578 1.00 88.94 198 VAL A C 1
ATOM 1557 O O . VAL A 1 198 ? 24.794 2.619 -29.234 1.00 88.94 198 VAL A O 1
ATOM 1560 N N . GLY A 1 199 ? 25.283 4.763 -28.711 1.00 88.44 199 GLY A N 1
ATOM 1561 C CA . GLY A 1 199 ? 26.458 4.876 -29.572 1.00 88.44 199 GLY A CA 1
ATOM 1562 C C . GLY A 1 199 ? 27.521 3.824 -29.241 1.00 88.44 199 GLY A C 1
ATOM 1563 O O . GLY A 1 199 ? 27.973 3.101 -30.129 1.00 88.44 199 GLY A O 1
ATOM 1564 N N . ALA A 1 200 ? 27.843 3.657 -27.953 1.00 86.50 200 ALA A N 1
ATOM 1565 C CA . ALA A 1 200 ? 28.817 2.664 -27.483 1.00 86.50 200 ALA A CA 1
ATOM 1566 C C . ALA A 1 200 ? 28.386 1.201 -27.733 1.00 86.50 200 ALA A C 1
ATOM 1568 O O . ALA A 1 200 ? 29.222 0.339 -28.009 1.00 86.50 200 ALA A O 1
ATOM 1569 N N . SER A 1 201 ? 27.083 0.910 -27.668 1.00 84.88 201 SER A N 1
ATOM 1570 C CA . SER A 1 201 ? 26.540 -0.447 -27.860 1.00 84.88 201 SER A CA 1
ATOM 1571 C C . SER A 1 201 ? 26.336 -0.829 -29.331 1.00 84.88 201 SER A C 1
ATOM 1573 O O . SER A 1 201 ? 26.112 -2.005 -29.653 1.00 84.88 201 SER A O 1
ATOM 1575 N N . GLY A 1 202 ? 26.402 0.143 -30.242 1.00 88.12 202 GLY A N 1
ATOM 1576 C CA . GLY A 1 202 ? 26.265 -0.076 -31.676 1.00 88.12 202 GLY A CA 1
ATOM 1577 C C . GLY A 1 202 ? 24.949 -0.765 -32.054 1.00 88.12 202 GLY A C 1
ATOM 1578 O O . GLY A 1 202 ? 23.876 -0.497 -31.509 1.00 88.12 202 GLY A O 1
ATOM 1579 N N . ALA A 1 203 ? 25.036 -1.735 -32.967 1.00 86.62 203 ALA A N 1
ATOM 1580 C CA . ALA A 1 203 ? 23.879 -2.478 -33.473 1.00 86.62 203 ALA A CA 1
ATOM 1581 C C . ALA A 1 203 ? 23.086 -3.263 -32.406 1.00 86.62 203 ALA A C 1
ATOM 1583 O O . ALA A 1 203 ? 21.954 -3.651 -32.677 1.00 86.62 203 ALA A O 1
ATOM 1584 N N . ALA A 1 204 ? 23.628 -3.498 -31.202 1.00 84.81 204 ALA A N 1
ATOM 1585 C CA . ALA A 1 204 ? 22.905 -4.228 -30.156 1.00 84.81 204 ALA A CA 1
ATOM 1586 C C . ALA A 1 204 ? 21.708 -3.438 -29.587 1.00 84.81 204 ALA A C 1
ATOM 1588 O O . ALA A 1 204 ? 20.691 -4.043 -29.250 1.00 84.81 204 ALA A O 1
ATOM 1589 N N . LEU A 1 205 ? 21.807 -2.101 -29.534 1.00 86.81 205 LEU A N 1
ATOM 1590 C CA . LEU A 1 205 ? 20.735 -1.196 -29.084 1.00 86.81 205 LEU A CA 1
ATOM 1591 C C . LEU A 1 205 ? 20.116 -0.364 -30.224 1.00 86.81 205 LEU A C 1
ATOM 1593 O O . LEU A 1 205 ? 19.192 0.418 -29.994 1.00 86.81 205 LEU A O 1
ATOM 1597 N N . ALA A 1 206 ? 20.588 -0.557 -31.458 1.00 90.12 206 ALA A N 1
ATOM 1598 C CA . ALA A 1 206 ? 20.045 0.052 -32.672 1.00 90.12 206 ALA A CA 1
ATOM 1599 C C . ALA A 1 206 ? 19.630 -1.017 -33.710 1.00 90.12 206 ALA A C 1
ATOM 1601 O O . ALA A 1 206 ? 20.174 -1.047 -34.818 1.00 90.12 206 ALA A O 1
ATOM 1602 N N . PRO A 1 207 ? 18.673 -1.911 -33.380 1.00 87.94 207 PRO A N 1
ATOM 1603 C CA . PRO A 1 207 ? 18.281 -3.023 -34.254 1.00 87.94 207 PRO A CA 1
ATOM 1604 C C . PRO A 1 207 ? 17.578 -2.579 -35.546 1.00 87.94 207 PRO A C 1
ATOM 1606 O O . PRO A 1 207 ? 17.543 -3.338 -36.511 1.00 87.94 207 PRO A O 1
ATOM 1609 N N . SER A 1 208 ? 17.068 -1.345 -35.604 1.00 89.50 208 SER A N 1
ATOM 1610 C CA . SER A 1 208 ? 16.531 -0.743 -36.832 1.00 89.50 208 SER A CA 1
ATOM 1611 C C . SER A 1 208 ? 17.619 -0.306 -37.829 1.00 89.50 208 SER A C 1
ATOM 1613 O O . SER A 1 208 ? 17.313 0.149 -38.928 1.00 89.50 208 SER A O 1
ATOM 1615 N N . GLY A 1 209 ? 18.893 -0.457 -37.456 1.00 91.12 209 GLY A N 1
ATOM 1616 C CA . GLY A 1 209 ? 20.065 -0.068 -38.230 1.00 91.12 209 GLY A CA 1
ATOM 1617 C C . GLY A 1 209 ? 20.898 0.952 -37.463 1.00 91.12 209 GLY A C 1
ATOM 1618 O O . GLY A 1 209 ? 20.409 2.033 -37.137 1.00 91.12 209 GLY A O 1
ATOM 1619 N N . PHE A 1 210 ? 22.157 0.613 -37.183 1.00 92.31 210 PHE A N 1
ATOM 1620 C CA . PHE A 1 210 ? 23.077 1.502 -36.475 1.00 92.31 210 PHE A CA 1
ATOM 1621 C C . PHE A 1 210 ? 23.681 2.549 -37.413 1.00 92.31 210 PHE A C 1
ATOM 1623 O O . PHE A 1 210 ? 24.192 2.216 -38.484 1.00 92.31 210 PHE A O 1
ATOM 1630 N N . VAL A 1 211 ? 23.657 3.805 -36.976 1.00 92.25 211 VAL A N 1
ATOM 1631 C CA . VAL A 1 211 ? 24.279 4.948 -37.642 1.00 92.25 211 VAL A CA 1
ATOM 1632 C C . VAL A 1 211 ? 25.401 5.468 -36.754 1.00 92.25 211 VAL A C 1
ATOM 1634 O O . VAL A 1 211 ? 25.164 5.905 -35.629 1.00 92.25 211 VAL A O 1
ATOM 1637 N N . GLU A 1 212 ? 26.628 5.429 -37.259 1.00 89.44 212 GLU A N 1
ATOM 1638 C CA . GLU A 1 212 ? 27.781 6.011 -36.576 1.00 89.44 212 GLU A CA 1
ATOM 1639 C C . GLU A 1 212 ? 27.822 7.527 -36.817 1.00 89.44 212 GLU A C 1
ATOM 1641 O O . GLU A 1 212 ? 27.744 7.983 -37.960 1.00 89.44 212 GLU A O 1
ATOM 1646 N N . HIS A 1 213 ? 27.949 8.311 -35.744 1.00 84.62 213 HIS A N 1
ATOM 1647 C CA . HIS A 1 213 ? 28.099 9.765 -35.827 1.00 84.62 213 HIS A CA 1
ATOM 1648 C C . HIS A 1 213 ? 29.562 10.162 -35.674 1.00 84.62 213 HIS A C 1
ATOM 1650 O O . HIS A 1 213 ? 30.244 9.732 -34.748 1.00 84.62 213 HIS A O 1
ATOM 1656 N N . ALA A 1 214 ? 30.041 11.028 -36.566 1.00 68.19 214 ALA A N 1
ATOM 1657 C CA . ALA A 1 214 ? 31.371 11.610 -36.457 1.00 68.19 214 ALA A CA 1
ATOM 1658 C C . ALA A 1 214 ? 31.335 12.809 -35.492 1.00 68.19 214 ALA A C 1
ATOM 1660 O O . ALA A 1 214 ? 30.900 13.897 -35.866 1.00 68.19 214 ALA A O 1
ATOM 1661 N N . GLY A 1 215 ? 31.788 12.622 -34.252 1.00 76.81 215 GLY A N 1
ATOM 1662 C CA . GLY A 1 215 ? 31.885 13.697 -33.262 1.00 76.81 215 GLY A CA 1
ATOM 1663 C C . GLY A 1 215 ? 32.061 13.178 -31.838 1.00 76.81 215 GLY A C 1
ATOM 1664 O O . GLY A 1 215 ? 31.692 12.052 -31.530 1.00 76.81 215 GLY A O 1
ATOM 1665 N N . GLU A 1 216 ? 32.637 14.002 -30.964 1.00 86.00 216 GLU A N 1
ATOM 1666 C CA . GLU A 1 216 ? 32.703 13.700 -29.531 1.00 86.00 216 GLU A CA 1
ATOM 1667 C C . GLU A 1 216 ? 31.359 14.069 -28.883 1.00 86.00 216 GLU A C 1
ATOM 1669 O O . GLU A 1 216 ? 30.966 15.240 -28.897 1.00 86.00 216 GLU A O 1
ATOM 1674 N N . TYR A 1 217 ? 30.649 13.084 -28.327 1.00 93.25 217 TYR A N 1
ATOM 1675 C CA . TYR A 1 217 ? 29.440 13.327 -27.540 1.00 93.25 217 TYR A CA 1
ATOM 1676 C C . TYR A 1 217 ? 29.792 14.066 -26.243 1.00 93.25 217 TYR A C 1
ATOM 1678 O O . TYR A 1 217 ? 30.728 13.695 -25.534 1.00 93.25 217 TYR A O 1
ATOM 1686 N N . ARG A 1 218 ? 29.033 15.117 -25.916 1.00 94.31 218 ARG A N 1
ATOM 1687 C CA . ARG A 1 218 ? 29.184 15.879 -24.671 1.00 94.31 218 ARG A CA 1
ATOM 1688 C C . ARG A 1 218 ? 27.817 16.245 -24.119 1.00 94.31 218 ARG A C 1
ATOM 1690 O O . ARG A 1 218 ? 27.024 16.879 -24.814 1.00 94.31 218 ARG A O 1
ATOM 1697 N N . ASN A 1 219 ? 27.588 15.923 -22.852 1.00 97.00 219 ASN A N 1
ATOM 1698 C CA . ASN A 1 219 ? 26.408 16.354 -22.120 1.00 97.00 219 ASN A CA 1
ATOM 1699 C C . ASN A 1 219 ? 26.793 17.495 -21.158 1.00 97.00 219 ASN A C 1
ATOM 1701 O O . ASN A 1 219 ? 27.648 17.301 -20.295 1.00 97.00 219 ASN A O 1
ATOM 1705 N N . PRO A 1 220 ? 26.233 18.709 -21.311 1.00 96.81 220 PRO A N 1
ATOM 1706 C CA . PRO A 1 220 ? 26.568 19.840 -20.448 1.00 96.81 220 PRO A CA 1
ATOM 1707 C C . PRO A 1 220 ? 25.838 19.804 -19.097 1.00 96.81 220 PRO A C 1
ATOM 1709 O O . PRO A 1 220 ? 26.099 20.657 -18.248 1.00 96.81 220 PRO A O 1
ATOM 1712 N N . HIS A 1 221 ? 24.913 18.861 -18.900 1.00 97.56 221 HIS A N 1
ATOM 1713 C CA . HIS A 1 221 ? 24.110 18.745 -17.690 1.00 97.56 221 HIS A CA 1
ATOM 1714 C C . HIS A 1 221 ? 24.518 17.498 -16.917 1.00 97.56 221 HIS A C 1
ATOM 1716 O O . HIS A 1 221 ? 24.397 16.384 -17.428 1.00 97.56 221 HIS A O 1
ATOM 1722 N N . ALA A 1 222 ? 24.941 17.687 -15.668 1.00 97.44 222 ALA A N 1
ATOM 1723 C CA . ALA A 1 222 ? 25.199 16.582 -14.757 1.00 97.44 222 ALA A CA 1
ATOM 1724 C C . ALA A 1 222 ? 23.942 15.720 -14.561 1.00 97.44 222 ALA A C 1
ATOM 1726 O O . ALA A 1 222 ? 22.817 16.223 -14.641 1.00 97.44 222 ALA A O 1
ATOM 1727 N N . CYS A 1 223 ? 24.138 14.440 -14.261 1.00 97.69 223 CYS A N 1
ATOM 1728 C CA . CYS A 1 223 ? 23.058 13.550 -13.852 1.00 97.69 223 CYS A CA 1
ATOM 1729 C C . CYS A 1 223 ? 23.341 12.928 -12.483 1.00 97.69 223 CYS A C 1
ATOM 1731 O O . CYS A 1 223 ? 24.452 12.990 -11.947 1.00 97.69 223 CYS A O 1
ATOM 1733 N N . HIS A 1 224 ? 22.292 12.369 -11.896 1.00 96.69 224 HIS A N 1
ATOM 1734 C CA . HIS A 1 224 ? 22.265 11.852 -10.545 1.00 96.69 224 HIS A CA 1
ATOM 1735 C C . HIS A 1 224 ? 21.563 10.500 -10.521 1.00 96.69 224 HIS A C 1
ATOM 1737 O O . HIS A 1 224 ? 20.375 10.406 -10.837 1.00 96.69 224 HIS A O 1
ATOM 1743 N N . GLU A 1 225 ? 22.294 9.477 -10.100 1.00 94.75 225 GLU A N 1
ATOM 1744 C CA . GLU A 1 225 ? 21.793 8.115 -9.948 1.00 94.75 225 GLU A CA 1
ATOM 1745 C C . GLU A 1 225 ? 21.647 7.759 -8.470 1.00 94.75 225 GLU A C 1
ATOM 1747 O O . GLU A 1 225 ? 22.468 8.136 -7.642 1.00 94.75 225 GLU A O 1
ATOM 1752 N N . PHE A 1 226 ? 20.615 7.008 -8.118 1.00 93.50 226 PHE A N 1
ATOM 1753 C CA . PHE A 1 226 ? 20.304 6.599 -6.758 1.00 93.50 226 PHE A CA 1
ATOM 1754 C C . PHE A 1 226 ? 20.620 5.119 -6.563 1.00 93.50 226 PHE A C 1
ATOM 1756 O O . PHE A 1 226 ? 20.218 4.248 -7.338 1.00 93.50 226 PHE A O 1
ATOM 1763 N N . THR A 1 227 ? 21.352 4.826 -5.494 1.00 90.94 227 THR A N 1
ATOM 1764 C CA . THR A 1 227 ? 21.848 3.478 -5.206 1.00 90.94 227 THR A CA 1
ATOM 1765 C C . THR A 1 227 ? 20.861 2.692 -4.346 1.00 90.94 227 THR A C 1
ATOM 1767 O O . THR A 1 227 ? 20.721 2.929 -3.148 1.00 90.94 227 THR A O 1
ATOM 1770 N N . TRP A 1 228 ? 20.179 1.728 -4.967 1.00 92.44 228 TRP A N 1
ATOM 1771 C CA . TRP A 1 228 ? 19.233 0.826 -4.299 1.00 92.44 228 TRP A CA 1
ATOM 1772 C C . TRP A 1 228 ? 19.653 -0.631 -4.438 1.00 92.44 228 TRP A C 1
ATOM 1774 O O . TRP A 1 228 ? 19.923 -1.092 -5.549 1.00 92.44 228 TRP A O 1
ATOM 1784 N N . SER A 1 229 ? 19.646 -1.386 -3.344 1.00 93.12 229 SER A N 1
ATOM 1785 C CA . SER A 1 229 ? 19.908 -2.824 -3.402 1.00 93.12 229 SER A CA 1
ATOM 1786 C C . SER A 1 229 ? 18.698 -3.610 -3.928 1.00 93.12 229 SER A C 1
ATOM 1788 O O . SER A 1 229 ? 17.562 -3.121 -3.975 1.00 93.12 229 SER A O 1
ATOM 1790 N N . VAL A 1 230 ? 18.918 -4.886 -4.265 1.00 94.12 230 VAL A N 1
ATOM 1791 C CA . VAL A 1 230 ? 17.817 -5.827 -4.545 1.00 94.12 230 VAL A CA 1
ATOM 1792 C C . VAL A 1 230 ? 16.868 -5.928 -3.343 1.00 94.12 230 VAL A C 1
ATOM 1794 O O . VAL A 1 230 ? 15.649 -5.934 -3.508 1.00 94.12 230 VAL A O 1
ATOM 1797 N N . ALA A 1 231 ? 17.415 -5.930 -2.122 1.00 94.12 231 ALA A N 1
ATOM 1798 C CA . ALA A 1 231 ? 16.625 -5.996 -0.897 1.00 94.12 231 ALA A CA 1
ATOM 1799 C C . ALA A 1 231 ? 15.731 -4.761 -0.715 1.00 94.12 231 ALA A C 1
ATOM 1801 O O . ALA A 1 231 ? 14.577 -4.914 -0.320 1.00 94.12 231 ALA A O 1
ATOM 1802 N N . ASP A 1 232 ? 16.221 -3.562 -1.050 1.00 93.50 232 ASP A N 1
ATOM 1803 C CA . ASP A 1 232 ? 15.412 -2.337 -1.000 1.00 93.50 232 ASP A CA 1
ATOM 1804 C C . ASP A 1 232 ? 14.231 -2.413 -1.973 1.00 93.50 232 ASP A C 1
ATOM 1806 O O . ASP A 1 232 ? 13.112 -2.052 -1.612 1.00 93.50 232 ASP A O 1
ATOM 1810 N N . SER A 1 233 ? 14.464 -2.942 -3.178 1.00 94.12 233 SER A N 1
ATOM 1811 C CA . SER A 1 233 ? 13.433 -3.099 -4.213 1.00 94.12 233 SER A CA 1
ATOM 1812 C C . SER A 1 233 ? 12.329 -4.056 -3.769 1.00 94.12 233 SER A C 1
ATOM 1814 O O . SER A 1 233 ? 11.149 -3.706 -3.794 1.00 94.12 233 SER A O 1
ATOM 1816 N N . LEU A 1 234 ? 12.702 -5.239 -3.274 1.00 96.12 234 LEU A N 1
ATOM 1817 C CA . LEU A 1 234 ? 11.741 -6.221 -2.763 1.00 96.12 234 LEU A CA 1
ATOM 1818 C C . LEU A 1 234 ? 11.007 -5.713 -1.512 1.00 96.12 234 LEU A C 1
ATOM 1820 O O . LEU A 1 234 ? 9.801 -5.927 -1.369 1.00 96.12 234 LEU A O 1
ATOM 1824 N N . ALA A 1 235 ? 11.710 -5.017 -0.613 1.00 94.50 235 ALA A N 1
ATOM 1825 C CA . ALA A 1 235 ? 11.110 -4.435 0.581 1.00 94.50 235 ALA A CA 1
ATOM 1826 C C . ALA A 1 235 ? 10.085 -3.351 0.229 1.00 94.50 235 ALA A C 1
ATOM 1828 O O . ALA A 1 235 ? 8.989 -3.378 0.782 1.00 94.50 235 ALA A O 1
ATOM 1829 N N . ALA A 1 236 ? 10.400 -2.455 -0.712 1.00 94.31 236 ALA A N 1
ATOM 1830 C CA . ALA A 1 236 ? 9.502 -1.386 -1.140 1.00 94.31 236 ALA A CA 1
ATOM 1831 C C . ALA A 1 236 ? 8.202 -1.928 -1.754 1.00 94.31 236 ALA A C 1
ATOM 1833 O O . ALA A 1 236 ? 7.124 -1.456 -1.398 1.00 94.31 236 ALA A O 1
ATOM 1834 N N . LEU A 1 237 ? 8.284 -2.954 -2.611 1.00 96.69 237 LEU A N 1
ATOM 1835 C CA . LEU A 1 237 ? 7.103 -3.604 -3.193 1.00 96.69 237 LEU A CA 1
ATOM 1836 C C . LEU A 1 237 ? 6.223 -4.254 -2.116 1.00 96.69 237 LEU A C 1
ATOM 1838 O O . LEU A 1 237 ? 5.019 -4.008 -2.066 1.00 96.69 237 LEU A O 1
ATOM 1842 N N . ARG A 1 238 ? 6.829 -5.026 -1.206 1.00 94.62 238 ARG A N 1
ATOM 1843 C CA . ARG A 1 238 ? 6.117 -5.668 -0.090 1.00 94.62 238 ARG A CA 1
ATOM 1844 C C . ARG A 1 238 ? 5.469 -4.642 0.842 1.00 94.62 238 ARG A C 1
ATOM 1846 O O . ARG A 1 238 ? 4.340 -4.830 1.282 1.00 94.62 238 ARG A O 1
ATOM 1853 N N . GLU A 1 239 ? 6.187 -3.574 1.180 1.00 90.50 239 GLU A N 1
ATOM 1854 C CA . GLU A 1 239 ? 5.688 -2.487 2.033 1.00 90.50 239 GLU A CA 1
ATOM 1855 C C . GLU A 1 239 ? 4.554 -1.701 1.363 1.00 90.50 239 GLU A C 1
ATOM 1857 O O . GLU A 1 239 ? 3.679 -1.197 2.060 1.00 90.50 239 GLU A O 1
ATOM 1862 N N . ALA A 1 240 ? 4.518 -1.657 0.028 1.00 90.88 240 ALA A N 1
ATOM 1863 C CA . ALA A 1 240 ? 3.405 -1.113 -0.747 1.00 90.88 240 ALA A CA 1
ATOM 1864 C C . ALA A 1 240 ? 2.197 -2.069 -0.865 1.00 90.88 240 ALA A C 1
ATOM 1866 O O . ALA A 1 240 ? 1.222 -1.734 -1.535 1.00 90.88 240 ALA A O 1
ATOM 1867 N N . GLY A 1 241 ? 2.241 -3.246 -0.229 1.00 89.19 241 GLY A N 1
ATOM 1868 C CA . GLY A 1 241 ? 1.155 -4.230 -0.257 1.00 89.19 241 GLY A CA 1
ATOM 1869 C C . GLY A 1 241 ? 1.117 -5.092 -1.521 1.00 89.19 241 GLY A C 1
ATOM 1870 O O . GLY A 1 241 ? 0.088 -5.699 -1.804 1.00 89.19 241 GLY A O 1
ATOM 1871 N N . LEU A 1 242 ? 2.212 -5.145 -2.285 1.00 94.75 242 LEU A N 1
ATOM 1872 C CA . LEU A 1 242 ? 2.340 -6.018 -3.450 1.00 94.75 242 LEU A CA 1
ATOM 1873 C C . LEU A 1 242 ? 2.936 -7.372 -3.043 1.00 94.75 242 LEU A C 1
ATOM 1875 O O . LEU A 1 242 ? 3.880 -7.454 -2.254 1.00 94.75 242 LEU A O 1
ATOM 1879 N N . GLU A 1 243 ? 2.399 -8.442 -3.615 1.00 95.12 243 GLU A N 1
ATOM 1880 C CA . GLU A 1 243 ? 2.829 -9.820 -3.398 1.00 95.12 243 GLU A CA 1
ATOM 1881 C C . GLU A 1 243 ? 3.809 -10.241 -4.487 1.00 95.12 243 GLU A C 1
ATOM 1883 O O . GLU A 1 243 ? 3.487 -10.194 -5.672 1.00 95.12 243 GLU A O 1
ATOM 1888 N N . LEU A 1 244 ? 5.007 -10.674 -4.098 1.00 97.31 244 LEU A N 1
ATOM 1889 C CA . LEU A 1 244 ? 5.992 -11.188 -5.044 1.00 97.31 244 LEU A CA 1
ATOM 1890 C C . LEU A 1 244 ? 5.483 -12.495 -5.675 1.00 97.31 244 LEU A C 1
ATOM 1892 O O . LEU A 1 244 ? 5.255 -13.474 -4.969 1.00 97.31 244 LEU A O 1
ATOM 1896 N N . GLU A 1 245 ? 5.344 -12.515 -7.000 1.00 97.06 245 GLU A N 1
ATOM 1897 C CA . GLU A 1 245 ? 4.996 -13.718 -7.764 1.00 97.06 245 GLU A CA 1
ATOM 1898 C C . GLU A 1 245 ? 6.239 -14.385 -8.350 1.00 97.06 245 GLU A C 1
ATOM 1900 O O . GLU A 1 245 ? 6.345 -15.610 -8.326 1.00 97.06 245 GLU A O 1
ATOM 1905 N N . ARG A 1 246 ? 7.173 -13.586 -8.883 1.00 97.62 246 ARG A N 1
ATOM 1906 C CA . ARG A 1 246 ? 8.435 -14.074 -9.452 1.00 97.62 246 ARG A CA 1
ATOM 1907 C C . ARG A 1 246 ? 9.595 -13.145 -9.130 1.00 97.62 246 ARG A C 1
ATOM 1909 O O . ARG A 1 246 ? 9.438 -11.923 -9.122 1.00 97.62 246 ARG A O 1
ATOM 1916 N N . PHE A 1 247 ? 10.752 -13.756 -8.925 1.00 97.81 247 PHE A N 1
ATOM 1917 C CA . PHE A 1 247 ? 12.056 -13.114 -8.859 1.00 97.81 247 PHE A CA 1
ATOM 1918 C C . PHE A 1 247 ? 13.017 -13.989 -9.660 1.00 97.81 247 PHE A C 1
ATOM 1920 O O . PHE A 1 247 ? 13.252 -15.133 -9.278 1.00 97.81 247 PHE A O 1
ATOM 1927 N N . GLU A 1 248 ? 13.503 -13.467 -10.777 1.00 97.50 248 GLU A N 1
ATOM 1928 C CA . GLU A 1 248 ? 14.355 -14.180 -11.726 1.00 97.50 248 GLU A CA 1
ATOM 1929 C C . GLU A 1 248 ? 15.703 -13.466 -11.832 1.00 97.50 248 GLU A C 1
ATOM 1931 O O . GLU A 1 248 ? 15.775 -12.238 -11.752 1.00 97.50 248 GLU A O 1
ATOM 1936 N N . GLU A 1 249 ? 16.767 -14.233 -12.041 1.00 97.31 249 GLU A N 1
ATOM 1937 C CA . GLU A 1 249 ? 18.106 -13.716 -12.308 1.00 97.31 249 GLU A CA 1
ATOM 1938 C C . GLU A 1 249 ? 18.686 -14.432 -13.520 1.00 97.31 249 GLU A C 1
ATOM 1940 O O . GLU A 1 249 ? 18.580 -15.656 -13.639 1.00 97.31 249 GLU A O 1
ATOM 1945 N N . TRP A 1 250 ? 19.348 -13.678 -14.396 1.00 97.06 250 TRP A N 1
ATOM 1946 C CA . TRP A 1 250 ? 19.942 -14.240 -15.604 1.00 97.06 250 TRP A CA 1
ATOM 1947 C C . TRP A 1 250 ? 21.447 -13.978 -15.694 1.00 97.06 250 TRP A C 1
ATOM 1949 O O . TRP A 1 250 ? 21.918 -12.888 -15.345 1.00 97.06 250 TRP A O 1
ATOM 1959 N N . PRO A 1 251 ? 22.221 -14.957 -16.207 1.00 96.62 251 PRO A N 1
ATOM 1960 C CA . PRO A 1 251 ? 23.662 -14.843 -16.403 1.00 96.62 251 PRO A CA 1
ATOM 1961 C C . PRO A 1 251 ? 24.038 -14.147 -17.721 1.00 96.62 251 PRO A C 1
ATOM 1963 O O . PRO A 1 251 ? 25.147 -14.317 -18.240 1.00 96.62 251 PRO A O 1
ATOM 1966 N N . HIS A 1 252 ? 23.107 -13.388 -18.293 1.00 95.81 252 HIS A N 1
ATOM 1967 C CA . HIS A 1 252 ? 23.276 -12.618 -19.516 1.00 95.81 252 HIS A CA 1
ATOM 1968 C C . HIS A 1 252 ? 22.676 -11.225 -19.354 1.00 95.81 252 HIS A C 1
ATOM 1970 O O . HIS A 1 252 ? 21.753 -11.038 -18.568 1.00 95.81 252 HIS A O 1
ATOM 1976 N N . SER A 1 253 ? 23.206 -10.254 -20.093 1.00 95.12 253 SER A N 1
ATOM 1977 C CA . SER A 1 253 ? 22.669 -8.900 -20.203 1.00 95.12 253 SER A CA 1
ATOM 1978 C C . SER A 1 253 ? 22.027 -8.683 -21.568 1.00 95.12 253 SER A C 1
ATOM 1980 O O . SER A 1 253 ? 22.569 -9.069 -22.607 1.00 95.12 253 SER A O 1
ATOM 1982 N N . ASN A 1 254 ? 20.862 -8.045 -21.562 1.00 93.94 254 ASN A N 1
ATOM 1983 C CA . ASN A 1 254 ? 20.083 -7.770 -22.760 1.00 93.94 254 ASN A CA 1
ATOM 1984 C C . ASN A 1 254 ? 20.554 -6.457 -23.400 1.00 93.94 254 ASN A C 1
ATOM 1986 O O . ASN A 1 254 ? 20.523 -5.404 -22.766 1.00 93.94 254 ASN A O 1
ATOM 1990 N N . GLY A 1 255 ? 21.044 -6.517 -24.643 1.00 88.75 255 GLY A N 1
ATOM 1991 C CA . GLY A 1 255 ? 21.439 -5.357 -25.454 1.00 88.75 255 GLY A CA 1
ATOM 1992 C C . GLY A 1 255 ? 22.737 -4.652 -25.033 1.00 88.75 255 GLY A C 1
ATOM 1993 O O . GLY A 1 255 ? 23.495 -4.210 -25.894 1.00 88.75 255 GLY A O 1
ATOM 1994 N N . CYS A 1 256 ? 23.034 -4.583 -23.735 1.00 90.31 256 CYS A N 1
ATOM 1995 C CA . CYS A 1 256 ? 24.195 -3.885 -23.189 1.00 90.31 256 CYS A CA 1
ATOM 1996 C C . CYS A 1 256 ? 25.366 -4.835 -22.917 1.00 90.31 256 CYS A C 1
ATOM 1998 O O . CYS A 1 256 ? 25.199 -5.890 -22.297 1.00 90.31 256 CYS A O 1
ATOM 2000 N N . ARG A 1 257 ? 26.567 -4.434 -23.340 1.00 92.75 257 ARG A N 1
ATOM 2001 C CA . ARG A 1 257 ? 27.822 -5.117 -23.026 1.00 92.75 257 ARG A CA 1
ATOM 2002 C C . ARG A 1 257 ? 28.442 -4.474 -21.785 1.00 92.75 257 ARG A C 1
ATOM 2004 O O . ARG A 1 257 ? 29.130 -3.472 -21.906 1.00 92.75 257 ARG A O 1
ATOM 2011 N N . LEU A 1 258 ? 28.197 -5.053 -20.610 1.00 92.00 258 LEU A N 1
ATOM 2012 C CA . LEU A 1 258 ? 28.621 -4.460 -19.334 1.00 92.00 258 LEU A CA 1
ATOM 2013 C C . LEU A 1 258 ? 30.144 -4.471 -19.127 1.00 92.00 258 LEU A C 1
ATOM 2015 O O . LEU A 1 258 ? 30.673 -3.563 -18.496 1.00 92.00 258 LEU A O 1
ATOM 2019 N N . TYR A 1 259 ? 30.843 -5.485 -19.649 1.00 93.94 259 TYR A N 1
ATOM 2020 C CA . TYR A 1 259 ? 32.298 -5.608 -19.522 1.00 93.94 259 TYR A CA 1
ATOM 2021 C C . TYR A 1 259 ? 32.980 -5.878 -20.864 1.00 93.94 259 TYR A C 1
ATOM 2023 O O . TYR A 1 259 ? 32.454 -6.597 -21.724 1.00 93.94 259 TYR A O 1
ATOM 2031 N N . ASP A 1 260 ? 34.209 -5.383 -20.993 1.00 92.94 260 ASP A N 1
ATOM 2032 C CA . ASP A 1 260 ? 35.038 -5.464 -22.201 1.00 92.94 260 ASP A CA 1
ATOM 2033 C C . ASP A 1 260 ? 35.333 -6.897 -22.655 1.00 92.94 260 ASP A C 1
ATOM 2035 O O . ASP A 1 260 ? 35.622 -7.133 -23.829 1.00 92.94 260 ASP A O 1
ATOM 2039 N N . ASP A 1 261 ? 35.267 -7.870 -21.748 1.00 93.00 261 ASP A N 1
ATOM 2040 C CA . ASP A 1 261 ? 35.564 -9.278 -22.013 1.00 93.00 261 ASP A CA 1
ATOM 2041 C C . ASP A 1 261 ? 34.313 -10.144 -22.246 1.00 93.00 261 ASP A C 1
ATOM 2043 O O . ASP A 1 261 ? 34.429 -11.349 -22.480 1.00 93.00 261 ASP A O 1
ATOM 2047 N N . MET A 1 262 ? 33.113 -9.553 -22.215 1.00 94.62 262 MET A N 1
ATOM 2048 C CA . MET A 1 262 ? 31.873 -10.281 -22.490 1.00 94.62 262 MET A CA 1
ATOM 2049 C C . MET A 1 262 ? 31.773 -10.697 -23.956 1.00 94.62 262 MET A C 1
ATOM 2051 O O . MET A 1 262 ? 32.239 -9.994 -24.862 1.00 94.62 262 MET A O 1
ATOM 2055 N N . VAL A 1 263 ? 31.097 -11.824 -24.177 1.00 95.00 263 VAL A N 1
ATOM 2056 C CA . VAL A 1 263 ? 30.850 -12.422 -25.493 1.00 95.00 263 VAL A CA 1
ATOM 2057 C C . VAL A 1 263 ? 29.357 -12.432 -25.807 1.00 95.00 263 VAL A C 1
ATOM 2059 O O . VAL A 1 263 ? 28.528 -12.469 -24.898 1.00 95.00 263 VAL A O 1
ATOM 2062 N N . ARG A 1 264 ? 28.999 -12.405 -27.094 1.00 94.56 264 ARG A N 1
ATOM 2063 C CA . ARG A 1 264 ? 27.598 -12.512 -27.521 1.00 94.56 264 ARG A CA 1
ATOM 2064 C C . ARG A 1 264 ? 27.057 -13.914 -27.260 1.00 94.56 264 ARG A C 1
ATOM 2066 O O . ARG A 1 264 ? 27.747 -14.902 -27.517 1.00 94.56 264 ARG A O 1
ATOM 2073 N N . VAL A 1 265 ? 25.816 -13.990 -26.793 1.00 93.44 265 VAL A N 1
ATOM 2074 C CA . VAL A 1 265 ? 25.075 -15.250 -26.704 1.00 93.44 265 VAL A CA 1
ATOM 2075 C C . VAL A 1 265 ? 24.679 -15.677 -28.118 1.00 93.44 265 VAL A C 1
ATOM 2077 O O . VAL A 1 265 ? 24.244 -14.861 -28.928 1.00 93.44 265 VAL A O 1
ATOM 2080 N N . ASN A 1 266 ? 24.852 -16.962 -28.423 1.00 91.19 266 ASN A N 1
ATOM 2081 C CA . ASN A 1 266 ? 24.377 -17.548 -29.673 1.00 91.19 266 ASN A CA 1
ATOM 2082 C C . ASN A 1 266 ? 22.932 -18.034 -29.495 1.00 91.19 266 ASN A C 1
ATOM 2084 O O . ASN A 1 266 ? 22.695 -19.220 -29.266 1.00 91.19 266 ASN A O 1
ATOM 2088 N N . ASP A 1 267 ? 21.989 -17.100 -29.542 1.00 90.50 267 ASP A N 1
ATOM 2089 C CA . ASP A 1 267 ? 20.551 -17.353 -29.492 1.00 90.50 267 ASP A CA 1
ATOM 2090 C C . ASP A 1 267 ? 19.849 -16.776 -30.735 1.00 90.50 267 ASP A C 1
ATOM 2092 O O . ASP A 1 267 ? 20.492 -16.298 -31.670 1.00 90.50 267 ASP A O 1
ATOM 2096 N N . HIS A 1 268 ? 18.520 -16.874 -30.782 1.00 87.81 268 HIS A N 1
ATOM 2097 C CA . HIS A 1 268 ? 17.733 -16.390 -31.919 1.00 87.81 268 HIS A CA 1
ATOM 2098 C C . HIS A 1 268 ? 17.645 -14.855 -31.995 1.00 87.81 268 HIS A C 1
ATOM 2100 O O . HIS A 1 268 ? 17.237 -14.334 -33.029 1.00 87.81 268 HIS A O 1
ATOM 2106 N N . ASP A 1 269 ? 17.997 -14.144 -30.922 1.00 87.69 269 ASP A N 1
ATOM 2107 C CA . ASP A 1 269 ? 17.913 -12.688 -30.834 1.00 87.69 269 ASP A CA 1
ATOM 2108 C C . ASP A 1 269 ? 19.243 -12.024 -31.243 1.00 87.69 269 ASP A C 1
ATOM 2110 O O . ASP A 1 269 ? 19.270 -11.043 -31.985 1.00 87.69 269 ASP A O 1
ATOM 2114 N N . GLY A 1 270 ? 20.370 -12.586 -30.799 1.00 90.06 270 GLY A N 1
ATOM 2115 C CA . GLY A 1 270 ? 21.727 -12.154 -31.130 1.00 90.06 270 GLY A CA 1
ATOM 2116 C C . GLY A 1 270 ? 22.197 -10.871 -30.429 1.00 90.06 270 GLY A C 1
ATOM 2117 O O . GLY A 1 270 ? 23.337 -10.433 -30.654 1.00 90.06 270 GLY A O 1
ATOM 2118 N N . ARG A 1 271 ? 21.368 -10.251 -29.574 1.00 92.81 271 ARG A N 1
ATOM 2119 C CA . ARG A 1 271 ? 21.693 -8.999 -28.859 1.00 92.81 271 ARG A CA 1
ATOM 2120 C C . ARG A 1 271 ? 22.046 -9.204 -27.384 1.00 92.81 271 ARG A C 1
ATOM 2122 O O . ARG A 1 271 ? 22.348 -8.225 -26.704 1.00 92.81 271 ARG A O 1
ATOM 2129 N N . ARG A 1 272 ? 22.050 -10.442 -26.883 1.00 94.12 272 ARG A N 1
ATOM 2130 C CA . ARG A 1 272 ? 22.432 -10.756 -25.497 1.00 94.12 272 ARG A CA 1
ATOM 2131 C C . ARG A 1 272 ? 23.946 -10.925 -25.339 1.00 94.12 272 ARG A C 1
ATOM 2133 O O . ARG A 1 272 ? 24.632 -11.412 -26.243 1.00 94.12 272 ARG A O 1
ATOM 2140 N N . TRP A 1 273 ? 24.463 -10.581 -24.163 1.00 94.94 273 TRP A N 1
ATOM 2141 C CA . TRP A 1 273 ? 25.872 -10.738 -23.792 1.00 94.94 273 TRP A CA 1
ATOM 2142 C C . TRP A 1 273 ? 26.020 -11.594 -22.537 1.00 94.94 273 TRP A C 1
ATOM 2144 O O . TRP A 1 273 ? 25.210 -11.502 -21.625 1.00 94.94 273 TRP A O 1
ATOM 2154 N N . THR A 1 274 ? 27.070 -12.406 -22.453 1.00 96.00 274 THR A N 1
ATOM 2155 C CA . THR A 1 274 ? 27.363 -13.248 -21.283 1.00 96.00 274 THR A CA 1
ATOM 2156 C C . THR A 1 274 ? 28.868 -13.322 -21.009 1.00 96.00 274 THR A C 1
ATOM 2158 O O . THR A 1 274 ? 29.693 -12.823 -21.782 1.00 96.00 274 THR A O 1
ATOM 2161 N N . THR A 1 275 ? 29.241 -13.924 -19.881 1.00 94.25 275 THR A N 1
ATOM 2162 C CA . THR A 1 275 ? 30.635 -14.192 -19.513 1.00 94.25 275 THR A CA 1
ATOM 2163 C C . THR A 1 275 ? 31.280 -15.178 -20.487 1.00 94.25 275 THR A C 1
ATOM 2165 O O . THR A 1 275 ? 30.636 -16.127 -20.934 1.00 94.25 275 THR A O 1
ATOM 2168 N N . ALA A 1 276 ? 32.563 -14.983 -20.804 1.00 92.12 276 ALA A N 1
ATOM 2169 C CA . ALA A 1 276 ? 33.277 -15.853 -21.736 1.00 92.12 276 ALA A CA 1
ATOM 2170 C C . ALA A 1 276 ? 33.312 -17.323 -21.252 1.00 92.12 276 ALA A C 1
ATOM 2172 O O . ALA A 1 276 ? 33.388 -17.569 -20.043 1.00 92.12 276 ALA A O 1
ATOM 2173 N N . PRO A 1 277 ? 33.308 -18.319 -22.165 1.00 90.00 277 PRO A N 1
ATOM 2174 C CA . PRO A 1 277 ? 33.391 -19.729 -21.791 1.00 90.00 277 PRO A CA 1
ATOM 2175 C C . PRO A 1 277 ? 34.575 -20.023 -20.862 1.00 90.00 277 PRO A C 1
ATOM 2177 O O . PRO A 1 277 ? 35.703 -19.609 -21.123 1.00 90.00 277 PRO A O 1
ATOM 2180 N N . GLY A 1 278 ? 34.319 -20.762 -19.781 1.00 90.62 278 GLY A N 1
ATOM 2181 C CA . GLY A 1 278 ? 35.328 -21.096 -18.769 1.00 90.62 278 GLY A CA 1
ATOM 2182 C C . GLY A 1 278 ? 35.513 -20.047 -17.666 1.00 90.62 278 GLY A C 1
ATOM 2183 O O . GLY A 1 278 ? 36.233 -20.321 -16.707 1.00 90.62 278 GLY A O 1
ATOM 2184 N N . GLN A 1 279 ? 34.853 -18.886 -17.750 1.00 90.38 279 GLN A N 1
ATOM 2185 C CA . GLN A 1 279 ? 34.732 -17.953 -16.628 1.00 90.38 279 GLN A CA 1
ATOM 2186 C C . GLN A 1 279 ? 33.509 -18.291 -15.750 1.00 90.38 279 GLN A C 1
ATOM 2188 O O . GLN A 1 279 ? 32.539 -18.868 -16.248 1.00 90.38 279 GLN A O 1
ATOM 2193 N N . PRO A 1 280 ? 33.513 -17.920 -14.455 1.00 90.44 280 PRO A N 1
ATOM 2194 C CA . PRO A 1 280 ? 32.317 -17.980 -13.619 1.00 90.44 280 PRO A CA 1
ATOM 2195 C C . PRO A 1 280 ? 31.197 -17.093 -14.173 1.00 90.44 280 PRO A C 1
ATOM 2197 O O . PRO A 1 280 ? 31.449 -15.954 -14.570 1.00 90.44 280 PRO A O 1
ATOM 2200 N N . THR A 1 281 ? 29.964 -17.596 -14.143 1.00 91.88 281 THR A N 1
ATOM 2201 C CA . THR A 1 281 ? 28.767 -16.809 -14.460 1.00 91.88 281 THR A CA 1
ATOM 2202 C C . THR A 1 281 ? 28.478 -15.808 -13.347 1.00 91.88 281 THR A C 1
ATOM 2204 O O . THR A 1 281 ? 28.619 -16.133 -12.167 1.00 91.88 281 THR A O 1
ATOM 2207 N N . LEU A 1 282 ? 28.027 -14.612 -13.717 1.00 93.06 282 LEU A N 1
ATOM 2208 C CA . LEU A 1 282 ? 27.599 -13.559 -12.793 1.00 93.06 282 LEU A CA 1
ATOM 2209 C C . LEU A 1 282 ? 26.094 -13.318 -12.965 1.00 93.06 282 LEU A C 1
ATOM 2211 O O . LEU A 1 282 ? 25.613 -13.496 -14.081 1.00 93.06 282 LEU A O 1
ATOM 2215 N N . PRO A 1 283 ? 25.352 -12.888 -11.932 1.00 95.94 283 PRO A N 1
ATOM 2216 C CA . PRO A 1 283 ? 24.008 -12.365 -12.136 1.00 95.94 283 PRO A CA 1
ATOM 2217 C C . PRO A 1 283 ? 24.137 -11.015 -12.849 1.00 95.94 283 PRO A C 1
ATOM 2219 O O . PRO A 1 283 ? 24.718 -10.075 -12.305 1.00 95.94 283 PRO A O 1
ATOM 2222 N N . LEU A 1 284 ? 23.674 -10.941 -14.096 1.00 96.88 284 LEU A N 1
ATOM 2223 C CA . LEU A 1 284 ? 23.807 -9.754 -14.949 1.00 96.88 284 LEU A CA 1
ATOM 2224 C C . LEU A 1 284 ? 22.487 -9.009 -15.116 1.00 96.88 284 LEU A C 1
ATOM 2226 O O . LEU A 1 284 ? 22.484 -7.793 -15.288 1.00 96.88 284 LEU A O 1
ATOM 2230 N N . MET A 1 285 ? 21.377 -9.729 -15.017 1.00 96.88 285 MET A N 1
ATOM 2231 C CA . MET A 1 285 ? 20.022 -9.204 -15.110 1.00 96.88 285 MET A CA 1
ATOM 2232 C C . MET A 1 285 ? 19.180 -9.749 -13.968 1.00 96.88 285 MET A C 1
ATOM 2234 O O . MET A 1 285 ? 19.421 -10.859 -13.491 1.00 96.88 285 MET A O 1
ATOM 2238 N N . LEU A 1 286 ? 18.172 -8.981 -13.572 1.00 96.88 286 LEU A N 1
ATOM 2239 C CA . LEU A 1 286 ? 17.101 -9.435 -12.699 1.00 96.88 286 LEU A CA 1
ATOM 2240 C C . LEU A 1 286 ? 15.737 -9.067 -13.270 1.00 96.88 286 LEU A C 1
ATOM 2242 O O . LEU A 1 286 ? 15.590 -8.077 -13.993 1.00 96.88 286 LEU A O 1
ATOM 2246 N N . GLY A 1 287 ? 14.740 -9.859 -12.900 1.00 98.00 287 GLY A N 1
ATOM 2247 C CA . GLY A 1 287 ? 13.345 -9.668 -13.255 1.00 98.00 287 GLY A CA 1
ATOM 2248 C C . GLY A 1 287 ? 12.459 -9.838 -12.032 1.00 98.00 287 GLY A C 1
ATOM 2249 O O . GLY A 1 287 ? 12.620 -10.784 -11.263 1.00 98.00 287 GLY A O 1
ATOM 2250 N N . ILE A 1 288 ? 11.516 -8.923 -11.833 1.00 98.44 288 ILE A N 1
ATOM 2251 C CA . ILE A 1 288 ? 10.560 -8.976 -10.726 1.00 98.44 288 ILE A CA 1
ATOM 2252 C C . ILE A 1 288 ? 9.156 -8.897 -11.295 1.00 98.44 288 ILE A C 1
ATOM 2254 O O . ILE A 1 288 ? 8.841 -7.990 -12.065 1.00 98.44 288 ILE A O 1
ATOM 2258 N N . ARG A 1 289 ? 8.288 -9.802 -10.844 1.00 98.50 289 ARG A N 1
ATOM 2259 C CA . ARG A 1 289 ? 6.842 -9.669 -11.000 1.00 98.50 289 ARG A CA 1
ATOM 2260 C C . ARG A 1 289 ? 6.189 -9.679 -9.629 1.00 98.50 289 ARG A C 1
ATOM 2262 O O . ARG A 1 289 ? 6.353 -10.641 -8.878 1.00 98.50 289 ARG A O 1
ATOM 2269 N N . ALA A 1 290 ? 5.430 -8.634 -9.321 1.00 98.44 290 ALA A N 1
ATOM 2270 C CA . ALA A 1 290 ? 4.654 -8.548 -8.090 1.00 98.44 290 ALA A CA 1
ATOM 2271 C C . ALA A 1 290 ? 3.206 -8.143 -8.380 1.00 98.44 290 ALA A C 1
ATOM 2273 O O . ALA A 1 290 ? 2.949 -7.249 -9.183 1.00 98.44 290 ALA A O 1
ATOM 2274 N N . ARG A 1 291 ? 2.254 -8.801 -7.726 1.00 96.88 291 ARG A N 1
ATOM 2275 C CA . ARG A 1 291 ? 0.815 -8.628 -7.928 1.00 96.88 291 ARG A CA 1
ATOM 2276 C C . ARG A 1 291 ? 0.207 -7.788 -6.809 1.00 96.88 291 ARG A C 1
ATOM 2278 O O . ARG A 1 291 ? 0.536 -7.973 -5.642 1.00 96.88 291 ARG A O 1
ATOM 2285 N N . LYS A 1 292 ? -0.731 -6.904 -7.148 1.00 94.62 292 LYS A N 1
ATOM 2286 C CA . LYS A 1 292 ? -1.651 -6.307 -6.176 1.00 94.62 292 LYS A CA 1
ATOM 2287 C C . LYS A 1 292 ? -2.731 -7.341 -5.828 1.00 94.62 292 LYS A C 1
ATOM 2289 O O . LYS A 1 292 ? -3.400 -7.801 -6.756 1.00 94.62 292 LYS A O 1
ATOM 2294 N N . PRO A 1 293 ? -2.925 -7.714 -4.551 1.00 91.31 293 PRO A N 1
ATOM 2295 C CA . PRO A 1 293 ? -3.982 -8.644 -4.156 1.00 91.31 293 PRO A CA 1
ATOM 2296 C C . PRO A 1 293 ? -5.344 -8.257 -4.752 1.00 91.31 293 PRO A C 1
ATOM 2298 O O . PRO A 1 293 ? -5.645 -7.073 -4.913 1.00 91.31 293 PRO A O 1
ATOM 2301 N N . ALA A 1 294 ? -6.140 -9.256 -5.140 1.00 87.94 294 ALA A N 1
ATOM 2302 C CA . ALA A 1 294 ? -7.447 -9.024 -5.758 1.00 87.94 294 ALA A CA 1
ATOM 2303 C C . ALA A 1 294 ? -8.542 -8.712 -4.728 1.00 87.94 294 ALA A C 1
ATOM 2305 O O . ALA A 1 294 ? -9.480 -7.983 -5.042 1.00 87.94 294 ALA A O 1
ATOM 2306 N N . GLY A 1 295 ? -8.418 -9.253 -3.516 1.00 89.12 295 GLY A N 1
ATOM 2307 C CA . GLY A 1 295 ? -9.373 -9.023 -2.444 1.00 89.12 295 GLY A CA 1
ATOM 2308 C C . GLY A 1 295 ? -9.149 -7.718 -1.672 1.00 89.12 295 GLY A C 1
ATOM 2309 O O . GLY A 1 295 ? -8.239 -6.935 -1.955 1.00 89.12 295 GLY A O 1
ATOM 2310 N N . LEU A 1 296 ? -9.983 -7.492 -0.659 1.00 91.50 296 LEU A N 1
ATOM 2311 C CA . LEU A 1 296 ? -9.973 -6.277 0.155 1.00 91.50 296 LEU A CA 1
ATOM 2312 C C . LEU A 1 296 ? -8.924 -6.367 1.272 1.00 91.50 296 LEU A C 1
ATOM 2314 O O . LEU A 1 296 ? -9.002 -7.286 2.092 1.00 91.50 296 LEU A O 1
ATOM 2318 N N . PRO A 1 297 ? -7.969 -5.426 1.374 1.00 91.81 297 PRO A N 1
ATOM 2319 C CA . PRO A 1 297 ? -7.046 -5.380 2.501 1.00 91.81 297 PRO A CA 1
ATOM 2320 C C . PRO A 1 297 ? -7.790 -5.233 3.830 1.00 91.81 297 PRO A C 1
ATOM 2322 O O . PRO A 1 297 ? -8.622 -4.337 3.990 1.00 91.81 297 PRO A O 1
ATOM 2325 N N . MET A 1 298 ? -7.445 -6.079 4.799 1.00 95.06 298 MET A N 1
ATOM 2326 C CA . MET A 1 298 ? -7.993 -6.044 6.150 1.00 95.06 298 MET A CA 1
ATOM 2327 C C . MET A 1 298 ? -6.881 -6.093 7.197 1.00 95.06 298 MET A C 1
ATOM 2329 O O . MET A 1 298 ? -5.959 -6.910 7.124 1.00 95.06 298 MET A O 1
ATOM 2333 N N . VAL A 1 299 ? -7.007 -5.254 8.222 1.00 97.06 299 VAL A N 1
ATOM 2334 C CA . VAL A 1 299 ? -6.185 -5.314 9.434 1.00 97.06 299 VAL A CA 1
ATOM 2335 C C . VAL A 1 299 ? -7.101 -5.457 10.639 1.00 97.06 299 VAL A C 1
ATOM 2337 O O . VAL A 1 299 ? -8.003 -4.649 10.830 1.00 97.06 299 VAL A O 1
ATOM 2340 N N . GLN A 1 300 ? -6.854 -6.460 11.477 1.00 98.06 300 GLN A N 1
ATOM 2341 C CA . GLN A 1 300 ? -7.494 -6.569 12.782 1.00 98.06 300 GLN A CA 1
ATOM 2342 C C . GLN A 1 300 ? -6.628 -5.869 13.830 1.00 98.06 300 GLN A C 1
ATOM 2344 O O . GLN A 1 300 ? -5.436 -6.167 13.967 1.00 98.06 300 GLN A O 1
ATOM 2349 N N . VAL A 1 301 ? -7.231 -4.946 14.571 1.00 98.00 301 VAL A N 1
ATOM 2350 C CA . VAL A 1 301 ? -6.555 -4.078 15.536 1.00 98.00 301 VAL A CA 1
ATOM 2351 C C . VAL A 1 301 ? -7.242 -4.187 16.888 1.00 98.00 301 VAL A C 1
ATOM 2353 O O . VAL A 1 301 ? -8.460 -4.073 16.976 1.00 98.00 301 VAL A O 1
ATOM 2356 N N . ASP A 1 302 ? -6.451 -4.349 17.941 1.00 97.56 302 ASP A N 1
ATOM 2357 C CA . ASP A 1 302 ? -6.904 -4.236 19.322 1.00 97.56 302 ASP A CA 1
ATOM 2358 C C . ASP A 1 302 ? -6.765 -2.765 19.762 1.00 97.56 302 ASP A C 1
ATOM 2360 O O . ASP A 1 302 ? -5.656 -2.266 19.978 1.00 97.56 302 ASP A O 1
ATOM 2364 N N . ALA A 1 303 ? -7.884 -2.044 19.854 1.00 96.94 303 ALA A N 1
ATOM 2365 C CA . ALA A 1 303 ? -7.923 -0.638 20.254 1.00 96.94 303 ALA A CA 1
ATOM 2366 C C . ALA A 1 303 ? -7.974 -0.467 21.780 1.00 96.94 303 ALA A C 1
ATOM 2368 O O . ALA A 1 303 ? -8.533 -1.294 22.498 1.00 96.94 303 ALA A O 1
ATOM 2369 N N . PHE A 1 304 ? -7.419 0.639 22.280 1.00 95.94 304 PHE A N 1
ATOM 2370 C CA . PHE A 1 304 ? -7.271 0.945 23.710 1.00 95.94 304 PHE A CA 1
ATOM 2371 C C . PHE A 1 304 ? -6.401 -0.059 24.484 1.00 95.94 304 PHE A C 1
ATOM 2373 O O . PHE A 1 304 ? -6.636 -0.342 25.665 1.00 95.94 304 PHE A O 1
ATOM 2380 N N . SER A 1 305 ? -5.367 -0.586 23.822 1.00 93.88 305 SER A N 1
ATOM 2381 C CA . SER A 1 305 ? -4.356 -1.441 24.441 1.00 93.88 305 SER A CA 1
ATOM 2382 C C . SER A 1 305 ? -2.990 -1.332 23.759 1.00 93.88 305 SER A C 1
ATOM 2384 O O . SER A 1 305 ? -2.891 -0.998 22.579 1.00 93.88 305 SER A O 1
ATOM 2386 N N . ASP A 1 306 ? -1.936 -1.610 24.523 1.00 92.38 306 ASP A N 1
ATOM 2387 C CA . ASP A 1 306 ? -0.568 -1.877 24.069 1.00 92.38 306 ASP A CA 1
ATOM 2388 C C . ASP A 1 306 ? -0.226 -3.377 24.026 1.00 92.38 306 ASP A C 1
ATOM 2390 O O . ASP A 1 306 ? 0.849 -3.752 23.556 1.00 92.38 306 ASP A O 1
ATOM 2394 N N . GLU A 1 307 ? -1.142 -4.246 24.455 1.00 93.88 307 GLU A N 1
ATOM 2395 C CA . GLU A 1 307 ? -0.980 -5.697 24.445 1.00 93.88 307 GLU A CA 1
ATOM 2396 C C . GLU A 1 307 ? -2.020 -6.348 23.531 1.00 93.88 307 GLU A C 1
ATOM 2398 O O . GLU A 1 307 ? -3.204 -6.009 23.547 1.00 93.88 307 GLU A O 1
ATOM 2403 N N . ARG A 1 308 ? -1.586 -7.339 22.746 1.00 94.81 308 ARG A N 1
ATOM 2404 C CA . ARG A 1 308 ? -2.517 -8.166 21.967 1.00 94.81 308 ARG A CA 1
ATOM 2405 C C . ARG A 1 308 ? -3.457 -8.920 22.901 1.00 94.81 308 ARG A C 1
ATOM 2407 O O . ARG A 1 308 ? -3.075 -9.266 24.019 1.00 94.81 308 ARG A O 1
ATOM 2414 N N . PHE A 1 309 ? -4.651 -9.234 22.406 1.00 95.38 309 PHE A N 1
ATOM 2415 C CA . PHE A 1 309 ? -5.703 -9.951 23.143 1.00 95.38 309 PHE A CA 1
ATOM 2416 C C . PHE A 1 309 ? -6.345 -9.151 24.287 1.00 95.38 309 PHE A C 1
ATOM 2418 O O . PHE A 1 309 ? -7.198 -9.674 25.007 1.00 95.38 309 PHE A O 1
ATOM 2425 N N . ARG A 1 310 ? -5.983 -7.874 24.427 1.00 96.12 310 ARG A N 1
ATOM 2426 C CA . ARG A 1 310 ? -6.635 -6.892 25.296 1.00 96.12 310 ARG A CA 1
ATOM 2427 C C . ARG A 1 310 ? -7.304 -5.813 24.450 1.00 96.12 310 ARG A C 1
ATOM 2429 O O . ARG A 1 310 ? -7.324 -5.903 23.226 1.00 96.12 310 ARG A O 1
ATOM 2436 N N . GLY A 1 311 ? -7.910 -4.820 25.082 1.00 96.19 311 GLY A N 1
ATOM 2437 C CA . GLY A 1 311 ? -8.609 -3.760 24.369 1.00 96.19 311 GLY A CA 1
ATOM 2438 C C . GLY A 1 311 ? -9.862 -4.260 23.648 1.00 96.19 311 GLY A C 1
ATOM 2439 O O . GLY A 1 311 ? -10.362 -5.353 23.936 1.00 96.19 311 GLY A O 1
ATOM 2440 N N . ASN A 1 312 ? -10.355 -3.463 22.703 1.00 95.88 312 ASN A N 1
ATOM 2441 C CA . ASN A 1 312 ? -11.509 -3.796 21.873 1.00 95.88 312 ASN A CA 1
ATOM 2442 C C . ASN A 1 312 ? -11.072 -4.111 20.434 1.00 95.88 312 ASN A C 1
ATOM 2444 O O . ASN A 1 312 ? -10.504 -3.225 19.785 1.00 95.88 312 ASN A O 1
ATOM 2448 N N . PRO A 1 313 ? -11.262 -5.352 19.950 1.00 96.31 313 PRO A N 1
ATOM 2449 C CA . PRO A 1 313 ? -10.861 -5.730 18.605 1.00 96.31 313 PRO A CA 1
ATOM 2450 C C . PRO A 1 313 ? -11.813 -5.144 17.556 1.00 96.31 313 PRO A C 1
ATOM 2452 O O . PRO A 1 313 ? -13.024 -5.312 17.650 1.00 96.31 313 PRO A O 1
ATOM 2455 N N . ALA A 1 314 ? -11.252 -4.550 16.508 1.00 97.44 314 ALA A N 1
ATOM 2456 C CA . ALA A 1 314 ? -11.984 -4.149 15.312 1.00 97.44 314 ALA A CA 1
ATOM 2457 C C . ALA A 1 314 ? -11.272 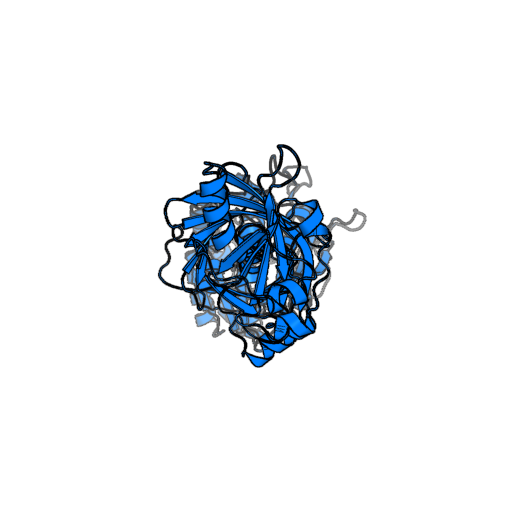-4.648 14.052 1.00 97.44 314 ALA A C 1
ATOM 2459 O O . ALA A 1 314 ? -10.037 -4.639 13.979 1.00 97.44 314 ALA A O 1
ATOM 2460 N N . ALA A 1 315 ? -12.047 -5.053 13.047 1.00 98.19 315 ALA A N 1
ATOM 2461 C CA . ALA A 1 315 ? -11.535 -5.235 11.693 1.00 98.19 315 ALA A CA 1
ATOM 2462 C C . ALA A 1 315 ? -11.589 -3.892 10.963 1.00 98.19 315 ALA A C 1
ATOM 2464 O O . ALA A 1 315 ? -12.602 -3.203 11.000 1.00 98.19 315 ALA A O 1
ATOM 2465 N N . VAL A 1 316 ? -10.509 -3.514 10.289 1.00 98.44 316 VAL A N 1
ATOM 2466 C CA . VAL A 1 316 ? -10.442 -2.325 9.438 1.00 98.44 316 VAL A CA 1
ATOM 2467 C C . VAL A 1 316 ? -10.213 -2.795 8.011 1.00 98.44 316 VAL A C 1
ATOM 2469 O O . VAL A 1 316 ? -9.145 -3.325 7.701 1.00 98.44 316 VAL A O 1
ATOM 2472 N N . VAL A 1 317 ? -11.217 -2.614 7.159 1.00 97.62 317 VAL A N 1
ATOM 2473 C CA . VAL A 1 317 ? -11.216 -3.011 5.749 1.00 97.62 317 VAL A CA 1
ATOM 2474 C C . VAL A 1 317 ? -11.037 -1.768 4.883 1.00 97.62 317 VAL A C 1
ATOM 2476 O O . VAL A 1 317 ? -11.799 -0.807 4.996 1.00 97.62 317 VAL A O 1
ATOM 2479 N N . VAL A 1 318 ? -10.028 -1.774 4.015 1.00 93.56 318 VAL A N 1
ATOM 2480 C CA . VAL A 1 318 ? -9.733 -0.656 3.110 1.00 93.56 318 VAL A CA 1
ATOM 2481 C C . VAL A 1 318 ? -10.336 -0.945 1.740 1.00 93.56 318 VAL A C 1
ATOM 2483 O O . VAL A 1 318 ? -10.054 -1.971 1.127 1.00 93.56 318 VAL A O 1
ATOM 2486 N N . LEU A 1 319 ? -11.175 -0.033 1.263 1.00 90.56 319 LEU A N 1
ATOM 2487 C CA . LEU A 1 319 ? -11.897 -0.132 0.005 1.00 90.56 319 LEU A CA 1
ATOM 2488 C C . LEU A 1 319 ? -11.244 0.750 -1.064 1.00 90.56 319 LEU A C 1
ATOM 2490 O O . LEU A 1 319 ? -10.942 1.919 -0.822 1.00 90.56 319 LEU A O 1
ATOM 2494 N N . ASP A 1 320 ? -11.101 0.202 -2.272 1.00 80.25 320 ASP A N 1
ATOM 2495 C CA . ASP A 1 320 ? -10.719 0.965 -3.470 1.00 80.25 320 ASP A CA 1
ATOM 2496 C C . ASP A 1 320 ? -11.934 1.659 -4.120 1.00 80.25 320 ASP A C 1
ATOM 2498 O O . ASP A 1 320 ? -11.785 2.668 -4.809 1.00 80.25 320 ASP A O 1
ATOM 2502 N N . GLN A 1 321 ? -13.137 1.116 -3.911 1.00 82.50 321 GLN A N 1
ATOM 2503 C CA . GLN A 1 321 ? -14.402 1.614 -4.448 1.00 82.50 321 GLN A CA 1
ATOM 2504 C C . GLN A 1 321 ? -15.557 1.316 -3.476 1.00 82.50 321 GLN A C 1
ATOM 2506 O O . GLN A 1 321 ? -15.435 0.397 -2.663 1.00 82.50 321 GLN A O 1
ATOM 2511 N N . PRO A 1 322 ? -16.684 2.047 -3.549 1.00 89.12 322 PRO A N 1
ATOM 2512 C CA . PRO A 1 322 ? -17.861 1.736 -2.743 1.00 89.12 322 PRO A CA 1
ATOM 2513 C C . PRO A 1 322 ? -18.365 0.305 -2.987 1.00 89.12 322 PRO A C 1
ATOM 2515 O O . PRO A 1 322 ? -18.415 -0.147 -4.131 1.00 89.12 322 PRO A O 1
ATOM 2518 N N . LEU A 1 323 ? -18.780 -0.368 -1.914 1.00 92.94 323 LEU A N 1
ATOM 2519 C CA . LEU A 1 323 ? -19.525 -1.631 -1.948 1.00 92.94 323 LEU A CA 1
ATOM 2520 C C . LEU A 1 323 ? -20.959 -1.392 -1.466 1.00 92.94 323 LEU A C 1
ATOM 2522 O O . LEU A 1 323 ? -21.223 -0.415 -0.760 1.00 92.94 323 LEU A O 1
ATOM 2526 N N . ASP A 1 324 ? -21.880 -2.271 -1.858 1.00 96.19 324 ASP A N 1
ATOM 2527 C CA . ASP A 1 324 ? -23.261 -2.215 -1.385 1.00 96.19 324 ASP A CA 1
ATOM 2528 C C . ASP A 1 324 ? -23.382 -2.628 0.094 1.00 96.19 324 ASP A C 1
ATOM 2530 O O . ASP A 1 324 ? -22.559 -3.374 0.629 1.00 96.19 324 ASP A O 1
ATOM 2534 N N . ASP A 1 325 ? -24.439 -2.149 0.751 1.00 96.50 325 ASP A N 1
ATOM 2535 C CA . ASP A 1 325 ? -24.665 -2.358 2.185 1.00 96.50 325 ASP A CA 1
ATOM 2536 C C . ASP A 1 325 ? -24.796 -3.839 2.569 1.00 96.50 325 ASP A C 1
ATOM 2538 O O . ASP A 1 325 ? -24.396 -4.215 3.671 1.00 96.50 325 ASP A O 1
ATOM 2542 N N . ALA A 1 326 ? -25.333 -4.685 1.681 1.00 97.50 326 ALA A N 1
ATOM 2543 C CA . ALA A 1 326 ? -25.497 -6.108 1.965 1.00 97.50 326 ALA A CA 1
ATOM 2544 C C . ALA A 1 326 ? -24.138 -6.817 1.999 1.00 97.50 326 ALA A C 1
ATOM 2546 O O . ALA A 1 326 ? -23.899 -7.629 2.892 1.00 97.50 326 ALA A O 1
ATOM 2547 N N . THR A 1 327 ? -23.230 -6.460 1.091 1.00 97.56 327 THR A N 1
ATOM 2548 C CA . THR A 1 327 ? -21.848 -6.952 1.084 1.00 97.56 327 THR A CA 1
ATOM 2549 C C . THR A 1 327 ? -21.081 -6.482 2.323 1.00 97.56 327 THR A C 1
ATOM 2551 O O . THR A 1 327 ? -20.429 -7.290 2.982 1.00 97.56 327 THR A O 1
ATOM 2554 N N . LEU A 1 328 ? -21.187 -5.198 2.692 1.00 97.81 328 LEU A N 1
ATOM 2555 C CA . LEU A 1 328 ? -20.534 -4.665 3.898 1.00 97.81 328 LEU A CA 1
ATOM 2556 C C . LEU A 1 328 ? -21.018 -5.374 5.170 1.00 97.81 328 LEU A C 1
ATOM 2558 O O . LEU A 1 328 ? -20.207 -5.779 6.005 1.00 97.81 328 LEU A O 1
ATOM 2562 N N . LEU A 1 329 ? -22.333 -5.575 5.292 1.00 97.44 329 LEU A N 1
ATOM 2563 C CA . LEU A 1 329 ? -22.927 -6.291 6.417 1.00 97.44 329 LEU A CA 1
ATOM 2564 C C . LEU A 1 329 ? -22.504 -7.767 6.444 1.00 97.44 329 LEU A C 1
ATOM 2566 O O . LEU A 1 329 ? -22.192 -8.282 7.513 1.00 97.44 329 LEU A O 1
ATOM 2570 N N . ALA A 1 330 ? -22.445 -8.437 5.289 1.00 98.06 330 ALA A N 1
ATOM 2571 C CA . ALA A 1 330 ? -22.000 -9.827 5.199 1.00 98.06 330 ALA A CA 1
ATOM 2572 C C . ALA A 1 330 ? -20.539 -9.995 5.647 1.00 98.06 330 ALA A C 1
ATOM 2574 O O . ALA A 1 330 ? -20.242 -10.905 6.415 1.00 98.06 330 ALA A O 1
ATOM 2575 N N . ILE A 1 331 ? -19.644 -9.087 5.243 1.00 97.94 331 ILE A N 1
ATOM 2576 C CA . ILE A 1 331 ? -18.248 -9.081 5.707 1.00 97.94 331 ILE A CA 1
ATOM 2577 C C . ILE A 1 331 ? -18.183 -8.872 7.226 1.00 97.94 331 ILE A C 1
ATOM 2579 O O . ILE A 1 331 ? -17.442 -9.571 7.915 1.00 97.94 331 ILE A O 1
ATOM 2583 N N . ALA A 1 332 ? -18.952 -7.921 7.763 1.00 96.56 332 ALA A N 1
ATOM 2584 C CA . ALA A 1 332 ? -18.973 -7.660 9.200 1.00 96.56 332 ALA A CA 1
ATOM 2585 C C . ALA A 1 332 ? -19.488 -8.867 10.002 1.00 96.56 332 ALA A C 1
ATOM 2587 O O . ALA A 1 332 ? -18.924 -9.195 11.049 1.00 96.56 332 ALA A O 1
ATOM 2588 N N . ALA A 1 333 ? -20.511 -9.552 9.483 1.00 95.69 333 ALA A N 1
ATOM 2589 C CA . ALA A 1 333 ? -21.047 -10.781 10.053 1.00 95.69 333 ALA A CA 1
ATOM 2590 C C . ALA A 1 333 ? -20.032 -11.935 10.020 1.00 95.69 333 ALA A C 1
ATOM 2592 O O . ALA A 1 333 ? -19.874 -12.622 11.025 1.00 95.69 333 ALA A O 1
ATOM 2593 N N . GLU A 1 334 ? -19.315 -12.115 8.906 1.00 97.69 334 GLU A N 1
ATOM 2594 C CA . GLU A 1 334 ? -18.288 -13.157 8.753 1.00 97.69 334 GLU A CA 1
ATOM 2595 C C . GLU A 1 334 ? -17.089 -12.916 9.684 1.00 97.69 334 GLU A C 1
ATOM 2597 O O . GLU A 1 334 ? -16.595 -13.842 10.326 1.00 97.69 334 GLU A O 1
ATOM 2602 N N . ASN A 1 335 ? -16.653 -11.658 9.820 1.00 95.56 335 ASN A N 1
ATOM 2603 C CA . ASN A 1 335 ? -15.579 -11.282 10.742 1.00 95.56 335 ASN A CA 1
ATOM 2604 C C . ASN A 1 335 ? -15.960 -11.527 12.210 1.00 95.56 335 ASN A C 1
ATOM 2606 O O . ASN A 1 335 ? -15.087 -11.837 13.022 1.00 95.56 335 ASN A O 1
ATOM 2610 N N . ASN A 1 336 ? -17.244 -11.358 12.550 1.00 92.56 336 ASN A N 1
ATOM 2611 C CA . ASN A 1 336 ? -17.813 -11.603 13.878 1.00 92.56 336 ASN A CA 1
ATOM 2612 C C . ASN A 1 336 ? -17.016 -10.955 15.036 1.00 92.56 336 ASN A C 1
ATOM 2614 O O . ASN A 1 336 ? -16.820 -11.547 16.101 1.00 92.56 336 ASN A O 1
ATOM 2618 N N . LEU A 1 337 ? -16.514 -9.739 14.807 1.00 91.50 337 LEU A N 1
ATOM 2619 C CA . LEU A 1 337 ? -15.923 -8.867 15.829 1.00 91.50 337 LEU A CA 1
ATOM 2620 C C . LEU A 1 337 ? -16.975 -7.877 16.337 1.00 91.50 337 LEU A C 1
ATOM 2622 O O . LEU A 1 337 ? -18.059 -7.800 15.760 1.00 91.50 337 LEU A O 1
ATOM 2626 N N . SER A 1 338 ? -16.646 -7.104 17.380 1.00 88.06 338 SER A N 1
ATOM 2627 C CA . SER A 1 338 ? -17.510 -6.020 17.869 1.00 88.06 338 SER A CA 1
ATOM 2628 C C . SER A 1 338 ? -17.941 -5.132 16.693 1.00 88.06 338 SER A C 1
ATOM 2630 O O . SER A 1 338 ? -19.134 -4.959 16.431 1.00 88.06 338 SER A O 1
ATOM 2632 N N . GLU A 1 339 ? -16.956 -4.669 15.910 1.00 93.25 339 GLU A N 1
ATOM 2633 C CA . GLU A 1 339 ? -17.187 -3.868 14.717 1.00 93.25 339 GLU A CA 1
ATOM 2634 C C . GLU A 1 339 ? -16.182 -4.174 13.601 1.00 93.25 339 GLU A C 1
ATOM 2636 O O . GLU A 1 339 ? -14.984 -4.395 13.813 1.00 93.25 339 GLU A O 1
ATOM 2641 N N . THR A 1 340 ? -16.685 -4.095 12.370 1.00 97.94 340 THR A N 1
ATOM 2642 C CA . THR A 1 340 ? -15.881 -3.924 11.161 1.00 97.94 340 THR A CA 1
ATOM 2643 C C . THR A 1 340 ? -16.038 -2.490 10.656 1.00 97.94 340 THR A C 1
ATOM 2645 O O . THR A 1 340 ? -17.147 -2.029 10.383 1.00 97.94 340 THR A O 1
ATOM 2648 N N . ALA A 1 341 ? -14.921 -1.774 10.540 1.00 98.19 341 ALA A N 1
ATOM 2649 C CA . ALA A 1 341 ? -14.834 -0.451 9.942 1.00 98.19 341 ALA A CA 1
ATOM 2650 C C . ALA A 1 341 ? -14.429 -0.557 8.469 1.00 98.19 341 ALA A C 1
ATOM 2652 O O . ALA A 1 341 ? -13.447 -1.221 8.138 1.00 98.19 341 ALA A O 1
ATOM 2653 N N . PHE A 1 342 ? -15.139 0.150 7.597 1.00 98.00 342 PHE A N 1
ATOM 2654 C CA . PHE A 1 342 ? -14.830 0.238 6.174 1.00 98.00 342 PHE A CA 1
ATOM 2655 C C . PHE A 1 342 ? -14.324 1.632 5.836 1.00 98.00 342 PHE A C 1
ATOM 2657 O O . PHE A 1 342 ? -15.006 2.622 6.107 1.00 98.00 342 PHE A O 1
ATOM 2664 N N . LEU A 1 343 ? -13.136 1.699 5.240 1.00 96.25 343 LEU A N 1
ATOM 2665 C CA . LEU A 1 343 ? -12.472 2.937 4.852 1.00 96.25 343 LEU A CA 1
ATOM 2666 C C . LEU A 1 343 ? -12.470 3.089 3.342 1.00 96.25 343 LEU A C 1
ATOM 2668 O O . LEU A 1 343 ? -11.968 2.221 2.640 1.00 96.25 343 LEU A O 1
ATOM 2672 N N . LEU A 1 344 ? -12.952 4.221 2.845 1.00 90.81 344 LEU A N 1
ATOM 2673 C CA . LEU A 1 344 ? -12.841 4.590 1.437 1.00 90.81 344 LEU A CA 1
ATOM 2674 C C . LEU A 1 344 ? -12.152 5.947 1.338 1.00 90.81 344 LEU A C 1
ATOM 2676 O O . LEU A 1 344 ? -12.595 6.918 1.952 1.00 90.81 344 LEU A O 1
ATOM 2680 N N . ARG A 1 345 ? -11.061 6.042 0.578 1.00 83.12 345 ARG A N 1
ATOM 2681 C CA . ARG A 1 345 ? -10.349 7.316 0.413 1.00 83.12 345 ARG A CA 1
ATOM 2682 C C . ARG A 1 345 ? -11.252 8.322 -0.304 1.00 83.12 345 ARG A C 1
ATOM 2684 O O 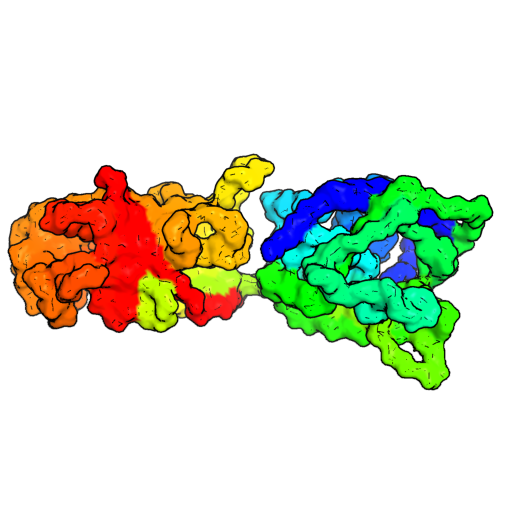. ARG A 1 345 ? -11.769 8.033 -1.379 1.00 83.12 345 ARG A O 1
ATOM 2691 N N . SER A 1 346 ? -11.447 9.500 0.288 1.00 71.38 346 SER A N 1
ATOM 2692 C CA . SER A 1 346 ? -12.234 10.571 -0.322 1.00 71.38 346 SER A CA 1
ATOM 2693 C C . SER A 1 346 ? -11.318 11.491 -1.123 1.00 71.38 346 SER A C 1
ATOM 2695 O O . SER A 1 346 ? -10.343 12.029 -0.602 1.00 71.38 346 SER A O 1
ATOM 2697 N N . HIS A 1 347 ? -11.637 11.683 -2.401 1.00 58.47 347 HIS A N 1
ATOM 2698 C CA . HIS A 1 347 ? -10.968 12.644 -3.278 1.00 58.47 347 HIS A CA 1
ATOM 2699 C C . HIS A 1 347 ? -11.738 13.974 -3.272 1.00 58.47 347 HIS A C 1
ATOM 2701 O O . HIS A 1 347 ? -12.234 14.409 -4.307 1.00 58.47 347 HIS A O 1
ATOM 2707 N N . ALA A 1 348 ? -11.917 14.586 -2.099 1.00 44.28 348 ALA A N 1
ATOM 2708 C CA . ALA A 1 348 ? -12.561 15.894 -1.992 1.00 44.28 348 ALA A CA 1
ATOM 2709 C C . ALA A 1 348 ? -11.511 17.023 -1.979 1.00 44.28 348 ALA A C 1
ATOM 2711 O O . ALA A 1 348 ? -10.675 17.081 -1.083 1.00 44.28 348 ALA A O 1
ATOM 2712 N N . ASP A 1 349 ? -11.631 17.895 -2.984 1.00 40.31 349 ASP A N 1
ATOM 2713 C CA . ASP A 1 349 ? -11.172 19.285 -3.104 1.00 40.31 349 ASP A CA 1
ATOM 2714 C C . ASP A 1 349 ? -9.663 19.597 -3.057 1.00 40.31 349 ASP A C 1
ATOM 2716 O O . ASP A 1 349 ? -9.129 20.078 -2.065 1.00 40.31 349 ASP A O 1
ATOM 2720 N N . GLY A 1 350 ? -9.025 19.501 -4.231 1.00 42.66 350 GLY A N 1
ATOM 2721 C CA . GLY A 1 350 ? -7.855 20.314 -4.580 1.00 42.66 350 GLY A CA 1
ATOM 2722 C C . GLY A 1 350 ? -6.495 19.739 -4.179 1.00 42.66 350 GLY A C 1
ATOM 2723 O O . GLY A 1 350 ? -6.303 19.187 -3.106 1.00 42.66 350 GLY A O 1
ATOM 2724 N N . LEU A 1 351 ? -5.528 19.901 -5.083 1.00 41.66 351 LEU A N 1
ATOM 2725 C CA . LEU A 1 351 ? -4.133 19.433 -5.038 1.00 41.66 351 LEU A CA 1
ATOM 2726 C C . LEU A 1 351 ? -3.265 20.083 -3.933 1.00 41.66 351 LEU A C 1
ATOM 2728 O O . LEU A 1 351 ? -2.058 20.239 -4.117 1.00 41.66 351 LEU A O 1
ATOM 2732 N N . ASP A 1 352 ? -3.842 20.492 -2.802 1.00 42.78 352 ASP A N 1
ATOM 2733 C CA . ASP A 1 352 ? -3.064 21.030 -1.689 1.00 42.78 352 ASP A CA 1
ATOM 2734 C C . ASP A 1 352 ? -2.595 19.898 -0.767 1.00 42.78 352 ASP A C 1
ATOM 2736 O O . ASP A 1 352 ? -3.352 19.380 0.057 1.00 42.78 352 ASP A O 1
ATOM 2740 N N . LEU A 1 353 ? -1.312 19.544 -0.900 1.00 43.97 353 LEU A N 1
ATOM 2741 C CA . LEU A 1 353 ? -0.593 18.584 -0.054 1.00 43.97 353 LEU A CA 1
ATOM 2742 C C . LEU A 1 353 ? -0.576 18.977 1.441 1.00 43.97 353 LEU A C 1
ATOM 2744 O O . LEU A 1 353 ? -0.123 18.181 2.261 1.00 43.97 353 LEU A O 1
ATOM 2748 N N . ALA A 1 354 ? -1.041 20.178 1.812 1.00 44.06 354 ALA A N 1
ATOM 2749 C CA . ALA A 1 354 ? -1.207 20.605 3.202 1.00 44.06 354 ALA A CA 1
ATOM 2750 C C . ALA A 1 354 ? -2.561 20.209 3.829 1.00 44.06 354 ALA A C 1
ATOM 2752 O O . ALA A 1 354 ? -2.729 20.332 5.047 1.00 44.06 354 ALA A O 1
ATOM 2753 N N . THR A 1 355 ? -3.529 19.733 3.038 1.00 51.66 355 THR A N 1
ATOM 2754 C CA . THR A 1 355 ? -4.843 19.315 3.551 1.00 51.66 355 THR A CA 1
ATOM 2755 C C . THR A 1 355 ? -4.765 17.866 4.044 1.00 51.66 355 THR A C 1
ATOM 2757 O O . THR A 1 355 ? -4.249 17.017 3.316 1.00 51.66 355 THR A O 1
ATOM 2760 N N . PRO A 1 356 ? -5.252 17.531 5.257 1.00 54.66 356 PRO A N 1
ATOM 2761 C CA . PRO A 1 356 ? -5.261 16.146 5.725 1.00 54.66 356 PRO A CA 1
ATOM 2762 C C . PRO A 1 356 ? -6.046 15.271 4.751 1.00 54.66 356 PRO A C 1
ATOM 2764 O O . PRO A 1 356 ? -7.125 15.673 4.308 1.00 54.66 356 PRO A O 1
ATOM 2767 N N . SER A 1 357 ? -5.549 14.070 4.448 1.00 63.91 357 SER A N 1
ATOM 2768 C CA . SER A 1 357 ? -6.325 13.131 3.642 1.00 63.91 357 SER A CA 1
ATOM 2769 C C . SER A 1 357 ? -7.652 12.848 4.337 1.00 63.91 357 SER A C 1
ATOM 2771 O O . SER A 1 357 ? -7.697 12.459 5.510 1.00 63.91 357 SER A O 1
ATOM 2773 N N . ARG A 1 358 ? -8.744 13.045 3.600 1.00 84.44 358 ARG A N 1
ATOM 2774 C CA . ARG A 1 358 ? -10.087 12.745 4.078 1.00 84.44 358 ARG A CA 1
ATOM 2775 C C . ARG A 1 358 ? -10.461 11.326 3.675 1.00 84.44 358 ARG A C 1
ATOM 2777 O O . ARG A 1 358 ? -10.351 10.944 2.513 1.00 84.44 358 ARG A O 1
ATOM 2784 N N . TRP A 1 359 ? -10.950 10.555 4.632 1.00 91.38 359 TRP A N 1
ATOM 2785 C CA . TRP A 1 359 ? -11.444 9.197 4.423 1.00 91.38 359 TRP A CA 1
ATOM 2786 C C . TRP A 1 359 ? -12.935 9.156 4.728 1.00 91.38 359 TRP A C 1
ATOM 2788 O O . TRP A 1 359 ? -13.385 9.768 5.686 1.00 91.38 359 TRP A O 1
ATOM 2798 N N . SER A 1 360 ? -13.730 8.457 3.929 1.00 93.06 360 SER A N 1
ATOM 2799 C CA . SER A 1 360 ? -15.057 8.026 4.360 1.00 93.06 360 SER A CA 1
ATOM 2800 C C . SER A 1 360 ? -14.901 6.819 5.278 1.00 93.06 360 SER A C 1
ATOM 2802 O O . SER A 1 360 ? -14.087 5.937 4.995 1.00 93.06 360 SER A O 1
ATOM 2804 N N . ILE A 1 361 ? -15.658 6.799 6.373 1.00 95.62 361 ILE A N 1
ATOM 2805 C CA . ILE A 1 361 ? -15.706 5.680 7.313 1.00 95.62 361 ILE A CA 1
ATOM 2806 C C . ILE A 1 361 ? -17.153 5.251 7.551 1.00 95.62 361 ILE A C 1
ATOM 2808 O O . ILE A 1 361 ? -18.049 6.090 7.685 1.00 95.62 361 ILE A O 1
ATOM 2812 N N . ARG A 1 362 ? -17.367 3.939 7.619 1.00 96.56 362 ARG A N 1
ATOM 2813 C CA . ARG A 1 362 ? -18.623 3.310 8.046 1.00 96.56 362 ARG A CA 1
ATOM 2814 C C . ARG A 1 362 ? -18.309 2.184 9.018 1.00 96.56 362 ARG A C 1
ATOM 2816 O O . ARG A 1 362 ? -17.261 1.555 8.883 1.00 96.56 362 ARG A O 1
ATOM 2823 N N . TRP A 1 363 ? -19.205 1.914 9.961 1.00 96.56 363 TRP A N 1
ATOM 2824 C CA . TRP A 1 363 ? -19.020 0.870 10.968 1.00 96.56 363 TRP A CA 1
ATOM 2825 C C . TRP A 1 363 ? -20.216 -0.057 10.992 1.00 96.56 363 TRP A C 1
ATOM 2827 O O . TRP A 1 363 ? -21.358 0.397 11.010 1.00 96.56 363 TRP A O 1
ATOM 2837 N N . PHE A 1 364 ? -19.937 -1.349 11.027 1.00 94.88 364 PHE A N 1
ATOM 2838 C CA . PHE A 1 364 ? -20.948 -2.385 11.090 1.00 94.88 364 PHE A CA 1
ATOM 2839 C C . PHE A 1 364 ? -20.630 -3.312 12.250 1.00 94.88 364 PHE A C 1
ATOM 2841 O O . PHE A 1 364 ? -19.509 -3.814 12.352 1.00 94.88 364 PHE A O 1
ATOM 2848 N N . THR A 1 365 ? -21.626 -3.559 13.093 1.00 90.94 365 THR A N 1
ATOM 2849 C CA . THR A 1 365 ? -21.653 -4.771 13.912 1.00 90.94 365 THR A CA 1
ATOM 2850 C C . THR A 1 365 ? -21.983 -5.965 13.003 1.00 90.94 365 THR A C 1
ATOM 2852 O O . THR A 1 365 ? -22.343 -5.770 11.834 1.00 90.94 365 THR A O 1
ATOM 2855 N N . PRO A 1 366 ? -21.954 -7.209 13.509 1.00 91.25 366 PRO A N 1
ATOM 2856 C CA . PRO A 1 366 ? -22.396 -8.371 12.738 1.00 91.25 366 PRO A CA 1
ATOM 2857 C C . PRO A 1 366 ? -23.849 -8.296 12.232 1.00 91.25 366 PRO A C 1
ATOM 2859 O O . PRO A 1 366 ? -24.239 -9.085 11.375 1.00 91.25 366 PRO A O 1
ATOM 2862 N N . THR A 1 367 ? -24.674 -7.383 12.760 1.00 87.31 367 THR A N 1
ATOM 2863 C CA . THR A 1 367 ? -26.116 -7.335 12.474 1.00 87.31 367 THR A CA 1
ATOM 2864 C C . THR A 1 367 ? -26.619 -6.002 11.929 1.00 87.31 367 THR A C 1
ATOM 2866 O O . THR A 1 367 ? -27.710 -5.975 11.363 1.00 87.31 367 THR A O 1
ATOM 2869 N N . THR A 1 368 ? -25.892 -4.892 12.096 1.00 88.31 368 THR A N 1
ATOM 2870 C CA . THR A 1 368 ? -26.356 -3.567 11.652 1.00 88.31 368 THR A CA 1
ATOM 2871 C C . THR A 1 368 ? -25.214 -2.572 11.449 1.00 88.31 368 THR A C 1
ATOM 2873 O O . THR A 1 368 ? -24.162 -2.674 12.074 1.00 88.31 368 THR A O 1
ATOM 2876 N N . GLU A 1 369 ? -25.445 -1.556 10.614 1.00 93.38 369 GLU A N 1
ATOM 2877 C CA . GLU A 1 369 ? -24.621 -0.343 10.596 1.00 93.38 369 GLU A CA 1
ATOM 2878 C C . GLU A 1 369 ? -24.888 0.495 11.859 1.00 93.38 369 GLU A C 1
ATOM 2880 O O . GLU A 1 369 ? -26.033 0.572 12.317 1.00 93.38 369 GLU A O 1
ATOM 2885 N N . VAL A 1 370 ? -23.849 1.141 12.396 1.00 86.56 370 VAL A N 1
ATOM 2886 C CA . VAL A 1 370 ? -23.942 2.092 13.518 1.00 86.56 370 VAL A CA 1
ATOM 2887 C C . VAL A 1 370 ? -23.458 3.483 13.103 1.00 86.56 370 VAL A C 1
ATOM 2889 O O . VAL A 1 370 ? -22.545 3.626 12.290 1.00 86.56 370 VAL A O 1
ATOM 2892 N N . ASP A 1 371 ? -24.060 4.534 13.669 1.00 83.06 371 ASP A N 1
ATOM 2893 C CA . ASP A 1 371 ? -23.781 5.920 13.261 1.00 83.06 371 ASP A CA 1
ATOM 2894 C C . ASP A 1 371 ? -22.436 6.463 13.782 1.00 83.06 371 ASP A C 1
ATOM 2896 O O . ASP A 1 371 ? -21.900 7.414 13.203 1.00 83.06 371 ASP A O 1
ATOM 2900 N N . LEU A 1 372 ? -21.885 5.888 14.860 1.00 82.19 372 LEU A N 1
ATOM 2901 C CA . LEU A 1 372 ? -20.601 6.277 15.452 1.00 82.19 372 LEU A CA 1
ATOM 2902 C C . LEU A 1 372 ? -20.006 5.134 16.287 1.00 82.19 372 LEU A C 1
ATOM 2904 O O . LEU A 1 372 ? -20.677 4.601 17.166 1.00 82.19 372 LEU A O 1
ATOM 2908 N N . CYS A 1 373 ? -18.720 4.825 16.094 1.00 87.00 373 CYS A N 1
ATOM 2909 C CA . CYS A 1 373 ? -18.001 3.857 16.927 1.00 87.00 373 CYS A CA 1
ATOM 2910 C C . CYS A 1 373 ? -16.595 4.352 17.300 1.00 87.00 373 CYS A C 1
ATOM 2912 O O . CYS A 1 373 ? -15.737 4.558 16.441 1.00 87.00 373 CYS A O 1
ATOM 2914 N N . GLY A 1 374 ? -16.331 4.531 18.598 1.00 88.12 374 GLY A N 1
ATOM 2915 C CA . GLY A 1 374 ? -15.072 5.106 19.085 1.00 88.12 374 GLY A CA 1
ATOM 2916 C C . GLY A 1 374 ? -13.848 4.212 18.859 1.00 88.12 374 GLY A C 1
ATOM 2917 O O . GLY A 1 374 ? -12.865 4.650 18.267 1.00 88.12 374 GLY A O 1
ATOM 2918 N N . HIS A 1 375 ? -13.880 2.955 19.311 1.00 92.81 375 HIS A N 1
ATOM 2919 C CA . HIS A 1 375 ? -12.700 2.084 19.249 1.00 92.81 375 HIS A CA 1
ATOM 2920 C C . HIS A 1 375 ? -12.346 1.702 17.801 1.00 92.81 375 HIS A C 1
ATOM 2922 O O . HIS A 1 375 ? -11.170 1.714 17.442 1.00 92.81 375 HIS A O 1
ATOM 2928 N N . ALA A 1 376 ? -13.344 1.464 16.943 1.00 94.81 376 ALA A N 1
ATOM 2929 C CA . ALA A 1 376 ? -13.126 1.169 15.531 1.00 94.81 376 ALA A CA 1
ATOM 2930 C C . ALA A 1 376 ? -12.645 2.406 14.743 1.00 94.81 376 ALA A C 1
ATOM 2932 O O . ALA A 1 376 ? -11.871 2.274 13.792 1.00 94.81 376 ALA A O 1
ATOM 2933 N N . THR A 1 377 ? -13.018 3.623 15.167 1.00 95.31 377 THR A N 1
ATOM 2934 C CA . THR A 1 377 ? -12.412 4.873 14.662 1.00 95.31 377 THR A CA 1
ATOM 2935 C C . THR A 1 377 ? -10.937 4.977 15.054 1.00 95.31 377 THR A C 1
ATOM 2937 O O . THR A 1 377 ? -10.099 5.290 14.209 1.00 95.31 377 THR A O 1
ATOM 2940 N N . LEU A 1 378 ? -10.592 4.667 16.309 1.00 95.88 378 LEU A N 1
ATOM 2941 C CA . LEU A 1 378 ? -9.202 4.660 16.776 1.00 95.88 378 LEU A CA 1
ATOM 2942 C C . LEU A 1 378 ? -8.357 3.617 16.025 1.00 95.88 378 LEU A C 1
ATOM 2944 O O . LEU A 1 378 ? -7.259 3.928 15.564 1.00 95.88 378 LEU A O 1
ATOM 2948 N N . ALA A 1 379 ? -8.894 2.407 15.846 1.00 97.06 379 ALA A N 1
ATOM 2949 C CA . ALA A 1 379 ? -8.285 1.344 15.050 1.00 97.06 379 ALA A CA 1
ATOM 2950 C C . ALA A 1 379 ? -8.063 1.777 13.594 1.00 97.06 379 ALA A C 1
ATOM 2952 O O . ALA A 1 379 ? -6.983 1.579 13.038 1.00 97.06 379 ALA A O 1
ATOM 2953 N N . SER A 1 380 ? -9.056 2.431 12.990 1.00 97.19 380 SER A N 1
ATOM 2954 C CA . SER A 1 380 ? -8.955 2.967 11.631 1.00 97.19 380 SER A CA 1
ATOM 2955 C C . SER A 1 380 ? -7.863 4.028 11.514 1.00 97.19 380 SER A C 1
ATOM 2957 O O . SER A 1 380 ? -7.059 3.989 10.585 1.00 97.19 380 SER A O 1
ATOM 2959 N N . ALA A 1 381 ? -7.766 4.939 12.485 1.00 95.75 381 ALA A N 1
ATOM 2960 C CA . ALA A 1 381 ? -6.687 5.920 12.540 1.00 95.75 381 ALA A CA 1
ATOM 2961 C C . ALA A 1 381 ? -5.311 5.266 12.717 1.00 95.75 381 ALA A C 1
ATOM 2963 O O . ALA A 1 381 ? -4.347 5.712 12.101 1.00 95.75 381 ALA A O 1
ATOM 2964 N N . HIS A 1 382 ? -5.214 4.191 13.505 1.00 95.81 382 HIS A N 1
ATOM 2965 C CA . HIS A 1 382 ? -3.985 3.409 13.639 1.00 95.81 382 HIS A CA 1
ATOM 2966 C C . HIS A 1 382 ? -3.546 2.794 12.305 1.00 95.81 382 HIS A C 1
ATOM 2968 O O . HIS A 1 382 ? -2.358 2.811 11.994 1.00 95.81 382 HIS A O 1
ATOM 2974 N N . VAL A 1 383 ? -4.483 2.303 11.488 1.00 95.50 383 VAL A N 1
ATOM 2975 C CA . VAL A 1 383 ? -4.175 1.797 10.140 1.00 95.50 383 VAL A CA 1
ATOM 2976 C C . VAL A 1 383 ? -3.769 2.936 9.203 1.00 95.50 383 VAL A C 1
ATOM 2978 O O . VAL A 1 383 ? -2.724 2.841 8.559 1.00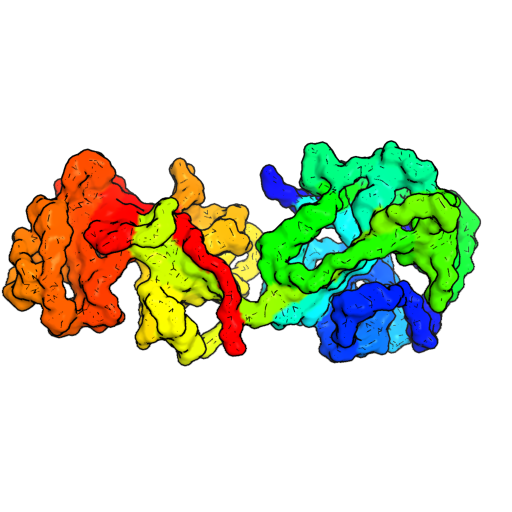 95.50 383 VAL A O 1
ATOM 2981 N N . VAL A 1 384 ? -4.530 4.036 9.159 1.00 93.69 384 VAL A N 1
ATOM 2982 C CA . VAL A 1 384 ? -4.218 5.170 8.274 1.00 93.69 384 VAL A CA 1
ATOM 2983 C C . VAL A 1 384 ? -2.873 5.789 8.644 1.00 93.69 384 VAL A C 1
ATOM 2985 O O . VAL A 1 384 ? -1.960 5.774 7.830 1.00 93.69 384 VAL A O 1
ATOM 2988 N N . LEU A 1 385 ? -2.705 6.265 9.877 1.00 92.06 385 LEU A N 1
ATOM 2989 C CA . LEU A 1 385 ? -1.480 6.939 10.313 1.00 92.06 385 LEU A CA 1
ATOM 2990 C C . LEU A 1 385 ? -0.312 5.960 10.493 1.00 92.06 385 LEU A C 1
ATOM 2992 O O . LEU A 1 385 ? 0.842 6.359 10.448 1.00 92.06 385 LEU A O 1
ATOM 2996 N N . GLY A 1 386 ? -0.555 4.675 10.737 1.00 88.94 386 GLY A N 1
ATOM 2997 C CA . GLY A 1 386 ? 0.522 3.697 10.902 1.00 88.94 386 GLY A CA 1
ATOM 2998 C C . GLY A 1 386 ? 1.058 3.141 9.584 1.00 88.94 386 GLY A C 1
ATOM 2999 O O . GLY A 1 386 ? 2.233 2.787 9.514 1.00 88.94 386 GLY A O 1
ATOM 3000 N N . GLN A 1 387 ? 0.201 3.019 8.566 1.00 86.31 387 GLN A N 1
ATOM 3001 C CA . GLN A 1 387 ? 0.493 2.204 7.381 1.00 86.31 387 GLN A CA 1
ATOM 3002 C C . GLN A 1 387 ? 0.227 2.945 6.070 1.00 86.31 387 GLN A C 1
ATOM 3004 O O . GLN A 1 387 ? 1.079 2.930 5.185 1.00 86.31 387 GLN A O 1
ATOM 3009 N N . LEU A 1 388 ? -0.932 3.596 5.932 1.00 84.94 388 LEU A N 1
ATOM 3010 C CA . LEU A 1 388 ? -1.337 4.209 4.659 1.00 84.94 388 LEU A CA 1
ATOM 3011 C C . LEU A 1 388 ? -0.716 5.600 4.456 1.00 84.94 388 LEU A C 1
ATOM 3013 O O . LEU A 1 388 ? -0.373 5.976 3.338 1.00 84.94 388 LEU A O 1
ATOM 3017 N N . GLU A 1 389 ? -0.559 6.354 5.543 1.00 85.56 389 GLU A N 1
ATOM 3018 C CA . GLU A 1 389 ? -0.103 7.745 5.588 1.00 85.56 389 GLU A CA 1
ATOM 3019 C C . GLU A 1 389 ? 0.818 7.978 6.801 1.00 85.56 389 GLU A C 1
ATOM 3021 O O . GLU A 1 389 ? 0.471 8.724 7.720 1.00 85.56 389 GLU A O 1
ATOM 3026 N N . PRO A 1 390 ? 1.999 7.333 6.844 1.00 84.25 390 PRO A N 1
ATOM 3027 C CA . PRO A 1 390 ? 2.891 7.377 8.004 1.00 84.25 390 PRO A CA 1
ATOM 3028 C C . PRO A 1 390 ? 3.381 8.786 8.358 1.00 84.25 390 PRO A C 1
ATOM 3030 O O . PRO A 1 390 ? 3.572 9.085 9.538 1.00 84.25 390 PRO A O 1
ATOM 3033 N N . ASP A 1 391 ? 3.530 9.652 7.355 1.00 82.06 391 ASP A N 1
ATOM 3034 C CA . ASP A 1 391 ? 4.000 11.031 7.516 1.00 82.06 391 ASP A CA 1
ATOM 3035 C C . ASP A 1 391 ? 2.886 12.000 7.959 1.00 82.06 391 ASP A C 1
ATOM 3037 O O . ASP A 1 391 ? 3.152 13.173 8.222 1.00 82.06 391 ASP A O 1
ATOM 3041 N N . ALA A 1 392 ? 1.631 11.538 8.040 1.00 85.25 392 ALA A N 1
ATOM 3042 C CA . ALA A 1 392 ? 0.525 12.355 8.517 1.00 85.25 392 ALA A CA 1
ATOM 3043 C C . ALA A 1 392 ? 0.506 12.429 10.056 1.00 85.25 392 ALA A C 1
ATOM 3045 O O . ALA A 1 392 ? 0.656 11.432 10.770 1.00 85.25 392 ALA A O 1
ATOM 3046 N N . GLU A 1 393 ? 0.258 13.633 10.573 1.00 89.62 393 GLU A N 1
ATOM 3047 C CA . GLU A 1 393 ? 0.071 13.889 12.010 1.00 89.62 393 GLU A CA 1
ATOM 3048 C C . GLU A 1 393 ? -1.380 13.668 12.465 1.00 89.62 393 GLU A C 1
ATOM 3050 O O . GLU A 1 393 ? -1.655 13.425 13.643 1.00 89.62 393 GLU A O 1
ATOM 3055 N N . ARG A 1 394 ? -2.333 13.763 11.530 1.00 91.94 394 ARG A N 1
ATOM 3056 C CA . ARG A 1 394 ? -3.768 13.604 11.784 1.00 91.94 394 ARG A CA 1
ATOM 3057 C C . ARG A 1 394 ? -4.499 13.063 10.564 1.00 91.94 394 ARG A C 1
ATOM 3059 O O . ARG A 1 394 ? -4.076 13.299 9.436 1.00 91.94 394 ARG A O 1
ATOM 3066 N N . VAL A 1 395 ? -5.632 12.417 10.812 1.00 92.12 395 VAL A N 1
ATOM 3067 C CA . VAL A 1 395 ? -6.571 11.930 9.797 1.00 92.12 395 VAL A CA 1
ATOM 3068 C C . VAL A 1 395 ? -7.970 12.482 10.066 1.00 92.12 395 VAL A C 1
ATOM 3070 O O . VAL A 1 395 ? -8.389 12.617 11.221 1.00 92.12 395 VAL A O 1
ATOM 3073 N N . GLU A 1 396 ? -8.688 12.804 8.990 1.00 92.62 396 GLU A N 1
ATOM 3074 C CA . GLU A 1 396 ? -10.093 13.203 9.026 1.00 92.62 396 GLU A CA 1
ATOM 3075 C C . GLU A 1 396 ? -10.982 12.105 8.436 1.00 92.62 396 GLU A C 1
ATOM 3077 O O . GLU A 1 396 ? -10.785 11.681 7.295 1.00 92.62 396 GLU A O 1
ATOM 3082 N N . PHE A 1 397 ? -12.003 11.694 9.187 1.00 92.62 397 PHE A N 1
ATOM 3083 C CA . PHE A 1 397 ? -13.009 10.745 8.734 1.00 92.62 397 PHE A CA 1
ATOM 3084 C C . PHE A 1 397 ? -14.367 11.422 8.534 1.00 92.62 397 PHE A C 1
ATOM 3086 O O . PHE A 1 397 ? -14.926 12.007 9.458 1.00 92.62 397 PHE A O 1
ATOM 3093 N N . SER A 1 398 ? -14.923 11.321 7.332 1.00 91.25 398 SER A N 1
ATOM 3094 C CA . SER A 1 398 ? -16.303 11.678 7.025 1.00 91.25 398 SER A CA 1
ATOM 3095 C C . SER A 1 398 ? -17.208 10.484 7.322 1.00 91.25 398 SER A C 1
ATOM 3097 O O . SER A 1 398 ? -17.062 9.421 6.716 1.00 91.25 398 SER A O 1
ATOM 3099 N N . SER A 1 399 ? -18.128 10.668 8.266 1.00 90.44 399 SER A N 1
ATOM 3100 C CA . SER A 1 399 ? -19.065 9.643 8.733 1.00 90.44 399 SER A CA 1
ATOM 3101 C C . SER A 1 399 ? -20.514 10.136 8.704 1.00 90.44 399 SER A C 1
ATOM 3103 O O . SER A 1 399 ? -20.765 11.325 8.487 1.00 90.44 399 SER A O 1
ATOM 3105 N N . ARG A 1 400 ? -21.475 9.243 8.985 1.00 86.62 400 ARG A N 1
ATOM 3106 C CA . ARG A 1 400 ? -22.900 9.598 9.161 1.00 86.62 400 ARG A CA 1
ATOM 3107 C C . ARG A 1 400 ? -23.119 10.599 10.303 1.00 86.62 400 ARG A C 1
ATOM 3109 O O . ARG A 1 400 ? -23.987 11.458 10.198 1.00 86.62 400 ARG A O 1
ATOM 3116 N N . SER A 1 401 ? -22.270 10.550 11.330 1.00 83.75 401 SER A N 1
ATOM 3117 C CA . SER A 1 401 ? -22.252 11.493 12.459 1.00 83.75 401 SER A CA 1
ATOM 3118 C C . SER A 1 401 ? -21.432 12.767 12.200 1.00 83.75 401 SER A C 1
ATOM 3120 O O . SER A 1 401 ? -21.183 13.547 13.119 1.00 83.75 401 SER A O 1
ATOM 3122 N N . GLY A 1 402 ? -20.994 13.002 10.959 1.00 85.75 402 GLY A N 1
ATOM 3123 C CA . GLY A 1 402 ? -20.179 14.156 10.583 1.00 85.75 402 GLY A CA 1
ATOM 3124 C C . GLY A 1 402 ? -18.675 13.875 10.579 1.00 85.75 402 GLY A C 1
ATOM 3125 O O . GLY A 1 402 ? -18.233 12.735 10.414 1.00 85.75 402 GLY A O 1
ATOM 3126 N N . LEU A 1 403 ? -17.880 14.944 10.678 1.00 87.88 403 LEU A N 1
ATOM 3127 C CA . LEU A 1 403 ? -16.422 14.883 10.586 1.00 87.88 403 LEU A CA 1
ATOM 3128 C C . LEU A 1 403 ? -15.806 14.469 11.927 1.00 87.88 403 LEU A C 1
ATOM 3130 O O . LEU A 1 403 ? -16.025 15.128 12.943 1.00 87.88 403 LEU A O 1
ATOM 3134 N N . LEU A 1 404 ? -14.994 13.416 11.908 1.00 89.06 404 LEU A N 1
ATOM 3135 C CA . LEU A 1 404 ? -14.203 12.957 13.044 1.00 89.06 404 LEU A CA 1
ATOM 3136 C C . LEU A 1 404 ? -12.726 13.221 12.775 1.00 89.06 404 LEU A C 1
ATOM 3138 O O . LEU A 1 404 ? -12.240 12.993 11.668 1.00 89.06 404 LEU A O 1
ATOM 3142 N N . THR A 1 405 ? -11.996 13.666 13.791 1.00 91.44 405 THR A N 1
ATOM 3143 C CA . THR A 1 405 ? -10.552 13.893 13.690 1.00 91.44 405 THR A CA 1
ATOM 3144 C C . THR A 1 405 ? -9.829 13.037 14.712 1.00 91.44 405 THR A C 1
ATOM 3146 O O . THR A 1 405 ? -10.186 13.042 15.893 1.00 91.44 405 THR A O 1
ATOM 3149 N N . VAL A 1 406 ? -8.794 12.335 14.250 1.00 93.88 406 VAL A N 1
ATOM 3150 C CA . VAL A 1 406 ? -7.860 11.607 15.110 1.00 93.88 406 VAL A CA 1
ATOM 3151 C C . VAL A 1 406 ? -6.452 12.103 14.827 1.00 93.88 406 VAL A C 1
ATOM 3153 O O . VAL A 1 406 ? -6.033 12.149 13.670 1.00 93.88 406 VAL A O 1
ATOM 3156 N N . SER A 1 407 ? -5.723 12.487 15.869 1.00 94.06 407 SER A N 1
ATOM 3157 C CA . SER A 1 407 ? -4.332 12.933 15.761 1.00 94.06 407 SER A CA 1
ATOM 3158 C C . SER A 1 407 ? -3.400 12.030 16.551 1.00 94.06 407 SER A C 1
ATOM 3160 O O . SER A 1 407 ? -3.811 11.377 17.515 1.00 94.06 407 SER A O 1
ATOM 3162 N N . ARG A 1 408 ? -2.121 12.027 16.180 1.00 93.69 408 ARG A N 1
ATOM 3163 C CA . ARG A 1 408 ? -1.069 11.547 17.078 1.00 93.69 408 ARG A CA 1
ATOM 3164 C C . ARG A 1 408 ? -1.044 12.424 18.324 1.00 93.69 408 ARG A C 1
ATOM 3166 O O . ARG A 1 408 ? -1.288 13.631 18.256 1.00 93.69 408 ARG A O 1
ATOM 3173 N N . ASP A 1 409 ? -0.779 11.824 19.473 1.00 88.19 409 ASP A N 1
ATOM 3174 C CA . ASP A 1 409 ? -0.571 12.587 20.695 1.00 88.19 409 ASP A CA 1
ATOM 3175 C C . ASP A 1 409 ? 0.812 13.253 20.677 1.00 88.19 409 ASP A C 1
ATOM 3177 O O . ASP A 1 409 ? 1.843 12.599 20.520 1.00 88.19 409 ASP A O 1
ATOM 3181 N N . HIS A 1 410 ? 0.838 14.568 20.897 1.00 79.62 410 HIS A N 1
ATOM 3182 C CA . HIS A 1 410 ? 2.067 15.360 20.936 1.00 79.62 410 HIS A CA 1
ATOM 3183 C C . HIS A 1 410 ? 3.028 14.937 22.055 1.00 79.62 410 HIS A C 1
ATOM 3185 O O . HIS A 1 410 ? 4.224 15.204 21.962 1.00 79.62 410 HIS A O 1
ATOM 3191 N N . GLN A 1 411 ? 2.521 14.320 23.129 1.00 80.00 411 GLN A N 1
ATOM 3192 C CA . GLN A 1 411 ? 3.360 13.867 24.242 1.00 80.00 411 GLN A CA 1
ATOM 3193 C C . GLN A 1 411 ? 3.977 12.486 24.003 1.00 80.00 411 GLN A C 1
ATOM 3195 O O . GLN A 1 411 ? 5.017 12.184 24.587 1.00 80.00 411 GLN A O 1
ATOM 3200 N N . ALA A 1 412 ? 3.339 11.652 23.181 1.00 83.94 412 ALA A N 1
ATOM 3201 C CA . ALA A 1 412 ? 3.762 10.287 22.906 1.00 83.94 412 ALA A CA 1
ATOM 3202 C C . ALA A 1 412 ? 3.146 9.822 21.566 1.00 83.94 412 ALA A C 1
ATOM 3204 O O . ALA A 1 412 ? 1.962 9.480 21.529 1.00 83.94 412 ALA A O 1
ATOM 3205 N N . PRO A 1 413 ? 3.910 9.812 20.455 1.00 78.25 413 PRO A N 1
ATOM 3206 C CA . PRO A 1 413 ? 3.370 9.599 19.105 1.00 78.25 413 PRO A CA 1
ATOM 3207 C C . PRO A 1 413 ? 2.838 8.177 18.843 1.00 78.25 413 PRO A C 1
ATOM 3209 O O . PRO A 1 413 ? 2.205 7.938 17.814 1.00 78.25 413 PRO A O 1
ATOM 3212 N N . ASP A 1 414 ? 3.083 7.234 19.758 1.00 85.88 414 ASP A N 1
ATOM 3213 C CA . ASP A 1 414 ? 2.480 5.895 19.797 1.00 85.88 414 ASP A CA 1
ATOM 3214 C C . ASP A 1 414 ? 1.024 5.903 20.297 1.00 85.88 414 ASP A C 1
ATOM 3216 O O . ASP A 1 414 ? 0.321 4.898 20.168 1.00 85.88 414 ASP A O 1
ATOM 3220 N N . ARG A 1 415 ? 0.558 7.023 20.861 1.00 93.44 415 ARG A N 1
ATOM 3221 C CA . ARG A 1 415 ? -0.828 7.222 21.290 1.00 93.44 415 ARG A CA 1
ATOM 3222 C C . ARG A 1 415 ? -1.599 8.039 20.259 1.00 93.44 415 ARG A C 1
ATOM 3224 O O . ARG A 1 415 ? -1.062 8.930 19.600 1.00 93.44 415 ARG A O 1
ATOM 3231 N N . LEU A 1 416 ? -2.886 7.745 20.158 1.00 95.44 416 LEU A N 1
ATOM 3232 C CA . LEU A 1 416 ? -3.830 8.433 19.288 1.00 95.44 416 LEU A CA 1
ATOM 3233 C C . LEU A 1 416 ? -4.880 9.148 20.136 1.00 95.44 416 LEU A C 1
ATOM 3235 O O . LEU A 1 416 ? -5.328 8.615 21.151 1.00 95.44 416 LEU A O 1
ATOM 3239 N N . CYS A 1 417 ? -5.259 10.349 19.711 1.00 95.12 417 CYS A N 1
ATOM 3240 C CA . CYS A 1 417 ? -6.198 11.232 20.389 1.00 95.12 417 CYS A CA 1
ATOM 3241 C C . CYS A 1 417 ? -7.439 11.450 19.518 1.00 95.12 417 CYS A C 1
ATOM 3243 O O . CYS A 1 417 ? -7.331 11.935 18.391 1.00 95.12 417 CYS A O 1
ATOM 3245 N N . MET A 1 418 ? -8.612 11.104 20.048 1.00 93.69 418 MET A N 1
ATOM 3246 C CA . MET A 1 418 ? -9.917 11.401 19.453 1.00 93.69 418 MET A CA 1
ATOM 3247 C C . MET A 1 418 ? -10.589 12.531 20.217 1.00 93.69 418 MET A C 1
ATOM 3249 O O . MET A 1 418 ? -10.545 12.551 21.443 1.00 93.69 418 MET A O 1
ATOM 3253 N N . ASN A 1 419 ? -11.259 13.438 19.514 1.00 89.38 419 ASN A N 1
ATOM 3254 C CA . ASN A 1 419 ? -11.909 14.584 20.137 1.00 89.38 419 ASN A CA 1
ATOM 3255 C C . ASN A 1 419 ? -13.432 14.531 19.934 1.00 89.38 419 ASN A C 1
ATOM 3257 O O . ASN A 1 419 ? -13.916 14.730 18.818 1.00 89.38 419 ASN A O 1
ATOM 3261 N N . PHE A 1 420 ? -14.183 14.329 21.018 1.00 86.88 420 PHE A N 1
ATOM 3262 C CA . PHE A 1 420 ? -15.641 14.185 21.002 1.00 86.88 420 PHE A CA 1
ATOM 3263 C C . PHE A 1 420 ? -16.350 15.232 21.875 1.00 86.88 420 PHE A C 1
ATOM 3265 O O . PHE A 1 420 ? -15.752 15.759 22.815 1.00 86.88 420 PHE A O 1
ATOM 3272 N N . PRO A 1 421 ? -17.627 15.549 21.593 1.00 88.69 421 PRO A N 1
ATOM 3273 C CA . PRO A 1 421 ? -18.474 16.286 22.529 1.00 88.69 421 PRO A CA 1
ATOM 3274 C C . PRO A 1 421 ? -18.605 15.538 23.864 1.00 88.69 421 PRO A C 1
ATOM 3276 O O . PRO A 1 421 ? -18.712 14.313 23.879 1.00 88.69 421 PRO A O 1
ATOM 3279 N N . ALA A 1 422 ? -18.604 16.265 24.980 1.00 91.88 422 ALA A N 1
ATOM 3280 C CA . ALA A 1 422 ? -18.930 15.691 26.282 1.00 91.88 422 ALA A CA 1
ATOM 3281 C C . ALA A 1 422 ? -20.452 15.484 26.409 1.00 91.88 422 ALA A C 1
ATOM 3283 O O . ALA A 1 422 ? -21.229 16.322 25.953 1.00 91.88 422 ALA A O 1
ATOM 3284 N N . ASP A 1 423 ? -20.869 14.402 27.067 1.00 92.75 423 ASP A N 1
ATOM 3285 C CA . ASP A 1 423 ? -22.273 14.032 27.304 1.00 92.75 423 ASP A CA 1
ATOM 3286 C C . ASP A 1 423 ? -22.531 13.871 28.819 1.00 92.75 423 ASP A C 1
ATOM 3288 O O . ASP A 1 423 ? -22.615 12.755 29.334 1.00 92.75 423 ASP A O 1
ATOM 3292 N N . PRO A 1 424 ? -22.534 14.975 29.593 1.00 95.88 424 PRO A N 1
ATOM 3293 C CA . PRO A 1 424 ? -22.588 14.914 31.051 1.00 95.88 424 PRO A CA 1
ATOM 3294 C C . PRO A 1 424 ? -23.914 14.303 31.550 1.00 95.88 424 PRO A C 1
ATOM 3296 O O . PRO A 1 424 ? -24.985 14.859 31.276 1.00 95.88 424 PRO A O 1
ATOM 3299 N N . PRO A 1 425 ? -23.869 13.219 32.348 1.00 96.44 425 PRO A N 1
ATOM 3300 C CA . PRO A 1 425 ? -25.072 12.511 32.768 1.00 96.44 425 PRO A CA 1
ATOM 3301 C C . PRO A 1 425 ? -25.877 13.282 33.814 1.00 96.44 425 PRO A C 1
ATOM 3303 O O . PRO A 1 425 ? -25.329 14.059 34.599 1.00 96.44 425 PRO A O 1
ATOM 3306 N N . GLN A 1 426 ? -27.186 13.027 33.852 1.00 95.94 426 GLN A N 1
ATOM 3307 C CA . GLN A 1 426 ? -28.123 13.643 34.792 1.00 95.94 426 GLN A CA 1
ATOM 3308 C C . GLN A 1 426 ? -28.678 12.615 35.787 1.00 95.94 426 GLN A C 1
ATOM 3310 O O . GLN A 1 426 ? -28.959 11.484 35.386 1.00 95.94 426 GLN A O 1
ATOM 3315 N N . PRO A 1 427 ? -28.881 12.977 37.070 1.00 94.88 427 PRO A N 1
ATOM 3316 C CA . PRO A 1 427 ? -29.503 12.084 38.043 1.00 94.88 427 PRO A CA 1
ATOM 3317 C C . PRO A 1 427 ? -30.884 11.610 37.585 1.00 94.88 427 PRO A C 1
ATOM 3319 O O . PRO A 1 427 ? -31.676 12.391 37.054 1.00 94.88 427 PRO A O 1
ATOM 3322 N N . CYS A 1 428 ? -31.201 10.348 37.853 1.00 88.81 428 CYS A N 1
ATOM 3323 C CA . CYS A 1 428 ? -32.505 9.768 37.545 1.00 88.81 428 CYS A CA 1
ATOM 3324 C C . CYS A 1 428 ? -33.040 8.953 38.738 1.00 88.81 428 CYS A C 1
ATOM 3326 O O . CYS A 1 428 ? -32.263 8.549 39.609 1.00 88.81 428 CYS A O 1
ATOM 3328 N N . PRO A 1 429 ? -34.367 8.744 38.837 1.00 81.88 429 PRO A N 1
ATOM 3329 C CA . PRO A 1 429 ? -34.941 7.930 39.902 1.00 81.88 429 PRO A CA 1
ATOM 3330 C C . PRO A 1 429 ? -34.390 6.503 39.876 1.00 81.88 429 PRO A C 1
ATOM 3332 O O . PRO A 1 429 ? -34.141 5.951 38.808 1.00 81.88 429 PRO A O 1
ATOM 3335 N N . ALA A 1 430 ? -34.248 5.895 41.055 1.00 75.69 430 ALA A N 1
ATOM 3336 C CA . ALA A 1 430 ? -33.833 4.503 41.159 1.00 75.69 430 ALA A CA 1
ATOM 3337 C C . ALA A 1 430 ? -34.788 3.587 40.377 1.00 75.69 430 ALA A C 1
ATOM 3339 O O . ALA A 1 430 ? -36.007 3.655 40.554 1.00 75.69 430 ALA A O 1
ATOM 3340 N N . ASP A 1 431 ? -34.217 2.703 39.562 1.00 80.62 431 ASP A N 1
ATOM 3341 C CA . ASP A 1 431 ? -34.950 1.687 38.817 1.00 80.62 431 ASP A CA 1
ATOM 3342 C C . ASP A 1 431 ? -34.656 0.300 39.414 1.00 80.62 431 ASP A C 1
ATOM 3344 O O . ASP A 1 431 ? -33.532 -0.219 39.374 1.00 80.62 431 ASP A O 1
ATOM 3348 N N . GLY A 1 432 ? -35.685 -0.297 40.022 1.00 85.69 432 GLY A N 1
ATOM 3349 C CA . GLY A 1 432 ? -35.591 -1.626 40.622 1.00 85.69 432 GLY A CA 1
ATOM 3350 C C . GLY A 1 432 ? -35.378 -2.734 39.589 1.00 85.69 432 GLY A C 1
ATOM 3351 O O . GLY A 1 432 ? -34.725 -3.727 39.903 1.00 85.69 432 GLY A O 1
ATOM 3352 N N . ALA A 1 433 ? -35.872 -2.559 38.359 1.00 89.56 433 ALA A N 1
ATOM 3353 C CA . ALA A 1 433 ? -35.657 -3.506 37.273 1.00 89.56 433 ALA A CA 1
ATOM 3354 C C . ALA A 1 433 ? -34.204 -3.459 36.789 1.00 89.56 433 ALA A C 1
ATOM 3356 O O . ALA A 1 433 ? -33.604 -4.515 36.609 1.00 89.56 433 ALA A O 1
ATOM 3357 N N . LEU A 1 434 ? -33.607 -2.268 36.674 1.00 91.31 434 LEU A N 1
ATOM 3358 C CA . LEU A 1 434 ? -32.189 -2.133 36.329 1.00 91.31 434 LEU A CA 1
ATOM 3359 C C . LEU A 1 434 ? -31.275 -2.716 37.416 1.00 91.31 434 LEU A C 1
ATOM 3361 O O . LEU A 1 434 ? -30.340 -3.450 37.110 1.00 91.31 434 LEU A O 1
ATOM 3365 N N . SER A 1 435 ? -31.576 -2.444 38.688 1.00 92.81 435 SER A N 1
ATOM 3366 C CA . SER A 1 435 ? -30.816 -3.003 39.819 1.00 92.81 435 SER A CA 1
ATOM 3367 C C . SER A 1 435 ? -30.901 -4.533 39.855 1.00 92.81 435 SER A C 1
ATOM 3369 O O . SER A 1 435 ? -29.905 -5.219 40.082 1.00 92.81 435 SER A O 1
ATOM 3371 N N . HIS A 1 436 ? -32.091 -5.084 39.589 1.00 92.94 436 HIS A N 1
ATOM 3372 C CA . HIS A 1 436 ? -32.288 -6.527 39.473 1.00 92.94 436 HIS A CA 1
ATOM 3373 C C . HIS A 1 436 ? -31.505 -7.110 38.293 1.00 92.94 436 HIS A C 1
ATOM 3375 O O . HIS A 1 436 ? -30.815 -8.111 38.460 1.00 92.94 436 HIS A O 1
ATOM 3381 N N . ALA A 1 437 ? -31.560 -6.455 37.131 1.00 94.69 437 ALA A N 1
ATOM 3382 C CA . ALA A 1 437 ? -30.876 -6.893 35.922 1.00 94.69 437 ALA A CA 1
ATOM 3383 C C . ALA A 1 437 ? -29.344 -6.826 36.046 1.00 94.69 437 ALA A C 1
ATOM 3385 O O . ALA A 1 437 ? -28.660 -7.686 35.510 1.00 94.69 437 ALA A O 1
ATOM 3386 N N . LEU A 1 438 ? -28.785 -5.864 36.787 1.00 95.19 438 LEU A N 1
ATOM 3387 C CA . LEU A 1 438 ? -27.346 -5.808 37.084 1.00 95.19 438 LEU A CA 1
ATOM 3388 C C . LEU A 1 438 ? -26.902 -6.830 38.145 1.00 95.19 438 LEU A C 1
ATOM 3390 O O . LEU A 1 438 ? -25.705 -7.090 38.283 1.00 95.19 438 LEU A O 1
ATOM 3394 N N . GLY A 1 439 ? -27.845 -7.381 38.916 1.00 94.31 439 GLY A N 1
ATOM 3395 C CA . GLY A 1 439 ? -27.563 -8.250 40.060 1.00 94.31 439 GLY A CA 1
ATOM 3396 C C . GLY A 1 439 ? -27.027 -7.509 41.293 1.00 94.31 439 GLY A C 1
ATOM 3397 O O . GLY A 1 439 ? -26.598 -8.151 42.250 1.00 94.31 439 GLY A O 1
ATOM 3398 N N . ALA A 1 440 ? -27.046 -6.173 41.289 1.00 94.94 440 ALA A N 1
ATOM 3399 C CA . ALA A 1 440 ? -26.593 -5.327 42.388 1.00 94.94 440 ALA A CA 1
ATOM 3400 C C . ALA A 1 440 ? -27.292 -3.961 42.359 1.00 94.94 440 ALA A C 1
ATOM 3402 O O . ALA A 1 440 ? -27.659 -3.451 41.300 1.00 94.94 440 ALA A O 1
ATOM 3403 N N . THR A 1 441 ? -27.439 -3.342 43.530 1.00 94.75 441 THR A N 1
ATOM 3404 C CA . THR A 1 441 ? -28.037 -2.009 43.656 1.00 94.75 441 THR A CA 1
ATOM 3405 C C . THR A 1 441 ? -26.950 -0.938 43.547 1.00 94.75 441 THR A C 1
ATOM 3407 O O . THR A 1 441 ? -26.075 -0.902 44.414 1.00 94.75 441 THR A O 1
ATOM 3410 N N . PRO A 1 442 ? -26.982 -0.054 42.534 1.00 95.94 442 PRO A N 1
ATOM 3411 C CA . PRO A 1 442 ? -26.041 1.055 42.451 1.00 95.94 442 PRO A CA 1
ATOM 3412 C C . PRO A 1 442 ? -26.305 2.086 43.553 1.00 95.94 442 PRO A C 1
ATOM 3414 O O . PRO A 1 442 ? -27.447 2.316 43.958 1.00 95.94 442 PRO A O 1
ATOM 3417 N N . ARG A 1 443 ? -25.244 2.755 44.010 1.00 95.25 443 ARG A N 1
ATOM 3418 C CA . ARG A 1 443 ? -25.328 3.875 44.957 1.00 95.25 443 ARG A CA 1
ATOM 3419 C C . ARG A 1 443 ? -26.029 5.083 44.345 1.00 95.25 443 ARG A C 1
ATOM 3421 O O . ARG A 1 443 ? -26.741 5.812 45.032 1.00 95.25 443 ARG A O 1
ATOM 3428 N N . GLU A 1 444 ? -25.769 5.327 43.071 1.00 95.44 444 GLU A N 1
ATOM 3429 C CA . GLU A 1 444 ? -26.343 6.426 42.309 1.00 95.44 444 GLU A CA 1
ATOM 3430 C C . GLU A 1 444 ? -26.647 5.934 40.899 1.00 95.44 444 GLU A C 1
ATOM 3432 O O . GLU A 1 444 ? -25.861 5.187 40.310 1.00 95.44 444 GLU A O 1
ATOM 3437 N N . LEU A 1 445 ? -27.789 6.367 40.372 1.00 95.81 445 LEU A N 1
ATOM 3438 C CA . LEU A 1 445 ? -28.181 6.106 39.001 1.00 95.81 445 LEU A CA 1
ATOM 3439 C C . LEU A 1 445 ? -28.310 7.429 38.249 1.00 95.81 445 LEU A C 1
ATOM 3441 O O . LEU A 1 445 ? -29.004 8.352 38.689 1.00 95.81 445 LEU A O 1
ATOM 3445 N N . LEU A 1 446 ? -27.637 7.516 37.108 1.00 96.06 446 LEU A N 1
ATOM 3446 C CA . LEU A 1 446 ? -27.726 8.639 36.186 1.00 96.06 446 LEU A CA 1
ATOM 3447 C C . LEU A 1 446 ? -28.088 8.147 34.784 1.00 96.06 446 LEU A C 1
ATOM 3449 O O . LEU A 1 446 ? -28.004 6.955 34.484 1.00 96.06 446 LEU A O 1
ATOM 3453 N N . VAL A 1 447 ? -28.470 9.081 33.921 1.00 94.00 447 VAL A N 1
ATOM 3454 C CA . VAL A 1 447 ? -28.791 8.816 32.521 1.00 94.00 447 VAL A CA 1
ATOM 3455 C C . VAL A 1 447 ? -28.222 9.912 31.623 1.00 94.00 447 VAL A C 1
ATOM 3457 O O . VAL A 1 447 ? -28.236 11.095 31.973 1.00 94.00 447 VAL A O 1
ATOM 3460 N N . ALA A 1 448 ? -27.700 9.496 30.478 1.00 93.44 448 ALA A N 1
ATOM 3461 C CA . ALA A 1 448 ? -27.301 10.335 29.351 1.00 93.44 448 ALA A CA 1
ATOM 3462 C C . ALA A 1 448 ? -27.749 9.612 28.070 1.00 93.44 448 ALA A C 1
ATOM 3464 O O . ALA A 1 448 ? -28.870 9.104 28.028 1.00 93.44 448 ALA A O 1
ATOM 3465 N N . SER A 1 449 ? -26.870 9.464 27.074 1.00 89.50 449 SER A N 1
ATOM 3466 C CA . SER A 1 449 ? -27.096 8.506 25.982 1.00 89.50 449 SER A CA 1
ATOM 3467 C C . SER A 1 449 ? -27.259 7.058 26.483 1.00 89.50 449 SER A C 1
ATOM 3469 O O . SER A 1 449 ? -27.964 6.276 25.855 1.00 89.50 449 SER A O 1
ATOM 3471 N N . TYR A 1 450 ? -26.662 6.716 27.635 1.00 92.81 450 TYR A N 1
ATOM 3472 C CA . TYR A 1 450 ? -26.754 5.400 28.287 1.00 92.81 450 TYR A CA 1
ATOM 3473 C C . TYR A 1 450 ? -27.146 5.533 29.764 1.00 92.81 450 TYR A C 1
ATOM 3475 O O . TYR A 1 450 ? -27.020 6.612 30.358 1.00 92.81 450 TYR A O 1
ATOM 3483 N N . TRP A 1 451 ? -27.546 4.425 30.394 1.00 94.88 451 TRP A N 1
ATOM 3484 C CA . TRP A 1 451 ? -27.611 4.362 31.857 1.00 94.88 451 TRP A CA 1
ATOM 3485 C C . TRP A 1 451 ? -26.208 4.435 32.470 1.00 94.88 451 TRP A C 1
ATOM 3487 O O . TRP A 1 451 ? -25.256 3.871 31.931 1.00 94.88 451 TRP A O 1
ATOM 3497 N N . VAL A 1 452 ? -26.082 5.073 33.635 1.00 97.50 452 VAL A N 1
ATOM 3498 C CA . VAL A 1 452 ? -24.846 5.121 34.429 1.00 97.50 452 VAL A CA 1
ATOM 3499 C C . VAL A 1 452 ? -25.145 4.670 35.856 1.00 97.50 452 VAL A C 1
ATOM 3501 O O . VAL A 1 452 ? -25.718 5.411 36.652 1.00 97.50 452 VAL A O 1
ATOM 3504 N N . ALA A 1 453 ? -24.744 3.446 36.175 1.00 97.50 453 ALA A N 1
ATOM 3505 C CA . ALA A 1 453 ? -24.842 2.826 37.486 1.00 97.50 453 ALA A CA 1
ATOM 3506 C C . ALA A 1 453 ? -23.516 2.994 38.242 1.00 97.50 453 ALA A C 1
ATOM 3508 O O . ALA A 1 453 ? -22.483 2.440 37.861 1.00 97.50 453 ALA A O 1
ATOM 3509 N N . VAL A 1 454 ? -23.537 3.776 39.317 1.00 98.12 454 VAL A N 1
ATOM 3510 C CA . VAL A 1 454 ? -22.338 4.116 40.089 1.00 98.12 454 VAL A CA 1
ATOM 3511 C C . VAL A 1 454 ? -22.283 3.264 41.348 1.00 98.12 454 VAL A C 1
ATOM 3513 O O . VAL A 1 454 ? -23.245 3.213 42.114 1.00 98.12 454 VAL A O 1
ATOM 3516 N N . PHE A 1 455 ? -21.137 2.640 41.577 1.00 98.19 455 PHE A N 1
ATOM 3517 C CA . PHE A 1 455 ? -20.840 1.783 42.719 1.00 98.19 455 PHE A CA 1
ATOM 3518 C C . PHE A 1 455 ? -19.762 2.417 43.604 1.00 98.19 455 PHE A C 1
ATOM 3520 O O . PHE A 1 455 ? -19.055 3.338 43.184 1.00 98.19 455 PHE A O 1
ATOM 3527 N N . ASP A 1 456 ? -19.653 1.946 44.844 1.00 97.62 456 ASP A N 1
ATOM 3528 C CA . ASP A 1 456 ? -18.698 2.486 45.810 1.00 97.62 456 ASP A CA 1
ATOM 3529 C C . ASP A 1 456 ? -17.278 1.991 45.538 1.00 97.62 456 ASP A C 1
ATOM 3531 O O . ASP A 1 456 ? -16.316 2.722 45.779 1.00 97.62 456 ASP A O 1
ATOM 3535 N N . THR A 1 457 ? -17.135 0.765 45.025 1.00 98.00 457 THR A N 1
ATOM 3536 C CA . THR A 1 457 ? -15.820 0.134 44.853 1.00 98.00 457 THR A CA 1
ATOM 3537 C C . THR A 1 457 ? -15.625 -0.525 43.491 1.00 98.00 457 THR A C 1
ATOM 3539 O O . THR A 1 457 ? -16.547 -1.070 42.881 1.00 98.00 457 THR A O 1
ATOM 3542 N N . GLN A 1 458 ? -14.371 -0.558 43.035 1.00 97.94 458 GLN A N 1
ATOM 3543 C CA . GLN A 1 458 ? -13.952 -1.335 41.867 1.00 97.94 458 GLN A CA 1
ATOM 3544 C C . GLN A 1 458 ? -14.323 -2.827 41.995 1.00 97.94 458 GLN A C 1
ATOM 3546 O O . GLN A 1 458 ? -14.633 -3.479 40.994 1.00 97.94 458 GLN A O 1
ATOM 3551 N N . ALA A 1 459 ? -14.294 -3.375 43.214 1.00 97.62 459 ALA A N 1
ATOM 3552 C CA . ALA A 1 459 ? -14.649 -4.765 43.487 1.00 97.62 459 ALA A CA 1
ATOM 3553 C C . ALA A 1 459 ? -16.127 -5.065 43.190 1.00 97.62 459 ALA A C 1
ATOM 3555 O O . ALA A 1 459 ? -16.419 -6.111 42.612 1.00 97.62 459 ALA A O 1
ATOM 3556 N N . GLU A 1 460 ? -17.039 -4.143 43.513 1.00 97.94 460 GLU A N 1
ATOM 3557 C CA . GLU A 1 460 ? -18.466 -4.273 43.189 1.00 97.94 460 GLU A CA 1
ATOM 3558 C C . GLU A 1 460 ? -18.686 -4.319 41.677 1.00 97.94 460 GLU A C 1
ATOM 3560 O O . GLU A 1 460 ? -19.330 -5.242 41.186 1.00 97.94 460 GLU A O 1
ATOM 3565 N N . VAL A 1 461 ? -18.068 -3.400 40.922 1.00 97.94 461 VAL A N 1
ATOM 3566 C CA . VAL A 1 461 ? -18.160 -3.380 39.450 1.00 97.94 461 VAL A CA 1
ATOM 3567 C C . VAL A 1 461 ? -17.619 -4.679 38.842 1.00 97.94 461 VAL A C 1
ATOM 3569 O O . VAL A 1 461 ? -18.231 -5.258 37.940 1.00 97.94 461 VAL A O 1
ATOM 3572 N N . ARG A 1 462 ? -16.489 -5.185 39.352 1.00 97.12 462 ARG A N 1
ATOM 3573 C CA . ARG A 1 462 ? -15.907 -6.459 38.900 1.00 97.12 462 ARG A CA 1
ATOM 3574 C C . ARG A 1 462 ? -16.823 -7.652 39.184 1.00 97.12 462 ARG A C 1
ATOM 3576 O O . ARG A 1 462 ? -16.845 -8.585 38.390 1.00 97.12 462 ARG A O 1
ATOM 3583 N N . ALA A 1 463 ? -17.549 -7.630 40.299 1.00 97.06 463 ALA A N 1
ATOM 3584 C CA . ALA A 1 463 ? -18.404 -8.729 40.736 1.00 97.06 463 ALA A CA 1
ATOM 3585 C C . ALA A 1 463 ? -19.775 -8.776 40.038 1.00 97.06 463 ALA A C 1
ATOM 3587 O O . ALA A 1 463 ? -20.481 -9.770 40.199 1.00 97.06 463 ALA A O 1
ATOM 3588 N N . LEU A 1 464 ? -20.158 -7.743 39.272 1.00 97.44 464 LEU A N 1
ATOM 3589 C CA . LEU A 1 464 ? -21.443 -7.724 38.565 1.00 97.44 464 LEU A CA 1
ATOM 3590 C C . LEU A 1 464 ? -21.586 -8.938 37.638 1.00 97.44 464 LEU A C 1
ATOM 3592 O O . LEU A 1 464 ? -20.691 -9.243 36.843 1.00 97.44 464 LEU A O 1
ATOM 3596 N N . ALA A 1 465 ? -22.750 -9.577 37.705 1.00 95.19 465 ALA A N 1
ATOM 3597 C CA . ALA A 1 465 ? -23.148 -10.689 36.851 1.00 95.19 465 ALA A CA 1
ATOM 3598 C C . ALA A 1 465 ? -24.531 -10.373 36.263 1.00 95.19 465 ALA A C 1
ATOM 3600 O O . ALA A 1 465 ? -25.538 -10.822 36.815 1.00 95.19 465 ALA A O 1
ATOM 3601 N N . PRO A 1 466 ? -24.595 -9.540 35.207 1.00 95.75 466 PRO A N 1
ATOM 3602 C CA . PRO A 1 466 ? -25.870 -9.057 34.703 1.00 95.75 466 PRO A CA 1
ATOM 3603 C C . PRO A 1 466 ? -26.713 -10.162 34.057 1.00 95.75 466 PRO A C 1
ATOM 3605 O O . PRO A 1 466 ? -26.197 -11.038 33.365 1.00 95.75 466 PRO A O 1
ATOM 3608 N N . ASP A 1 467 ? -28.029 -10.073 34.225 1.00 95.56 467 ASP A N 1
ATOM 3609 C CA . ASP A 1 467 ? -29.002 -10.774 33.393 1.00 95.56 467 ASP A CA 1
ATOM 3610 C C . ASP A 1 467 ? -29.176 -9.994 32.083 1.00 95.56 467 ASP A C 1
ATOM 3612 O O . ASP A 1 467 ? -29.948 -9.032 31.993 1.00 95.56 467 ASP A O 1
ATOM 3616 N N . PHE A 1 468 ? -28.438 -10.408 31.051 1.00 94.31 468 PHE A N 1
ATOM 3617 C CA . PHE A 1 468 ? -28.465 -9.761 29.739 1.00 94.31 468 PHE A CA 1
ATOM 3618 C C . PHE A 1 468 ? -29.851 -9.796 29.082 1.00 94.31 468 PHE A C 1
ATOM 3620 O O . PHE A 1 468 ? -30.239 -8.837 28.413 1.00 94.31 468 PHE A O 1
ATOM 3627 N N . ALA A 1 469 ? -30.649 -10.841 29.326 1.00 92.94 469 ALA A N 1
ATOM 3628 C CA . ALA A 1 469 ? -32.002 -10.944 28.786 1.00 92.94 469 ALA A CA 1
ATOM 3629 C C . ALA A 1 469 ? -32.977 -9.972 29.470 1.00 92.94 469 ALA A C 1
ATOM 3631 O O . ALA A 1 469 ? -33.952 -9.535 28.849 1.00 92.94 469 ALA A O 1
ATOM 3632 N N . ALA A 1 470 ? -32.743 -9.642 30.742 1.00 93.19 470 ALA A N 1
ATOM 3633 C CA . ALA A 1 470 ? -33.465 -8.583 31.437 1.00 93.19 470 ALA A CA 1
ATOM 3634 C C . ALA A 1 470 ? -32.999 -7.194 30.979 1.00 93.19 470 ALA A C 1
ATOM 3636 O O . ALA A 1 470 ? -33.843 -6.360 30.648 1.00 93.19 470 ALA A O 1
ATOM 3637 N N . LEU A 1 471 ? -31.683 -6.966 30.891 1.00 92.00 471 LEU A N 1
ATOM 3638 C CA . LEU A 1 471 ? -31.105 -5.701 30.426 1.00 92.00 471 LEU A CA 1
ATOM 3639 C C . LEU A 1 471 ? -31.564 -5.329 29.010 1.00 92.00 471 LEU A C 1
ATOM 3641 O O . LEU A 1 471 ? -31.951 -4.186 28.787 1.00 92.00 471 LEU A O 1
ATOM 3645 N N . ALA A 1 472 ? -31.622 -6.291 28.083 1.00 89.38 472 ALA A N 1
ATOM 3646 C CA . ALA A 1 472 ? -32.060 -6.063 26.701 1.00 89.38 472 ALA A CA 1
ATOM 3647 C C . ALA A 1 472 ? -33.498 -5.519 26.580 1.00 89.38 472 ALA A C 1
ATOM 3649 O O . ALA A 1 472 ? -33.888 -5.022 25.526 1.00 89.38 472 ALA A O 1
ATOM 3650 N N . LYS A 1 473 ? -34.311 -5.629 27.639 1.00 89.88 473 LYS A N 1
ATOM 3651 C CA . LYS A 1 473 ? -35.703 -5.152 27.671 1.00 89.88 473 LYS A CA 1
ATOM 3652 C C . LYS A 1 473 ? -35.845 -3.742 28.249 1.00 89.88 473 LYS A C 1
ATOM 3654 O O . LYS A 1 473 ? -36.947 -3.197 28.211 1.00 89.88 473 LYS A O 1
ATOM 3659 N N . LEU A 1 474 ? -34.781 -3.175 28.820 1.00 87.50 474 LEU A N 1
ATOM 3660 C CA . LEU A 1 474 ? -34.801 -1.871 29.479 1.00 87.50 474 LEU A CA 1
ATOM 3661 C C . LEU A 1 474 ? -34.268 -0.799 28.523 1.00 87.50 474 LEU A C 1
ATOM 3663 O O . LEU A 1 474 ? -33.091 -0.858 28.195 1.00 87.50 474 LEU A O 1
ATOM 3667 N N . PRO A 1 475 ? -35.059 0.200 28.095 1.00 82.75 475 PRO A N 1
ATOM 3668 C CA . PRO A 1 475 ? -34.532 1.293 27.279 1.00 82.75 475 PRO A CA 1
ATOM 3669 C C . PRO A 1 475 ? -33.576 2.190 28.102 1.00 82.75 475 PRO A C 1
ATOM 3671 O O . PRO A 1 475 ? -33.857 2.421 29.282 1.00 82.75 475 PRO A O 1
ATOM 3674 N N . PRO A 1 476 ? -32.474 2.719 27.525 1.00 79.69 476 PRO A N 1
ATOM 3675 C CA . PRO A 1 476 ? -32.067 2.590 26.120 1.00 79.69 476 PRO A CA 1
ATOM 3676 C C . PRO A 1 476 ? -31.503 1.212 25.718 1.00 79.69 476 PRO A C 1
ATOM 3678 O O . PRO A 1 476 ? -31.590 0.865 24.549 1.00 79.69 476 PRO A O 1
ATOM 3681 N N . GLY A 1 477 ? -31.075 0.379 26.669 1.00 78.50 477 GLY A N 1
ATOM 3682 C CA . GLY A 1 477 ? -30.568 -0.983 26.421 1.00 78.50 477 GLY A CA 1
ATOM 3683 C C . GLY A 1 477 ? -29.086 -1.133 26.749 1.00 78.50 477 GLY A C 1
ATOM 3684 O O . GLY A 1 477 ? -28.595 -2.254 26.892 1.00 78.50 477 GLY A O 1
ATOM 3685 N N . GLU A 1 478 ? -28.401 -0.004 26.926 1.00 91.44 478 GLU A N 1
ATOM 3686 C CA . GLU A 1 478 ? -26.993 0.093 27.271 1.00 91.44 478 GLU A CA 1
ATOM 3687 C C . GLU A 1 478 ? -26.777 0.688 28.667 1.00 91.44 478 GLU A C 1
ATOM 3689 O O . GLU A 1 478 ? -27.410 1.672 29.073 1.00 91.44 478 GLU A O 1
ATOM 3694 N N . VAL A 1 479 ? -25.847 0.089 29.411 1.00 95.56 479 VAL A N 1
ATOM 3695 C CA . VAL A 1 479 ? -25.566 0.437 30.804 1.00 95.56 479 VAL A CA 1
ATOM 3696 C C . VAL A 1 479 ? -24.068 0.499 31.050 1.00 95.56 479 VAL A C 1
ATOM 3698 O O . VAL A 1 479 ? -23.339 -0.470 30.844 1.00 95.56 479 VAL A O 1
ATOM 3701 N N . ILE A 1 480 ? -23.624 1.634 31.580 1.00 97.88 480 ILE A N 1
ATOM 3702 C CA . ILE A 1 480 ? -22.298 1.821 32.152 1.00 97.88 480 ILE A CA 1
ATOM 3703 C C . ILE A 1 480 ? -22.364 1.492 33.644 1.00 97.88 480 ILE A C 1
ATOM 3705 O O . ILE A 1 480 ? -23.115 2.127 34.379 1.00 97.88 480 ILE A O 1
ATOM 3709 N N . ALA A 1 481 ? -21.535 0.567 34.120 1.00 98.31 481 ALA A N 1
ATOM 3710 C CA . ALA A 1 481 ? -21.260 0.395 35.545 1.00 98.31 481 ALA A CA 1
ATOM 3711 C C . ALA A 1 481 ? -19.899 1.014 35.878 1.00 98.31 481 ALA A C 1
ATOM 3713 O O . ALA A 1 481 ? -18.920 0.697 35.208 1.00 98.31 481 ALA A O 1
ATOM 3714 N N . THR A 1 482 ? -19.802 1.887 36.884 1.00 98.75 482 THR A N 1
ATOM 3715 C CA . THR A 1 482 ? -18.555 2.612 37.193 1.00 98.75 482 THR A CA 1
ATOM 3716 C C . THR A 1 482 ? -18.321 2.795 38.691 1.00 98.75 482 THR A C 1
ATOM 3718 O O . THR A 1 482 ? -19.265 2.810 39.474 1.00 98.75 482 THR A O 1
ATOM 3721 N N . ALA A 1 483 ? -17.058 2.931 39.089 1.00 98.44 483 ALA A N 1
ATOM 3722 C CA . ALA A 1 483 ? -16.618 3.141 40.469 1.00 98.44 483 ALA A CA 1
ATOM 3723 C C . ALA A 1 483 ? -15.254 3.857 40.485 1.00 98.44 483 ALA A C 1
ATOM 3725 O O . ALA A 1 483 ? -14.550 3.823 39.464 1.00 98.44 483 ALA A O 1
ATOM 3726 N N . PRO A 1 484 ? -14.840 4.470 41.615 1.00 98.12 484 PRO A N 1
ATOM 3727 C CA . PRO A 1 484 ? -13.449 4.889 41.768 1.00 98.12 484 PRO A CA 1
ATOM 3728 C C . PRO A 1 484 ? -12.521 3.671 41.639 1.00 98.12 484 PRO A C 1
ATOM 3730 O O . PRO A 1 484 ? -12.880 2.557 42.033 1.00 98.12 484 PRO A O 1
ATOM 3733 N N . ALA A 1 485 ? -11.343 3.873 41.053 1.00 97.19 485 ALA A N 1
ATOM 3734 C CA . ALA A 1 485 ? -10.359 2.806 40.921 1.00 97.19 485 ALA A CA 1
ATOM 3735 C C . ALA A 1 485 ? -9.618 2.563 42.245 1.00 97.19 485 ALA A C 1
ATOM 3737 O O . ALA A 1 485 ? -9.503 3.457 43.083 1.00 97.19 485 ALA A O 1
ATOM 3738 N N . ASP A 1 486 ? -9.086 1.352 42.414 1.00 93.56 486 ASP A N 1
ATOM 3739 C CA . ASP A 1 486 ? -8.209 1.050 43.546 1.00 93.56 486 ASP A CA 1
ATOM 3740 C C . ASP A 1 486 ? -6.794 1.609 43.283 1.00 93.56 486 ASP A C 1
ATOM 3742 O O . ASP A 1 486 ? -6.214 1.368 42.221 1.00 93.56 486 ASP A O 1
ATOM 3746 N N . GLY A 1 487 ? -6.202 2.289 44.272 1.00 90.31 487 GLY A N 1
ATOM 3747 C CA . GLY A 1 487 ? -4.840 2.841 44.196 1.00 90.31 487 GLY A CA 1
ATOM 3748 C C . GLY A 1 487 ? -4.738 4.202 43.490 1.00 90.31 487 GLY A C 1
ATOM 3749 O O . GLY A 1 487 ? -5.742 4.849 43.222 1.00 90.31 487 GLY A O 1
ATOM 3750 N N . ASP A 1 488 ? -3.506 4.641 43.199 1.00 85.12 488 ASP A N 1
ATOM 3751 C CA . ASP A 1 488 ? -3.220 5.997 42.682 1.00 85.12 488 ASP A CA 1
ATOM 3752 C C . ASP A 1 488 ? -2.919 6.044 41.166 1.00 85.12 488 ASP A C 1
ATOM 3754 O O . ASP A 1 488 ? -2.675 7.111 40.589 1.00 85.12 488 ASP A O 1
ATOM 3758 N N . GLU A 1 489 ? -2.883 4.890 40.492 1.00 91.75 489 GLU A N 1
ATOM 3759 C CA . GLU A 1 489 ? -2.540 4.796 39.064 1.00 91.75 489 GLU A CA 1
ATOM 3760 C C . GLU A 1 489 ? -3.715 5.099 38.132 1.00 91.75 489 GLU A C 1
ATOM 3762 O O . GLU A 1 489 ? -3.516 5.627 37.038 1.00 91.75 489 GLU A O 1
ATOM 3767 N N . LEU A 1 490 ? -4.931 4.781 38.562 1.00 96.19 490 LEU A N 1
ATOM 3768 C CA . LEU A 1 490 ? -6.164 4.996 37.817 1.00 96.19 490 LEU A CA 1
ATOM 3769 C C . LEU A 1 490 ? -7.090 5.877 38.651 1.00 96.19 490 LEU A C 1
ATOM 3771 O O . LEU A 1 490 ? -7.053 5.853 39.874 1.00 96.19 490 LEU A O 1
ATOM 3775 N N . ASP A 1 491 ? -7.919 6.661 37.979 1.00 98.19 491 ASP A N 1
ATOM 3776 C CA . ASP A 1 491 ? -8.897 7.537 38.615 1.00 98.19 491 ASP A CA 1
ATOM 3777 C C . ASP A 1 491 ? -10.249 6.831 38.780 1.00 98.19 491 ASP A C 1
ATOM 3779 O O . ASP A 1 491 ? -10.891 6.942 39.824 1.00 98.19 491 ASP A O 1
ATOM 3783 N N . PHE A 1 492 ? -10.680 6.073 37.769 1.00 98.56 492 PHE A N 1
ATOM 3784 C CA . PHE A 1 492 ? -11.932 5.320 37.808 1.00 98.56 492 PHE A CA 1
ATOM 3785 C C . PHE A 1 492 ? -11.890 4.071 36.924 1.00 98.56 492 PHE A C 1
ATOM 3787 O O . PHE A 1 492 ? -11.053 3.937 36.024 1.00 98.56 492 PHE A O 1
ATOM 3794 N N . VAL A 1 493 ? -12.831 3.163 37.174 1.00 98.56 493 VAL A N 1
ATOM 3795 C CA . VAL A 1 493 ? -13.068 1.978 36.346 1.00 98.56 493 VAL A CA 1
ATOM 3796 C C . VAL A 1 493 ? -14.475 1.950 35.777 1.00 98.56 493 VAL A C 1
ATOM 3798 O O . VAL A 1 493 ? -15.390 2.585 36.310 1.00 98.56 493 VAL A O 1
ATOM 3801 N N . SER A 1 494 ? -14.663 1.172 34.715 1.00 98.50 494 SER A N 1
ATOM 3802 C CA . SER A 1 494 ? -15.984 0.908 34.150 1.00 98.50 494 SER A CA 1
ATOM 3803 C C . SER A 1 494 ? -16.158 -0.522 33.635 1.00 98.50 494 SER A C 1
ATOM 3805 O O . SER A 1 494 ? -15.187 -1.234 33.386 1.00 98.50 494 SER A O 1
ATOM 3807 N N . ARG A 1 495 ? -17.411 -0.933 33.450 1.00 98.19 495 ARG A N 1
ATOM 3808 C CA . ARG A 1 495 ? -17.859 -2.003 32.545 1.00 98.19 495 ARG A CA 1
ATOM 3809 C C . ARG A 1 495 ? -19.032 -1.471 31.729 1.00 98.19 495 ARG A C 1
ATOM 3811 O O . ARG A 1 495 ? -19.710 -0.546 32.181 1.00 98.19 495 ARG A O 1
ATOM 3818 N N . PHE A 1 496 ? -19.250 -2.028 30.545 1.00 96.56 496 PHE A N 1
ATOM 3819 C CA . PHE A 1 496 ? -20.306 -1.588 29.640 1.00 96.56 496 PHE A CA 1
ATOM 3820 C C . PHE A 1 496 ? -21.080 -2.784 29.103 1.00 96.56 496 PHE A C 1
ATOM 3822 O O . PHE A 1 496 ? -20.488 -3.692 28.525 1.00 96.56 496 PHE A O 1
ATOM 3829 N N . PHE A 1 497 ? -22.394 -2.765 29.285 1.00 95.25 497 PHE A N 1
ATOM 3830 C CA . PHE A 1 497 ? -23.296 -3.831 28.860 1.00 95.25 497 PHE A CA 1
ATOM 3831 C C . PHE A 1 497 ? -24.260 -3.273 27.822 1.00 95.25 497 PHE A C 1
ATOM 3833 O O . PHE A 1 497 ? -24.879 -2.245 28.091 1.00 95.25 497 PHE A O 1
ATOM 3840 N N . ALA A 1 498 ? -24.394 -3.924 26.667 1.00 89.56 498 ALA A N 1
ATOM 3841 C CA . ALA A 1 498 ? -25.225 -3.440 25.561 1.00 89.56 498 ALA A CA 1
ATOM 3842 C C . ALA A 1 498 ? -26.043 -4.556 24.873 1.00 89.56 498 ALA A C 1
ATOM 3844 O O . ALA A 1 498 ? -26.080 -4.643 23.639 1.00 89.56 498 ALA A O 1
ATOM 3845 N N . PRO A 1 499 ? -26.721 -5.440 25.630 1.00 87.06 499 PRO A N 1
ATOM 3846 C CA . PRO A 1 499 ? -27.404 -6.589 25.039 1.00 87.06 499 PRO A CA 1
ATOM 3847 C C . PRO A 1 499 ? -28.573 -6.181 24.125 1.00 87.06 499 PRO A C 1
ATOM 3849 O O . PRO A 1 499 ? -28.962 -6.954 23.253 1.00 87.06 499 PRO A O 1
ATOM 3852 N N . GLY A 1 500 ? -29.096 -4.953 24.258 1.00 79.56 500 GLY A N 1
ATOM 3853 C CA . GLY A 1 500 ? -30.099 -4.386 23.347 1.00 79.56 500 GLY A CA 1
ATOM 3854 C C . GLY A 1 500 ? -29.629 -4.241 21.891 1.00 79.56 500 GLY A C 1
ATOM 3855 O O . GLY A 1 500 ? -30.461 -4.243 20.986 1.00 79.56 500 GLY A O 1
ATOM 3856 N N . VAL A 1 501 ? -28.314 -4.186 21.654 1.00 75.56 501 VAL A N 1
ATOM 3857 C CA . VAL A 1 501 ? -27.699 -4.116 20.314 1.00 75.56 501 VAL A CA 1
ATOM 3858 C C . VAL A 1 501 ? -26.876 -5.366 19.976 1.00 75.56 501 VAL A C 1
ATOM 3860 O O . VAL A 1 501 ? -26.076 -5.355 19.044 1.00 75.56 501 VAL A O 1
ATOM 3863 N N . GLY A 1 502 ? -27.091 -6.462 20.714 1.00 76.94 502 GLY A N 1
ATOM 3864 C CA . GLY A 1 502 ? -26.473 -7.764 20.444 1.00 76.94 502 GLY A CA 1
ATOM 3865 C C . GLY A 1 502 ? -25.090 -7.978 21.067 1.00 76.94 502 GLY A C 1
ATOM 3866 O O . GLY A 1 502 ? -24.431 -8.955 20.721 1.00 76.94 502 GLY A O 1
ATOM 3867 N N . ILE A 1 503 ? -24.653 -7.105 21.982 1.00 82.19 503 ILE A N 1
ATOM 3868 C CA . ILE A 1 503 ? -23.356 -7.213 22.666 1.00 82.19 503 ILE A CA 1
ATOM 3869 C C . ILE A 1 503 ? -23.586 -7.307 24.176 1.00 82.19 503 ILE A C 1
ATOM 3871 O O . ILE A 1 503 ? -23.853 -6.305 24.833 1.00 82.19 503 ILE A O 1
ATOM 3875 N N . ASP A 1 504 ? -23.449 -8.502 24.750 1.00 90.88 504 ASP A N 1
ATOM 3876 C CA . ASP A 1 504 ? -23.633 -8.712 26.194 1.00 90.88 504 ASP A CA 1
ATOM 3877 C C . ASP A 1 504 ? -22.733 -7.783 27.033 1.00 90.88 504 ASP A C 1
ATOM 3879 O O . ASP A 1 504 ? -23.219 -7.012 27.864 1.00 90.88 504 ASP A O 1
ATOM 3883 N N . GLU A 1 505 ? -21.422 -7.795 26.770 1.00 93.31 505 GLU A N 1
ATOM 3884 C CA . GLU A 1 505 ? -20.446 -6.884 27.377 1.00 93.31 505 GLU A CA 1
ATOM 3885 C C . GLU A 1 505 ? -19.425 -6.414 26.335 1.00 93.31 505 GLU A C 1
ATOM 3887 O O . GLU A 1 505 ? -18.732 -7.225 25.718 1.00 93.31 505 GLU A O 1
ATOM 3892 N N . ASP A 1 506 ? -19.303 -5.097 26.168 1.00 91.12 506 ASP A N 1
ATOM 3893 C CA . ASP A 1 506 ? -18.326 -4.499 25.257 1.00 91.12 506 ASP A CA 1
ATOM 3894 C C . ASP A 1 506 ? -16.937 -4.448 25.928 1.00 91.12 506 ASP A C 1
ATOM 3896 O O . ASP A 1 506 ? -16.821 -4.002 27.082 1.00 91.12 506 ASP A O 1
ATOM 3900 N N . PRO A 1 507 ? -15.845 -4.871 25.258 1.00 92.62 507 PRO A N 1
ATOM 3901 C CA . PRO A 1 507 ? -14.524 -4.871 25.870 1.00 92.62 507 PRO A CA 1
ATOM 3902 C C . PRO A 1 507 ? -14.042 -3.490 26.318 1.00 92.62 507 PRO A C 1
ATOM 3904 O O . PRO A 1 507 ? -13.546 -3.360 27.443 1.00 92.62 507 PRO A O 1
ATOM 3907 N N . VAL A 1 508 ? -14.163 -2.480 25.448 1.00 94.56 508 VAL A N 1
ATOM 3908 C CA . VAL A 1 508 ? -13.778 -1.089 25.729 1.00 94.56 508 VAL A CA 1
ATOM 3909 C C . VAL A 1 508 ? -14.634 -0.116 24.924 1.00 94.56 508 VAL A C 1
ATOM 3911 O O . VAL A 1 508 ? -14.555 -0.078 23.693 1.00 94.56 508 VAL A O 1
ATOM 3914 N N . THR A 1 509 ? -15.354 0.756 25.623 1.00 92.31 509 THR A N 1
ATOM 3915 C CA . THR A 1 509 ? -16.361 1.628 25.016 1.00 92.31 509 THR A CA 1
ATOM 3916 C C . THR A 1 509 ? -15.901 3.083 25.048 1.00 92.31 509 THR A C 1
ATOM 3918 O O . THR A 1 509 ? -16.017 3.783 26.057 1.00 92.31 509 THR A O 1
ATOM 3921 N N . GLY A 1 510 ? -15.373 3.575 23.923 1.00 90.12 510 GLY A N 1
ATOM 3922 C CA . GLY A 1 510 ? -14.906 4.964 23.815 1.00 90.12 510 GLY A CA 1
ATOM 3923 C C . GLY A 1 510 ? -16.022 5.990 24.057 1.00 90.12 510 GLY A C 1
ATOM 3924 O O . GLY A 1 510 ? -15.843 6.924 24.832 1.00 90.12 510 GLY A O 1
ATOM 3925 N N . SER A 1 511 ? -17.206 5.785 23.472 1.00 89.25 511 SER A N 1
ATOM 3926 C CA . SER A 1 511 ? -18.350 6.699 23.630 1.00 89.25 511 SER A CA 1
ATOM 3927 C C . SER A 1 511 ? -18.816 6.821 25.087 1.00 89.25 511 SER A C 1
ATOM 3929 O O . SER A 1 511 ? -19.137 7.922 25.525 1.00 89.25 511 SER A O 1
ATOM 3931 N N . ALA A 1 512 ? -18.733 5.750 25.888 1.00 94.00 512 ALA A N 1
ATOM 3932 C CA . ALA A 1 512 ? -19.038 5.798 27.321 1.00 94.00 512 ALA A CA 1
ATOM 3933 C C . ALA A 1 512 ? -18.158 6.803 28.088 1.00 94.00 512 ALA A C 1
ATOM 3935 O O . ALA A 1 512 ? -18.586 7.379 29.087 1.00 94.00 512 ALA A O 1
ATOM 3936 N N . HIS A 1 513 ? -16.943 7.078 27.608 1.00 95.88 513 HIS A N 1
ATOM 3937 C CA . HIS A 1 513 ? -16.038 8.036 28.240 1.00 95.88 513 HIS A CA 1
ATOM 3938 C C . HIS A 1 513 ? -16.394 9.497 27.936 1.00 95.88 513 HIS A C 1
ATOM 3940 O O . HIS A 1 513 ? -15.962 10.380 28.672 1.00 95.88 513 HIS A O 1
ATOM 3946 N N . CYS A 1 514 ? -17.265 9.758 26.954 1.00 94.00 514 CYS A N 1
ATOM 3947 C CA . CYS A 1 514 ? -17.896 11.072 26.783 1.00 94.00 514 CYS A CA 1
ATOM 3948 C C . CYS A 1 514 ? -18.850 11.403 27.939 1.00 94.00 514 CYS A C 1
ATOM 3950 O O . CYS A 1 514 ? -19.034 12.577 28.252 1.00 94.00 514 CYS A O 1
ATOM 3952 N N . ILE A 1 515 ? -19.374 10.373 28.614 1.00 96.44 515 ILE A N 1
ATOM 3953 C CA . ILE A 1 515 ? -20.258 10.477 29.781 1.00 96.44 515 ILE A CA 1
ATOM 3954 C C . ILE A 1 515 ? -19.453 10.395 31.086 1.00 96.44 515 ILE A C 1
ATOM 3956 O O . ILE A 1 515 ? -19.616 11.212 31.995 1.00 96.44 515 ILE A O 1
ATOM 3960 N N . LEU A 1 516 ? -18.535 9.427 31.182 1.00 98.00 516 LEU A N 1
ATOM 3961 C CA . LEU A 1 516 ? -17.757 9.182 32.400 1.00 98.00 516 LEU A CA 1
ATOM 3962 C C . LEU A 1 516 ? -16.727 10.276 32.694 1.00 98.00 516 LEU A C 1
ATOM 3964 O O . LEU A 1 516 ? -16.538 10.623 33.859 1.00 98.00 516 LEU A O 1
ATOM 3968 N N . ALA A 1 517 ? -16.064 10.827 31.672 1.00 97.56 517 ALA A N 1
ATOM 3969 C CA . ALA A 1 517 ? -15.041 11.848 31.875 1.00 97.56 517 ALA A CA 1
ATOM 3970 C C . ALA A 1 517 ? -15.582 13.114 32.561 1.00 97.56 517 ALA A C 1
ATOM 3972 O O . ALA A 1 517 ? -15.026 13.468 33.601 1.00 97.56 517 ALA A O 1
ATOM 3973 N N . PRO A 1 518 ? -16.660 13.781 32.089 1.00 97.38 518 PRO A N 1
ATOM 3974 C CA . PRO A 1 518 ? -17.189 14.957 32.782 1.00 97.38 518 PRO A CA 1
ATOM 3975 C C . PRO A 1 518 ? -17.690 14.629 34.196 1.00 97.38 518 PRO A C 1
ATOM 3977 O O . PRO A 1 518 ? -17.478 15.418 35.119 1.00 97.38 518 PRO A O 1
ATOM 3980 N N . TYR A 1 519 ? -18.292 13.451 34.392 1.00 98.00 519 TYR A N 1
ATOM 3981 C CA . TYR A 1 519 ? -18.772 12.998 35.697 1.00 98.00 519 TYR A CA 1
ATOM 3982 C C . TYR A 1 519 ? -17.636 12.839 36.724 1.00 98.00 519 TYR A C 1
ATOM 3984 O O . TYR A 1 519 ? -17.668 13.438 37.805 1.00 98.00 519 TYR A O 1
ATOM 3992 N N . TRP A 1 520 ? -16.594 12.075 36.382 1.00 98.25 520 TRP A N 1
ATOM 3993 C CA . TRP A 1 520 ? -15.455 11.846 37.272 1.00 98.25 520 TRP A CA 1
ATOM 3994 C C . TRP A 1 520 ? -14.551 13.073 37.394 1.00 98.25 520 TRP A C 1
ATOM 3996 O O . TRP A 1 520 ? -14.025 13.322 38.477 1.00 98.25 520 TRP A O 1
ATOM 4006 N N . ALA A 1 521 ? -14.422 13.890 36.345 1.00 97.69 521 ALA A N 1
ATOM 4007 C CA . ALA A 1 521 ? -13.673 15.148 36.385 1.00 97.69 521 ALA A CA 1
ATOM 4008 C C . ALA A 1 521 ? -14.235 16.097 37.446 1.00 97.69 521 ALA A C 1
ATOM 4010 O O . ALA A 1 521 ? -13.476 16.656 38.243 1.00 97.69 521 ALA A O 1
ATOM 4011 N N . ALA A 1 522 ? -15.565 16.238 37.488 1.00 96.25 522 ALA A N 1
ATOM 4012 C CA . ALA A 1 522 ? -16.251 17.061 38.475 1.00 96.25 522 ALA A CA 1
ATOM 4013 C C . ALA A 1 522 ? -16.070 16.515 39.901 1.00 96.25 522 ALA A C 1
ATOM 4015 O O . ALA A 1 522 ? -15.761 17.277 40.815 1.00 96.25 522 ALA A O 1
ATOM 4016 N N . ARG A 1 523 ? -16.208 15.196 40.093 1.00 96.38 523 ARG A N 1
ATOM 4017 C CA . ARG A 1 523 ? -16.070 14.555 41.414 1.00 96.38 523 ARG A CA 1
ATOM 4018 C C . ARG A 1 523 ? -14.651 14.563 41.966 1.00 96.38 523 ARG A C 1
ATOM 4020 O O . ARG A 1 523 ? -14.469 14.750 43.164 1.00 96.38 523 ARG A O 1
ATOM 4027 N N . LEU A 1 524 ? -13.662 14.340 41.108 1.00 96.25 524 LEU A N 1
ATOM 4028 C CA . LEU A 1 524 ? -12.256 14.239 41.498 1.00 96.25 524 LEU A CA 1
ATOM 4029 C C . LEU A 1 524 ? -11.523 15.584 41.414 1.00 96.25 524 LEU A C 1
ATOM 4031 O O . LEU A 1 524 ? -10.354 15.656 41.784 1.00 96.25 524 LEU A O 1
ATOM 4035 N N . ALA A 1 525 ? -12.189 16.635 40.921 1.00 96.19 525 ALA A N 1
ATOM 4036 C CA . ALA A 1 525 ? -11.599 17.941 40.629 1.00 96.19 525 ALA A CA 1
ATOM 4037 C C . ALA A 1 525 ? -10.346 17.843 39.730 1.00 96.19 525 ALA A C 1
ATOM 4039 O O . ALA A 1 525 ? -9.341 18.523 39.951 1.00 96.19 525 ALA A O 1
ATOM 4040 N N . LYS A 1 526 ? -10.406 16.989 38.698 1.00 96.38 526 LYS A N 1
ATOM 4041 C CA . LYS A 1 526 ? -9.312 16.728 37.746 1.00 96.38 526 LYS A CA 1
ATOM 4042 C C . LYS A 1 526 ? -9.748 17.019 36.313 1.00 96.38 526 LYS A C 1
ATOM 4044 O O . LYS A 1 526 ? -10.873 16.732 35.933 1.00 96.38 526 LYS A O 1
ATOM 4049 N N . GLN A 1 527 ? -8.834 17.555 35.504 1.00 94.94 527 GLN A N 1
ATOM 4050 C CA . GLN A 1 527 ? -9.052 17.769 34.062 1.00 94.94 527 GLN A CA 1
ATOM 4051 C C . GLN A 1 527 ? -8.490 16.636 33.198 1.00 94.94 527 GLN A C 1
ATOM 4053 O O . GLN A 1 527 ? -8.889 16.487 32.050 1.00 94.94 527 GLN A O 1
ATOM 4058 N N . ARG A 1 528 ? -7.559 15.846 33.739 1.00 96.44 528 ARG A N 1
ATOM 4059 C CA . ARG A 1 528 ? -6.951 14.689 33.082 1.00 96.44 528 ARG A CA 1
ATOM 4060 C C . ARG A 1 528 ? -7.173 13.474 33.965 1.00 96.44 528 ARG A C 1
ATOM 4062 O O . ARG A 1 528 ? -6.828 13.521 35.145 1.00 96.44 528 ARG A O 1
ATOM 4069 N N . LEU A 1 529 ? -7.777 12.442 33.395 1.00 97.75 529 LEU A N 1
ATOM 4070 C CA . LEU A 1 529 ? -8.219 11.241 34.091 1.00 97.75 529 LEU A CA 1
ATOM 4071 C C . LEU A 1 529 ? -7.650 10.010 33.392 1.00 97.75 529 LEU A C 1
ATOM 4073 O O . LEU A 1 529 ? -7.629 9.944 32.164 1.00 97.75 529 LEU A O 1
ATOM 4077 N N . ARG A 1 530 ? -7.226 9.020 34.167 1.00 97.25 530 ARG A N 1
ATOM 4078 C CA . ARG A 1 530 ? -6.794 7.707 33.687 1.00 97.25 530 ARG A CA 1
ATOM 4079 C C . ARG A 1 530 ? -7.861 6.686 34.047 1.00 97.25 530 ARG A C 1
ATOM 4081 O O . ARG A 1 530 ? -8.131 6.459 35.222 1.00 97.25 530 ARG A O 1
ATOM 4088 N N . ALA A 1 531 ? -8.470 6.085 33.039 1.00 97.44 531 ALA A N 1
ATOM 4089 C CA . ALA A 1 531 ? -9.574 5.157 33.193 1.00 97.44 531 ALA A CA 1
ATOM 4090 C C . ALA A 1 531 ? -9.191 3.758 32.722 1.00 97.44 531 ALA A C 1
ATOM 4092 O O . ALA A 1 531 ? -8.352 3.581 31.829 1.00 97.44 531 ALA A O 1
ATOM 4093 N N . ARG A 1 532 ? -9.856 2.756 33.298 1.00 97.25 532 ARG A N 1
ATOM 4094 C CA . ARG A 1 532 ? -9.786 1.382 32.807 1.00 97.25 532 ARG A CA 1
ATOM 4095 C C . ARG A 1 532 ? -11.171 0.761 32.713 1.00 97.25 532 ARG A C 1
ATOM 4097 O O . ARG A 1 532 ? -11.855 0.624 33.725 1.00 97.25 532 ARG A O 1
ATOM 4104 N N . GLN A 1 533 ? -11.543 0.292 31.526 1.00 97.94 533 GLN A N 1
ATOM 4105 C CA . GLN A 1 533 ? -12.677 -0.618 31.402 1.00 97.94 533 GLN A CA 1
ATOM 4106 C C . GLN A 1 533 ? -12.200 -2.004 31.840 1.00 97.94 533 GLN A C 1
ATOM 4108 O O . GLN A 1 533 ? -11.238 -2.532 31.283 1.00 97.94 533 GLN A O 1
ATOM 4113 N N . ILE A 1 534 ? -12.799 -2.565 32.887 1.00 97.12 534 ILE A N 1
ATOM 4114 C CA . ILE A 1 534 ? -12.397 -3.826 33.529 1.00 97.12 534 ILE A CA 1
ATOM 4115 C C . ILE A 1 534 ? -13.265 -5.003 33.067 1.00 97.12 534 ILE A C 1
ATOM 4117 O O . ILE A 1 534 ? -13.659 -5.849 33.868 1.00 97.12 534 ILE A O 1
ATOM 4121 N N . SER A 1 535 ? -13.540 -5.045 31.763 1.00 95.62 535 SER A N 1
ATOM 4122 C CA . SER A 1 535 ? -14.093 -6.217 31.078 1.00 95.62 535 SER A CA 1
ATOM 4123 C C . SER A 1 535 ? -13.102 -7.393 31.103 1.00 95.62 535 SER A C 1
ATOM 4125 O O . SER A 1 535 ? -11.954 -7.254 31.540 1.00 95.62 535 SER A O 1
ATOM 4127 N N . ALA A 1 536 ? -13.505 -8.551 30.571 1.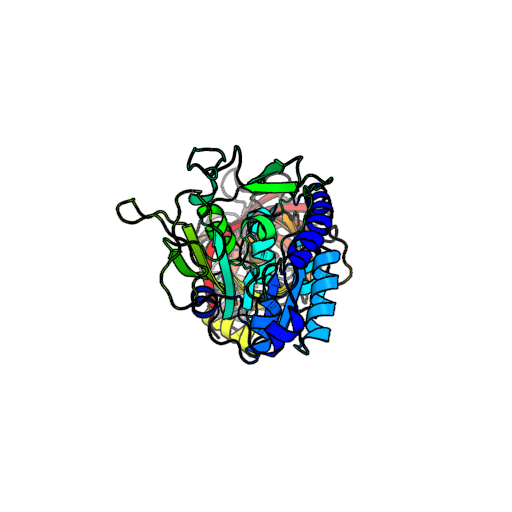00 93.88 536 ALA A N 1
ATOM 4128 C CA . ALA A 1 536 ? -12.635 -9.728 30.477 1.00 93.88 536 ALA A CA 1
ATOM 4129 C C . ALA A 1 536 ? -11.309 -9.456 29.732 1.00 93.88 536 ALA A C 1
ATOM 4131 O O . ALA A 1 536 ? -10.259 -9.962 30.130 1.00 93.88 536 ALA A O 1
ATOM 4132 N N . ARG A 1 537 ? -11.339 -8.631 28.674 1.00 95.31 537 ARG A N 1
ATOM 4133 C CA . ARG A 1 537 ? -10.137 -8.210 27.926 1.00 95.31 537 ARG A CA 1
ATOM 4134 C C . ARG A 1 537 ? -9.418 -7.054 28.621 1.00 95.31 537 ARG A C 1
ATOM 4136 O O . ARG A 1 537 ? -8.188 -7.046 28.741 1.00 95.31 537 ARG A O 1
ATOM 4143 N N . GLY A 1 538 ? -10.213 -6.109 29.116 1.00 95.94 538 GLY A N 1
ATOM 4144 C CA . GLY A 1 538 ? -9.785 -4.865 29.730 1.00 95.94 538 GLY A CA 1
ATOM 4145 C C . GLY A 1 538 ? -9.156 -3.881 28.741 1.00 95.94 538 GLY A C 1
ATOM 4146 O O . GLY A 1 538 ? -8.573 -4.280 27.737 1.00 95.94 538 GLY A O 1
ATOM 4147 N N . GLY A 1 539 ? -9.213 -2.587 29.044 1.00 95.88 539 GLY A N 1
ATOM 4148 C CA . GLY A 1 539 ? -8.529 -1.574 28.236 1.00 95.88 539 GLY A CA 1
ATOM 4149 C C . GLY A 1 539 ? -8.370 -0.241 28.939 1.00 95.88 539 GLY A C 1
ATOM 4150 O O . GLY A 1 539 ? -9.058 0.038 29.921 1.00 95.88 539 GLY A O 1
ATOM 4151 N N . PHE A 1 540 ? -7.427 0.553 28.441 1.00 95.31 540 PHE A N 1
ATOM 4152 C CA . PHE A 1 540 ? -6.982 1.793 29.066 1.00 95.31 540 PHE A CA 1
ATOM 4153 C C . PHE A 1 540 ? -7.364 2.991 28.209 1.00 95.31 540 PHE A C 1
ATOM 4155 O O . PHE A 1 540 ? -7.076 3.027 27.011 1.00 95.31 540 PHE A O 1
ATOM 4162 N N . ILE A 1 541 ? -7.990 3.977 28.846 1.00 95.44 541 ILE A N 1
ATOM 4163 C CA . ILE A 1 541 ? -8.404 5.219 28.199 1.00 95.44 541 ILE A CA 1
ATOM 4164 C C . ILE A 1 541 ? -7.962 6.369 29.082 1.00 95.44 541 ILE A C 1
ATOM 4166 O O . ILE A 1 541 ? -8.303 6.438 30.260 1.00 95.44 541 ILE A O 1
ATOM 4170 N N . GLU A 1 542 ? -7.211 7.296 28.512 1.00 96.06 542 GLU A N 1
ATOM 4171 C CA . GLU A 1 542 ? -6.936 8.561 29.169 1.00 96.06 542 GLU A CA 1
ATOM 4172 C C . GLU A 1 542 ? -7.909 9.612 28.630 1.00 96.06 542 GLU A C 1
ATOM 4174 O O . GLU A 1 542 ? -8.098 9.735 27.423 1.00 96.06 542 GLU A O 1
ATOM 4179 N N . CYS A 1 543 ? -8.566 10.336 29.529 1.00 96.38 543 CYS A N 1
ATOM 4180 C CA . CYS A 1 543 ? -9.557 11.347 29.185 1.00 96.38 543 CYS A CA 1
ATOM 4181 C C . CYS A 1 543 ? -9.029 12.727 29.571 1.00 96.38 543 CYS A C 1
ATOM 4183 O O . CYS A 1 543 ? -8.604 12.925 30.713 1.00 96.38 543 CYS A O 1
ATOM 4185 N N . VAL A 1 544 ? -9.097 13.693 28.659 1.00 96.06 544 VAL A N 1
ATOM 4186 C CA . VAL A 1 544 ? -8.770 15.096 28.945 1.00 96.06 544 VAL A CA 1
ATOM 4187 C C . VAL A 1 544 ? -9.988 15.966 28.669 1.00 96.06 544 VAL A C 1
ATOM 4189 O O . VAL A 1 544 ? -10.476 16.034 27.544 1.00 96.06 544 VAL A O 1
ATOM 4192 N N . MET A 1 545 ? -10.478 16.651 29.699 1.00 96.56 545 MET A N 1
ATOM 4193 C CA . MET A 1 545 ? -11.578 17.601 29.575 1.00 96.56 545 MET A CA 1
ATOM 4194 C C . MET A 1 545 ? -11.113 18.878 28.866 1.00 96.56 545 MET A C 1
ATOM 4196 O O . MET A 1 545 ? -10.083 19.468 29.203 1.00 96.56 545 MET A O 1
ATOM 4200 N N . ARG A 1 546 ? -11.899 19.319 27.881 1.00 94.19 546 ARG A N 1
ATOM 4201 C CA . ARG A 1 546 ? -11.684 20.515 27.056 1.00 94.19 546 ARG A CA 1
ATOM 4202 C C . ARG A 1 546 ? -12.968 21.340 26.997 1.00 94.19 546 ARG A C 1
ATOM 4204 O O . ARG A 1 546 ? -13.578 21.483 25.944 1.00 94.19 546 ARG A O 1
ATOM 4211 N N . GLY A 1 547 ? -13.393 21.864 28.145 1.00 91.69 547 GLY A N 1
ATOM 4212 C CA . GLY A 1 547 ? -14.666 22.580 28.247 1.00 91.69 547 GLY A CA 1
ATOM 4213 C C . GLY A 1 547 ? -15.848 21.633 28.036 1.00 91.69 547 GLY A C 1
ATOM 4214 O O . GLY A 1 547 ? -16.063 20.740 28.849 1.00 91.69 547 GLY A O 1
ATOM 4215 N N . ASP A 1 548 ? -16.590 21.824 26.947 1.00 92.31 548 ASP A N 1
ATOM 4216 C CA . ASP A 1 548 ? -17.736 21.007 26.520 1.00 92.31 548 ASP A CA 1
ATOM 4217 C C . ASP A 1 548 ? -17.338 19.787 25.666 1.00 92.31 548 ASP A C 1
ATOM 4219 O O . ASP A 1 548 ? -18.193 19.099 25.107 1.00 92.31 548 ASP A O 1
ATOM 4223 N N . ARG A 1 549 ? -16.036 19.502 25.560 1.00 93.44 549 ARG A N 1
ATOM 4224 C CA . ARG A 1 549 ? -15.481 18.378 24.798 1.00 93.44 549 ARG A CA 1
ATOM 4225 C C . ARG A 1 549 ? -14.571 17.512 25.659 1.00 93.44 549 ARG A C 1
ATOM 4227 O O . ARG A 1 549 ? -14.028 17.966 26.668 1.00 93.44 549 ARG A O 1
ATOM 4234 N N . VAL A 1 550 ? -14.373 16.271 25.232 1.00 93.44 550 VAL A N 1
ATOM 4235 C CA . VAL A 1 550 ? -13.413 15.335 25.813 1.00 93.44 550 VAL A CA 1
ATOM 4236 C C . VAL A 1 550 ? -12.459 14.825 24.735 1.00 93.44 550 VAL A C 1
ATOM 4238 O O . VAL A 1 550 ? -12.863 14.440 23.637 1.00 93.44 550 VAL A O 1
ATOM 4241 N N . GLU A 1 551 ? -11.172 14.824 25.057 1.00 94.12 551 GLU A N 1
ATOM 4242 C CA . GLU A 1 551 ? -10.158 14.098 24.302 1.00 94.12 551 GLU A CA 1
ATOM 4243 C C . GLU A 1 551 ? -10.009 12.701 24.903 1.00 94.12 551 GLU A C 1
ATOM 4245 O O . GLU A 1 551 ? -9.729 12.564 26.095 1.00 94.12 551 GLU A O 1
ATOM 4250 N N . LEU A 1 552 ? -10.203 11.672 24.083 1.00 94.69 552 LEU A N 1
ATOM 4251 C CA . LEU A 1 552 ? -9.989 10.275 24.438 1.00 94.69 552 LEU A CA 1
ATOM 4252 C C . LEU A 1 552 ? -8.677 9.814 23.816 1.00 94.69 552 LEU A C 1
ATOM 4254 O O . LEU A 1 552 ? -8.541 9.776 22.592 1.00 94.69 552 LEU A O 1
ATOM 4258 N N . ILE A 1 553 ? -7.720 9.463 24.664 1.00 95.50 553 ILE A N 1
ATOM 4259 C CA . ILE A 1 553 ? -6.372 9.079 24.265 1.00 95.50 553 ILE A CA 1
ATOM 4260 C C . ILE A 1 553 ? -6.183 7.590 24.545 1.00 95.50 553 ILE A C 1
ATOM 4262 O O . ILE A 1 553 ? -6.429 7.110 25.654 1.00 95.50 553 ILE A O 1
ATOM 4266 N N . GLY A 1 554 ? -5.731 6.858 23.530 1.00 95.25 554 GLY A N 1
ATOM 4267 C CA . GLY A 1 554 ? -5.533 5.416 23.599 1.00 95.25 554 GLY A CA 1
ATOM 4268 C C . GLY A 1 554 ? -4.404 4.928 22.700 1.00 95.25 554 GLY A C 1
ATOM 4269 O O . GLY A 1 554 ? -3.960 5.622 21.786 1.00 95.25 554 GLY A O 1
ATOM 4270 N N . ARG A 1 555 ? -3.947 3.706 22.967 1.00 95.81 555 ARG A N 1
ATOM 4271 C CA . ARG A 1 555 ? -3.036 2.956 22.092 1.00 95.81 555 ARG A CA 1
ATOM 4272 C C . ARG A 1 555 ? -3.806 1.948 21.253 1.00 95.81 555 ARG A C 1
ATOM 4274 O O . ARG A 1 555 ? -4.942 1.611 21.575 1.00 95.81 555 ARG A O 1
ATOM 4281 N N . CYS A 1 556 ? -3.181 1.484 20.183 1.00 96.38 556 CYS A N 1
ATOM 4282 C CA . CYS A 1 556 ? -3.679 0.397 19.354 1.00 96.38 556 CYS A CA 1
ATOM 4283 C C . CYS A 1 556 ? -2.535 -0.563 19.044 1.00 96.38 556 CYS A C 1
ATOM 4285 O O . CYS A 1 556 ? -1.394 -0.128 18.863 1.00 96.38 556 CYS A O 1
ATOM 4287 N N . VAL A 1 557 ? -2.852 -1.848 18.906 1.00 95.50 557 VAL A N 1
ATOM 4288 C CA . VAL A 1 557 ? -1.896 -2.862 18.456 1.00 95.50 557 VAL A CA 1
ATOM 4289 C C . VAL A 1 557 ? -2.501 -3.727 17.355 1.00 95.50 557 VAL A C 1
ATOM 4291 O O . VAL A 1 557 ? -3.614 -4.234 17.471 1.00 95.50 557 VAL A O 1
ATOM 4294 N N . GLY A 1 558 ? -1.758 -3.909 16.263 1.00 95.75 558 GLY A N 1
ATOM 4295 C CA . GLY A 1 558 ? -2.141 -4.832 15.196 1.00 95.75 558 GLY A CA 1
ATOM 4296 C C . GLY A 1 558 ? -2.076 -6.293 15.658 1.00 95.75 558 GLY A C 1
ATOM 4297 O O . GLY A 1 558 ? -1.031 -6.764 16.134 1.00 95.75 558 GLY A O 1
ATOM 4298 N N . TYR A 1 559 ? -3.181 -7.015 15.477 1.00 96.88 559 TYR A N 1
ATOM 4299 C CA . TYR A 1 559 ? -3.297 -8.446 15.755 1.00 96.88 559 TYR A CA 1
ATOM 4300 C C . TYR A 1 559 ? -3.023 -9.285 14.503 1.00 96.88 559 TYR A C 1
ATOM 4302 O O . TYR A 1 559 ? -2.116 -10.118 14.511 1.00 96.88 559 TYR A O 1
ATOM 4310 N N . ALA A 1 560 ? -3.760 -9.022 13.423 1.00 96.00 560 ALA A N 1
ATOM 4311 C CA . ALA A 1 560 ? -3.674 -9.762 12.168 1.00 96.00 560 ALA A CA 1
ATOM 4312 C C . ALA A 1 560 ? -3.784 -8.819 10.965 1.00 96.00 560 ALA A C 1
ATOM 4314 O O . ALA A 1 560 ? -4.355 -7.734 11.059 1.00 96.00 560 ALA A O 1
ATOM 4315 N N . ARG A 1 561 ? -3.232 -9.244 9.828 1.00 93.38 561 ARG A N 1
ATOM 4316 C CA . ARG A 1 561 ? -3.379 -8.579 8.528 1.00 93.38 561 ARG A CA 1
ATOM 4317 C C . ARG A 1 561 ? -3.615 -9.629 7.454 1.00 93.38 561 ARG A C 1
ATOM 4319 O O . ARG A 1 561 ? -3.006 -10.697 7.518 1.00 93.38 561 ARG A O 1
ATOM 4326 N N . GLY A 1 562 ? -4.458 -9.315 6.486 1.00 91.06 562 GLY A N 1
ATOM 4327 C CA . GLY A 1 562 ? -4.788 -10.218 5.395 1.00 91.06 562 GLY A CA 1
ATOM 4328 C C . GLY A 1 562 ? -5.614 -9.536 4.318 1.00 91.06 562 GLY A C 1
ATOM 4329 O O . GLY A 1 562 ? -5.727 -8.309 4.279 1.00 91.06 562 GLY A O 1
ATOM 4330 N N . THR A 1 563 ? -6.193 -10.359 3.459 1.00 91.56 563 THR A N 1
ATOM 4331 C CA . THR A 1 563 ? -7.006 -9.933 2.327 1.00 91.56 563 THR A CA 1
ATOM 4332 C C . THR A 1 563 ? -8.298 -10.744 2.333 1.00 91.56 563 THR A C 1
ATOM 4334 O O . THR A 1 563 ? -8.253 -11.954 2.537 1.00 91.56 563 THR A O 1
ATOM 4337 N N . ILE A 1 564 ? -9.439 -10.076 2.164 1.00 93.25 564 ILE A N 1
ATOM 4338 C CA . ILE A 1 564 ? -10.752 -10.713 2.024 1.00 93.25 564 ILE A CA 1
ATOM 4339 C C . ILE A 1 564 ? -10.991 -10.972 0.542 1.00 93.25 564 ILE A C 1
ATOM 4341 O O . ILE A 1 564 ? -11.142 -10.021 -0.225 1.00 93.25 564 ILE A O 1
ATOM 4345 N N . ASP A 1 565 ? -11.051 -12.239 0.153 1.00 89.94 565 ASP A N 1
ATOM 4346 C CA . ASP A 1 565 ? -11.484 -12.634 -1.184 1.00 89.94 565 ASP A CA 1
ATOM 4347 C C . ASP A 1 565 ? -13.018 -12.612 -1.242 1.00 89.94 565 ASP A C 1
ATOM 4349 O O . ASP A 1 565 ? -13.678 -13.224 -0.400 1.00 89.94 565 ASP A O 1
ATOM 4353 N N . LEU A 1 566 ? -13.567 -11.865 -2.206 1.00 83.56 566 LEU A N 1
ATOM 4354 C CA . LEU A 1 566 ? -15.010 -11.726 -2.434 1.00 83.56 566 LEU A CA 1
ATOM 4355 C C . LEU A 1 566 ? -15.526 -12.676 -3.513 1.00 83.56 566 LEU A C 1
ATOM 4357 O O . LEU A 1 566 ? -14.806 -12.867 -4.523 1.00 83.56 566 LEU A O 1
#

Sequence (566 aa):
MPARIRRDLHEANRQSWNVATAAHNGHKHDQATWLREGGELLFDEDYELLGPLSGRHVLHLQCNSGQDSLCLARRGAHVTGVDISDEAVAFALALARDSDIAASFERADIYDWLPTAAAAGRRFDLVYCSYGWRPWLSDLRAWARGVAAVLRPGGAVVLLEFHPYACIFDEQRRLAYPYFGAESGQALTWPEGVGDYVGASGAALAPSGFVEHAGEYRNPHACHEFTWSVADSLAALREAGLELERFEEWPHSNGCRLYDDMVRVNDHDGRRWTTAPGQPTLPLMLGIRARKPAGLPMVQVDAFSDERFRGNPAAVVVLDQPLDDATLLAIAAENNLSETAFLLRSHADGLDLATPSRWSIRWFTPTTEVDLCGHATLASAHVVLGQLEPDAERVEFSSRSGLLTVSRDHQAPDRLCMNFPADPPQPCPADGALSHALGATPRELLVASYWVAVFDTQAEVRALAPDFAALAKLPPGEVIATAPADGDELDFVSRFFAPGVGIDEDPVTGSAHCILAPYWAARLAKQRLRARQISARGGFIECVMRGDRVELIGRCVGYARGTIDL

InterPro domains:
  IPR003719 Phenazine biosynthesis PhzF-like [PF02567] (301-557)
  IPR003719 Phenazine biosy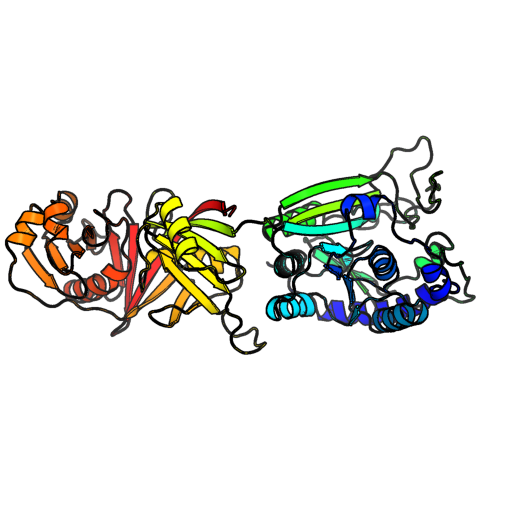nthesis PhzF-like [PTHR13774] (297-564)
  IPR003719 Phenazine biosynthesis PhzF-like [TIGR00654] (297-534)
  IPR029063 S-adenosyl-L-methionine-dependent methyltransferase superfamily [G3DSA:3.40.50.150] (44-292)
  IPR029063 S-adenosyl-L-methionine-dependent methyltransferase superfamily [SSF53335] (33-253)
  IPR041698 Methyltransferase domain 25 [PF13649] (58-155)